Protein AF-A0A947Z061-F1 (afdb_monomer)

Sequence (723 aa):
MTSLIILSLFISGLTTTQPFYPNASHKRLLPAYKTPGELQKDSANQLNTFRTAHPELYGITVAPPSGFMMYPEFMTVDAMYISYDDYFRDYYVDVIGAAANEVTVYVLVSGSAWQNEANTVLSAQLTAQQMANVQFIDLSSTDYYQFTSPPGDSAVDSIWTVDYGPYYVLNSTGERAIVDPRYYPDRINDDSIPTKLGALDSMNVYRADLFVEGGNLLSDGLGTCYTTTMLQEENTKYTVTELNEVLNNYFGCSNVVYLQPLSGEGTGHIDMFSILLNENTFVVGSFTQAQDATNRTIMDQNAALLEGLTNANGDPITVIRIPMPDPDYDTYGRIWRTYTNGLRLNASYLIPVYSDDTTWQAQVISDLSTALPGVNFVPVASEDVIVWGGAIHCTTRSRPAGTAYSTEPGPGYLCGGSYTCDDCTDDCTLNETGCNTDGSRWVCGQADSDTCLDRIRIECPETMACVDGTCGGDDCTDDCTIGDTGCSDNSTRYICTEGGDGDSCMDFVDFECGTGRECTEGLCLPPNGACGDLTYDGECQGTWSVYCDEGELIYYDCAEEGMVCGFISGEGYYDCMAPTACTDDCVPGETSCSNDTSEVLVCAEAFDGDNCWDWKPQACEDGFTCQDGACVEDCTDECVEGEVGCSEDIDASWACVEAENGCLERVETLCVGSTTCEEGVCVEEKSSSDGCSCSTPTDTRSSVPVFFIMAVIGLALVKRRFV

Foldseek 3Di:
DDDDDDDDDDDDDDDDPPPPDDDPPDDQQALQDDDVVLVVLPPVVVLQVLQQVCLLQQFAFFADPPAWAFDFQLFAFAEKEFEDDPQPLQLCLQLLQVQLVFHQYEYEWADPVRVVVNCVSNVVRHDPSSVVSYDYDHLNPFPRQDASDDDPGTLWPDLQCQFQPWGWIAGPVQAIATEQEDDDSSGSSSSRHNSSVCVVQVFFYHYALARTTRLFWGDQRQQAIEGACVSCVRPVVDDPVVSQVSCCRHRVNNYYHHAHFAPPQSPSGPLLAKGDNHNAEMEGEAEDCVQPVRRNVSSVVRQVVQQPDAGPVRHGHHYHYAYADRWDADPVGIQSGGQSLWGDHHQEIETEDDPVRVPSVVVVVVSVCVVDPRRHYHYRHFVSPSSSRGGHNRSMDTHHDGHHDHDVVGTGGDPVSRSHPPFDDAPDDQQDKDFDPVQWIFGWDDPDPGDHTDGHTGGAPPVFGDDRRFTDDDPDEAPDDAADKFAPAQFKIWGWDDAPNGDPHTDTDIDGLDPQFTTDGRDGQHPPQWQVPFAQQFDDRWQKTWGDDPGGTDMDGLVVVPFWWDHDPVVRHIDTDHQDPDDAPDDQQDWDADPVQQWIFHWDQDPRPHGYIDTDTDGADPQWGDDPRDTAGNDDAPDDQADKDADPPAQWIWGFDQDPSRHTDTDTDHQPDCWGDDGRDTHHDDDPPPDDDDPDDDDDDDDDDDDDDDDDDDDDDDDDDDD

Structure (mmCIF, N/CA/C/O backbone):
data_AF-A0A947Z061-F1
#
_entry.id   AF-A0A947Z061-F1
#
loop_
_atom_site.group_PDB
_atom_site.id
_atom_site.type_symbol
_atom_site.label_atom_id
_atom_site.label_alt_id
_atom_site.label_comp_id
_atom_site.label_asym_id
_atom_site.label_entity_id
_atom_site.label_seq_id
_atom_site.pdbx_PDB_ins_code
_atom_site.Cartn_x
_atom_site.Cartn_y
_atom_site.Cartn_z
_atom_site.occupancy
_atom_site.B_iso_or_equiv
_atom_site.auth_seq_id
_atom_site.auth_comp_id
_atom_site.auth_asym_id
_atom_site.auth_atom_id
_atom_site.pdbx_PDB_model_num
ATOM 1 N N . MET A 1 1 ? 3.673 30.225 70.530 1.00 33.16 1 MET A N 1
ATOM 2 C CA . MET A 1 1 ? 3.299 31.634 70.292 1.00 33.16 1 MET A CA 1
ATOM 3 C C . MET A 1 1 ? 2.872 31.723 68.830 1.00 33.16 1 MET A C 1
ATOM 5 O O . MET A 1 1 ? 3.718 31.507 67.978 1.00 33.16 1 MET A O 1
ATOM 9 N N . THR A 1 2 ? 1.561 31.577 68.573 1.00 30.03 2 THR A N 1
ATOM 10 C CA . THR A 1 2 ? 0.666 32.630 68.005 1.00 30.03 2 THR A CA 1
ATOM 11 C C . THR A 1 2 ? 1.048 32.982 66.557 1.00 30.03 2 THR A C 1
ATOM 13 O O . THR A 1 2 ? 2.066 33.626 66.363 1.00 30.03 2 THR A O 1
ATOM 16 N N . SER A 1 3 ? 0.415 32.480 65.484 1.00 30.53 3 SER A N 1
ATOM 17 C CA . SER A 1 3 ? -0.990 32.578 65.006 1.00 30.53 3 SER A CA 1
ATOM 18 C C . SER A 1 3 ? -1.554 34.005 64.945 1.00 30.53 3 SER A C 1
ATOM 20 O O . SER A 1 3 ? -1.816 34.570 66.001 1.00 30.53 3 SER A O 1
ATOM 22 N N . LEU A 1 4 ? -1.780 34.530 63.725 1.00 30.94 4 LEU A N 1
ATOM 23 C CA . LEU A 1 4 ? -3.045 35.086 63.171 1.00 30.94 4 LEU A CA 1
ATOM 24 C C . LEU A 1 4 ? -2.778 35.713 61.770 1.00 30.94 4 LEU A C 1
ATOM 26 O O . LEU A 1 4 ? -1.873 36.527 61.642 1.00 30.94 4 LEU A O 1
ATOM 30 N N . ILE A 1 5 ? -3.358 35.193 60.675 1.00 34.00 5 ILE A N 1
ATOM 31 C CA . ILE A 1 5 ? -4.596 35.623 59.966 1.00 34.00 5 ILE A CA 1
ATOM 32 C C . ILE A 1 5 ? -4.542 37.045 59.377 1.00 34.00 5 ILE A C 1
ATOM 34 O O . ILE A 1 5 ? -4.646 37.995 60.143 1.00 34.00 5 ILE A O 1
ATOM 38 N N . ILE A 1 6 ? -4.581 37.165 58.035 1.00 28.62 6 ILE A N 1
ATOM 39 C CA . ILE A 1 6 ? -5.446 38.125 57.312 1.00 28.62 6 ILE A CA 1
ATOM 40 C C . ILE A 1 6 ? -6.031 37.461 56.050 1.00 28.62 6 ILE A C 1
ATOM 42 O O . ILE A 1 6 ? -5.352 36.775 55.294 1.00 28.62 6 ILE A O 1
ATOM 46 N N . LEU A 1 7 ? -7.332 37.693 55.921 1.00 28.52 7 LEU A N 1
ATOM 47 C CA . LEU A 1 7 ? -8.342 37.294 54.950 1.00 28.52 7 LEU A CA 1
ATOM 48 C C . LEU A 1 7 ? -8.238 38.102 53.637 1.00 28.52 7 LEU A C 1
ATOM 50 O O . LEU A 1 7 ? -8.006 39.309 53.701 1.00 28.52 7 LEU A O 1
ATOM 54 N N . SER A 1 8 ? -8.594 37.520 52.490 1.00 27.53 8 SER A N 1
ATOM 55 C CA . SER A 1 8 ? -9.178 38.289 51.377 1.00 27.53 8 SER A CA 1
ATOM 56 C C . SER A 1 8 ? -10.174 37.443 50.576 1.00 27.53 8 SER A C 1
ATOM 58 O O . SER A 1 8 ? -9.920 36.295 50.224 1.00 27.53 8 SER A O 1
ATOM 60 N N . LEU A 1 9 ? -11.360 38.028 50.390 1.00 28.80 9 LEU A N 1
ATOM 61 C CA . LEU A 1 9 ? -12.566 37.455 49.803 1.00 28.80 9 LEU A CA 1
ATOM 62 C C . LEU A 1 9 ? -12.559 37.476 48.263 1.00 28.80 9 LEU A C 1
ATOM 64 O O . LEU A 1 9 ? -12.107 38.442 47.658 1.00 28.80 9 LEU A O 1
ATOM 68 N N . PHE A 1 10 ? -13.166 36.426 47.701 1.00 28.42 10 PHE A N 1
ATOM 69 C CA . PHE A 1 10 ? -14.015 36.337 46.501 1.00 28.42 10 PHE A CA 1
ATOM 70 C C . PHE A 1 10 ? -14.080 37.522 45.523 1.00 28.42 10 PHE A C 1
ATOM 72 O O . PHE A 1 10 ? -14.644 38.558 45.867 1.00 28.42 10 PHE A O 1
ATOM 79 N N . ILE A 1 11 ? -13.770 37.243 44.246 1.00 25.94 11 ILE A N 1
ATOM 80 C CA . ILE A 1 11 ? -14.667 37.545 43.114 1.00 25.94 11 ILE A CA 1
ATOM 81 C C . ILE A 1 11 ? -14.673 36.340 42.160 1.00 25.94 11 ILE A C 1
ATOM 83 O O . ILE A 1 11 ? -13.637 35.878 41.694 1.00 25.94 11 ILE A O 1
ATOM 87 N N . SER A 1 12 ? -15.872 35.824 41.920 1.00 31.20 12 SER A N 1
ATOM 88 C CA . SER A 1 12 ? -16.246 34.832 40.917 1.00 31.20 12 SER A CA 1
ATOM 89 C C . SER A 1 12 ? -16.265 35.422 39.504 1.00 31.20 12 SER A C 1
ATOM 91 O O . SER A 1 12 ? -16.810 36.509 39.319 1.00 31.20 12 SER A O 1
ATOM 93 N N . GLY A 1 13 ? -15.827 34.637 38.516 1.00 28.95 13 GLY A N 1
ATOM 94 C CA . GLY A 1 13 ? -16.254 34.776 37.121 1.00 28.95 13 GLY A CA 1
ATOM 95 C C . GLY A 1 13 ? -15.161 35.207 36.149 1.00 28.95 13 GLY A C 1
ATOM 96 O O . GLY A 1 13 ? -14.908 36.395 35.997 1.00 28.95 13 GLY A O 1
ATOM 97 N N . LEU A 1 14 ? -14.561 34.226 35.473 1.00 26.42 14 LEU A N 1
ATOM 98 C CA . LEU A 1 14 ? -14.490 34.105 34.010 1.00 26.42 14 LEU A CA 1
ATOM 99 C C . LEU A 1 14 ? -13.554 32.937 33.685 1.00 26.42 14 LEU A C 1
ATOM 101 O O . LEU A 1 14 ? -12.354 32.968 33.941 1.00 26.42 14 LEU A O 1
ATOM 105 N N . THR A 1 15 ? -14.156 31.878 33.161 1.00 32.88 15 THR A N 1
ATOM 106 C CA . THR A 1 15 ? -13.499 30.763 32.492 1.00 32.88 15 THR A CA 1
ATOM 107 C C . THR A 1 15 ? -12.790 31.281 31.248 1.00 32.88 15 THR A C 1
ATOM 109 O O . THR A 1 15 ? -13.430 31.579 30.244 1.00 32.88 15 THR A O 1
ATOM 112 N N . THR A 1 16 ? -11.468 31.368 31.314 1.00 27.30 16 THR A N 1
ATOM 113 C CA . THR A 1 16 ? -10.601 31.286 30.139 1.00 27.30 16 THR A CA 1
ATOM 114 C C . THR A 1 16 ? -9.522 30.265 30.462 1.00 27.30 16 THR A C 1
ATOM 116 O O . THR A 1 16 ? -8.440 30.611 30.934 1.00 27.30 16 THR A O 1
ATOM 119 N N . THR A 1 17 ? -9.837 28.989 30.254 1.00 30.97 17 THR A N 1
ATOM 120 C CA . THR A 1 17 ? -8.825 27.962 30.006 1.00 30.97 17 THR A CA 1
ATOM 121 C C . THR A 1 17 ? -8.198 28.296 28.656 1.00 30.97 17 THR A C 1
ATOM 123 O O . THR A 1 17 ? -8.666 27.867 27.609 1.00 30.97 17 THR A O 1
ATOM 126 N N . GLN A 1 18 ? -7.200 29.177 28.673 1.00 26.14 18 GLN A N 1
ATOM 127 C CA . GLN A 1 18 ? -6.253 29.285 27.571 1.00 26.14 18 GLN A CA 1
ATOM 128 C C . GLN A 1 18 ? -5.518 27.939 27.509 1.00 26.14 18 GLN A C 1
ATOM 130 O O . GLN A 1 18 ? -4.986 27.531 28.549 1.00 26.14 18 GLN A O 1
ATOM 135 N N . PRO A 1 19 ? -5.504 27.229 26.366 1.00 31.89 19 PRO A N 1
ATOM 136 C CA . PRO A 1 19 ? -4.688 26.037 26.233 1.00 31.89 19 PRO A CA 1
ATOM 137 C C . PRO A 1 19 ? -3.236 26.442 26.463 1.00 31.89 19 PRO A C 1
ATOM 139 O O . PRO A 1 19 ? -2.741 27.423 25.903 1.00 31.89 19 PRO A O 1
ATOM 142 N N . PHE A 1 20 ? -2.574 25.714 27.349 1.00 26.86 20 PHE A N 1
ATOM 143 C CA . PHE A 1 20 ? -1.138 25.786 27.507 1.00 26.86 20 PHE A CA 1
ATOM 144 C C . PHE A 1 20 ? -0.534 25.207 26.225 1.00 26.86 20 PHE A C 1
ATOM 146 O O . PHE A 1 20 ? -0.415 23.997 26.102 1.00 26.86 20 PHE A O 1
ATOM 153 N N . TYR A 1 21 ? -0.228 26.058 25.245 1.00 31.42 21 TYR A N 1
ATOM 154 C CA . TYR A 1 21 ? 0.547 25.666 24.073 1.00 31.42 21 TYR A CA 1
ATOM 155 C C . TYR A 1 21 ? 2.021 25.592 24.493 1.00 31.42 21 TYR A C 1
ATOM 157 O O . TYR A 1 21 ? 2.627 26.647 24.722 1.00 31.42 21 TYR A O 1
ATOM 165 N N . PRO A 1 22 ? 2.641 24.403 24.630 1.00 33.53 22 PRO A N 1
ATOM 166 C CA . PRO A 1 22 ? 4.090 24.352 24.586 1.00 33.53 22 PRO A CA 1
ATOM 167 C C . PRO A 1 22 ? 4.520 24.857 23.203 1.00 33.53 22 PRO A C 1
ATOM 169 O O . PRO A 1 22 ? 3.905 24.526 22.193 1.00 33.53 22 PRO A O 1
ATOM 172 N N . ASN A 1 23 ? 5.528 25.731 23.186 1.00 29.11 23 ASN A N 1
ATOM 173 C CA . ASN A 1 23 ? 6.138 26.322 21.995 1.00 29.11 23 ASN A CA 1
ATOM 174 C C . ASN A 1 23 ? 6.073 25.398 20.766 1.00 29.11 23 ASN A C 1
ATOM 176 O O . ASN A 1 23 ? 6.717 24.347 20.754 1.00 29.11 23 ASN A O 1
ATOM 180 N N . ALA A 1 24 ? 5.359 25.829 19.724 1.00 33.28 24 ALA A N 1
ATOM 181 C CA . ALA A 1 24 ? 5.383 25.203 18.409 1.00 33.28 24 ALA A CA 1
ATOM 182 C C . ALA A 1 24 ? 6.808 25.276 17.830 1.00 33.28 24 ALA A C 1
ATOM 184 O O . ALA A 1 24 ? 7.212 26.249 17.199 1.00 33.28 24 ALA A O 1
ATOM 185 N N . SER A 1 25 ? 7.588 24.242 18.125 1.00 33.31 25 SER A N 1
ATOM 186 C CA . SER A 1 25 ? 8.830 23.879 17.438 1.00 33.31 25 SER A CA 1
ATOM 187 C C . SER A 1 25 ? 8.697 22.535 16.710 1.00 33.31 25 SER A C 1
ATOM 189 O O . SER A 1 25 ? 9.616 22.129 16.003 1.00 33.31 25 SER A O 1
ATOM 191 N N . HIS A 1 26 ? 7.540 21.877 16.837 1.00 39.41 26 HIS A N 1
ATOM 192 C CA . HIS A 1 26 ? 7.237 20.595 16.212 1.00 39.41 26 HIS A CA 1
ATOM 193 C C . HIS A 1 26 ? 6.543 20.826 14.866 1.00 39.41 26 HIS A C 1
ATOM 195 O O . HIS A 1 26 ? 5.493 21.465 14.805 1.00 39.41 26 HIS A O 1
ATOM 201 N N . LYS A 1 27 ? 7.182 20.349 13.794 1.00 45.53 27 LYS A N 1
ATOM 202 C CA . LYS A 1 27 ? 6.667 20.346 12.418 1.00 45.53 27 LYS A CA 1
ATOM 203 C C . LYS A 1 27 ? 5.754 19.144 12.219 1.00 45.53 27 LYS A C 1
ATOM 205 O O . LYS A 1 27 ? 6.059 18.098 12.776 1.00 45.53 27 LYS A O 1
ATOM 210 N N . ARG A 1 28 ? 4.706 19.302 11.407 1.00 52.50 28 ARG A N 1
ATOM 211 C CA . ARG A 1 28 ? 3.740 18.258 11.041 1.00 52.50 28 ARG A CA 1
ATOM 212 C C . ARG A 1 28 ? 4.440 17.126 10.277 1.00 52.50 28 ARG A C 1
ATOM 214 O O . ARG A 1 28 ? 4.859 17.342 9.151 1.00 52.50 28 ARG A O 1
ATOM 221 N N . LEU A 1 29 ? 4.601 15.965 10.896 1.00 52.47 29 LEU A N 1
ATOM 222 C CA . LEU A 1 29 ? 5.072 14.726 10.276 1.00 52.47 29 LEU A CA 1
ATOM 223 C C . LEU A 1 29 ? 3.887 14.073 9.558 1.00 52.47 29 LEU A C 1
ATOM 225 O O . LEU A 1 29 ? 3.161 13.314 10.180 1.00 52.47 29 LEU A O 1
ATOM 229 N N . LEU A 1 30 ? 3.645 14.420 8.294 1.00 58.44 30 LEU A N 1
ATOM 230 C CA . LEU A 1 30 ? 2.756 13.628 7.433 1.00 58.44 30 LEU A CA 1
ATOM 231 C C . LEU A 1 30 ? 3.512 12.371 6.959 1.00 58.44 30 LEU A C 1
ATOM 233 O O . LEU A 1 30 ? 4.750 12.429 6.907 1.00 58.44 30 LEU A O 1
ATOM 237 N N . PRO A 1 31 ? 2.823 11.293 6.539 1.00 50.84 31 PRO A N 1
ATOM 238 C CA . PRO A 1 31 ? 3.455 10.177 5.834 1.00 50.84 31 PRO A CA 1
ATOM 239 C C . PRO A 1 31 ? 4.407 10.664 4.733 1.00 50.84 31 PRO A C 1
ATOM 241 O O . PRO A 1 31 ? 5.583 10.331 4.782 1.00 50.84 31 PRO A O 1
ATOM 244 N N . ALA A 1 32 ? 3.997 11.645 3.923 1.00 49.97 32 ALA A N 1
ATOM 245 C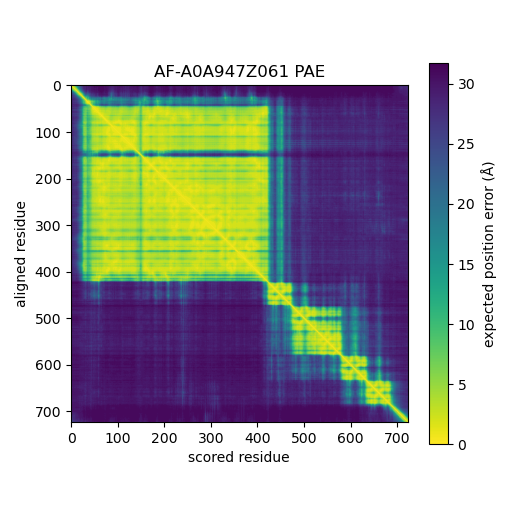 CA . ALA A 1 32 ? 4.819 12.217 2.850 1.00 49.97 32 ALA A CA 1
ATOM 246 C C . ALA A 1 32 ? 5.708 13.431 3.212 1.00 49.97 32 ALA A C 1
ATOM 248 O O . ALA A 1 32 ? 6.407 13.975 2.354 1.00 49.97 32 ALA A O 1
ATOM 249 N N . TYR A 1 33 ? 5.699 13.927 4.458 1.00 52.06 33 TYR A N 1
ATOM 250 C CA . TYR A 1 33 ? 6.434 15.155 4.806 1.00 52.06 33 TYR A CA 1
ATOM 251 C C . TYR A 1 33 ? 7.771 14.884 5.499 1.00 52.06 33 TYR A C 1
ATOM 253 O O . TYR A 1 33 ? 7.826 14.223 6.535 1.00 52.06 33 TYR A O 1
ATOM 261 N N . LYS A 1 34 ? 8.835 15.518 4.990 1.00 51.53 34 LYS A N 1
ATOM 262 C CA . LYS A 1 34 ? 10.151 15.585 5.639 1.00 51.53 34 LYS A CA 1
ATOM 263 C C . LYS A 1 34 ? 10.263 16.831 6.515 1.00 51.53 34 LYS A C 1
ATOM 265 O O . LYS A 1 34 ? 10.142 17.966 6.039 1.00 51.53 34 LYS A O 1
ATOM 270 N N . THR A 1 35 ? 10.575 16.678 7.798 1.00 52.62 35 THR A N 1
ATOM 271 C CA . THR A 1 35 ? 10.924 17.813 8.657 1.00 52.62 35 THR A CA 1
ATOM 272 C C . THR A 1 35 ? 12.182 18.499 8.125 1.00 52.62 35 THR A C 1
ATOM 274 O O . THR A 1 35 ? 13.107 17.835 7.672 1.00 52.62 35 THR A O 1
ATOM 277 N N . PRO A 1 36 ? 12.342 19.832 8.272 1.00 48.56 36 PRO A N 1
ATOM 278 C CA . PRO A 1 36 ? 13.657 20.406 7.973 1.00 48.56 36 PRO A CA 1
ATOM 279 C C . PRO A 1 36 ? 14.815 19.925 8.870 1.00 48.56 36 PRO A C 1
ATOM 281 O O . PRO A 1 36 ? 15.934 20.382 8.685 1.00 48.56 36 PRO A O 1
ATOM 284 N N . GLY A 1 37 ? 14.542 19.063 9.861 1.00 49.59 37 GLY A N 1
ATOM 285 C CA . GLY A 1 37 ? 15.559 18.272 10.550 1.00 49.59 37 GLY A CA 1
ATOM 286 C C . GLY A 1 37 ? 15.930 17.026 9.740 1.00 49.59 37 GLY A C 1
ATOM 287 O O . GLY A 1 37 ? 17.109 16.836 9.492 1.00 49.59 37 GLY A O 1
ATOM 288 N N . GLU A 1 38 ? 14.957 16.244 9.258 1.00 51.03 38 GLU A N 1
ATOM 289 C CA . GLU A 1 38 ? 15.158 15.156 8.276 1.00 51.03 38 GLU A CA 1
ATOM 290 C C . GLU A 1 38 ? 15.884 15.643 7.018 1.00 51.03 38 GLU A C 1
ATOM 292 O O . GLU A 1 38 ? 16.926 15.100 6.673 1.00 51.03 38 GLU A O 1
ATOM 297 N N . LEU A 1 39 ? 15.460 16.771 6.438 1.00 53.22 39 LEU A N 1
ATOM 298 C CA . LEU A 1 39 ? 16.146 17.389 5.292 1.00 53.22 39 LEU A CA 1
ATOM 299 C C . LEU A 1 39 ? 17.592 17.831 5.601 1.00 53.22 39 LEU A C 1
ATOM 301 O O . LEU A 1 39 ? 18.372 18.046 4.680 1.00 53.22 39 LEU A O 1
ATOM 305 N N . GLN A 1 40 ? 17.955 18.025 6.877 1.00 50.97 40 GLN A N 1
ATOM 306 C CA . GLN A 1 40 ? 19.337 18.308 7.301 1.00 50.97 40 GLN A CA 1
ATOM 307 C C . GLN A 1 40 ? 20.124 17.046 7.681 1.00 50.97 40 GLN A C 1
ATOM 309 O O . GLN A 1 40 ? 21.354 17.083 7.640 1.00 50.97 40 GLN A O 1
ATOM 314 N N . LYS A 1 41 ? 19.440 15.964 8.079 1.00 52.31 41 LYS A N 1
ATOM 315 C CA . LYS A 1 41 ? 20.026 14.646 8.382 1.00 52.31 41 LYS A CA 1
ATOM 316 C C . LYS A 1 41 ? 20.481 13.927 7.110 1.00 52.31 41 LYS A C 1
ATOM 318 O O . LYS A 1 41 ? 21.356 13.069 7.179 1.00 52.31 41 LYS A O 1
ATOM 323 N N . ASP A 1 42 ? 19.932 14.325 5.966 1.00 51.97 42 ASP A N 1
ATOM 324 C CA . ASP A 1 42 ? 20.234 13.784 4.650 1.00 51.97 42 ASP A CA 1
ATOM 325 C C . ASP A 1 42 ? 21.601 14.272 4.130 1.00 51.97 42 ASP A C 1
ATOM 327 O O . ASP A 1 42 ? 21.721 15.107 3.231 1.00 51.97 42 ASP A O 1
ATOM 331 N N . SER A 1 43 ? 22.693 13.756 4.701 1.00 51.44 43 SER A N 1
ATOM 332 C CA . SER A 1 43 ? 23.869 13.571 3.855 1.00 51.44 43 SER A CA 1
ATOM 333 C C . SER A 1 43 ? 23.565 12.343 3.009 1.00 51.44 43 SER A C 1
ATOM 335 O O . SER A 1 43 ? 23.863 11.237 3.453 1.00 51.44 43 SER A O 1
ATOM 337 N N . ALA A 1 44 ? 22.952 12.532 1.838 1.00 50.94 44 ALA A N 1
ATOM 338 C CA . ALA A 1 44 ? 22.524 11.458 0.932 1.00 50.94 44 ALA A CA 1
ATOM 339 C C . ALA A 1 44 ? 23.590 10.354 0.757 1.00 50.94 44 ALA A C 1
ATOM 341 O O . ALA A 1 44 ? 23.282 9.175 0.634 1.00 50.94 44 ALA A O 1
ATOM 342 N N . ASN A 1 45 ? 24.874 10.703 0.892 1.00 55.88 45 ASN A N 1
ATOM 343 C CA . ASN A 1 45 ? 25.973 9.742 0.889 1.00 55.88 45 ASN A CA 1
ATOM 344 C C . ASN A 1 45 ? 25.968 8.738 2.057 1.00 55.88 45 ASN A C 1
ATOM 346 O O . ASN A 1 45 ? 26.339 7.594 1.835 1.00 55.88 45 ASN A O 1
ATOM 350 N N . GLN A 1 46 ? 25.612 9.109 3.291 1.00 63.66 46 GLN A N 1
ATOM 351 C CA . GLN A 1 46 ? 25.663 8.190 4.442 1.00 63.66 46 GLN A CA 1
ATOM 352 C C . GLN A 1 46 ? 24.541 7.152 4.409 1.00 63.66 46 GLN A C 1
ATOM 354 O O . GLN A 1 46 ? 24.818 5.976 4.630 1.00 63.66 46 GLN A O 1
ATOM 359 N N . LEU A 1 47 ? 23.310 7.569 4.104 1.00 73.12 47 LEU A N 1
ATOM 360 C CA . LEU A 1 47 ? 22.164 6.661 4.029 1.00 73.12 47 LEU A CA 1
ATOM 361 C C . LEU A 1 47 ? 22.293 5.719 2.829 1.00 73.12 47 LEU A C 1
ATOM 363 O O . LEU A 1 47 ? 22.154 4.512 2.998 1.00 73.12 47 LEU A O 1
ATOM 367 N N . ASN A 1 48 ? 22.700 6.230 1.664 1.00 72.31 48 ASN A N 1
ATOM 368 C CA . ASN A 1 48 ? 22.955 5.385 0.496 1.00 72.31 48 ASN A CA 1
ATOM 369 C C . ASN A 1 48 ? 24.117 4.415 0.742 1.00 72.31 48 ASN A C 1
ATOM 371 O O . ASN A 1 48 ? 23.977 3.227 0.476 1.00 72.31 48 ASN A O 1
ATOM 375 N N . THR A 1 49 ? 25.231 4.878 1.334 1.00 74.44 49 THR A N 1
ATOM 376 C CA . THR A 1 49 ? 26.346 3.985 1.716 1.00 74.44 49 THR A CA 1
ATOM 377 C C . THR A 1 49 ? 25.872 2.890 2.667 1.00 74.44 49 THR A C 1
ATOM 379 O O . THR A 1 49 ? 26.300 1.745 2.538 1.00 74.44 49 THR A O 1
ATOM 382 N N . PHE A 1 50 ? 24.995 3.227 3.616 1.00 78.75 50 PHE A N 1
ATOM 383 C CA . PHE A 1 50 ? 24.426 2.248 4.530 1.00 78.75 50 PHE A CA 1
ATOM 384 C C . PHE A 1 50 ? 23.578 1.217 3.784 1.00 78.75 50 PHE A C 1
ATOM 386 O O . PHE A 1 50 ? 23.837 0.025 3.896 1.00 78.75 50 PHE A O 1
ATOM 393 N N . ARG A 1 51 ? 22.619 1.654 2.965 1.00 83.00 51 ARG A N 1
ATOM 394 C CA . ARG A 1 51 ? 21.762 0.740 2.199 1.00 83.00 51 ARG A CA 1
ATOM 395 C C . ARG A 1 51 ? 22.580 -0.181 1.287 1.00 83.00 51 ARG A C 1
ATOM 397 O O . ARG A 1 51 ? 22.355 -1.386 1.296 1.00 83.00 51 ARG A O 1
ATOM 404 N N . THR A 1 52 ? 23.592 0.351 0.593 1.00 82.25 52 THR A N 1
ATOM 405 C CA . THR A 1 52 ? 24.533 -0.437 -0.228 1.00 82.25 52 THR A CA 1
ATOM 406 C C . THR A 1 52 ? 25.319 -1.461 0.594 1.00 82.25 52 THR A C 1
ATOM 408 O O . THR A 1 52 ? 25.586 -2.560 0.119 1.00 82.25 52 THR A O 1
ATOM 411 N N . ALA A 1 53 ? 25.716 -1.121 1.822 1.00 83.31 53 ALA A N 1
ATOM 412 C CA . ALA A 1 53 ? 26.467 -2.024 2.692 1.00 83.31 53 ALA A CA 1
ATOM 413 C C . ALA A 1 53 ? 25.600 -3.115 3.349 1.00 83.31 53 ALA A C 1
ATOM 415 O O . ALA A 1 53 ? 26.164 -4.030 3.950 1.00 83.31 53 ALA A O 1
ATOM 416 N N . HIS A 1 54 ? 24.271 -3.015 3.238 1.00 87.62 54 HIS A N 1
ATOM 417 C CA . HIS A 1 54 ? 23.300 -3.876 3.915 1.00 87.62 54 HIS A CA 1
ATOM 418 C C . HIS A 1 54 ? 22.268 -4.484 2.941 1.00 87.62 54 HIS A C 1
ATOM 420 O O . HIS A 1 54 ? 21.058 -4.262 3.091 1.00 87.62 54 HIS A O 1
ATOM 426 N N . PRO A 1 55 ? 22.715 -5.273 1.940 1.00 87.94 55 PRO A N 1
ATOM 427 C CA . PRO A 1 55 ? 21.825 -5.953 0.995 1.00 87.94 55 PRO A CA 1
ATOM 428 C C . PRO A 1 55 ? 20.838 -6.903 1.692 1.00 87.94 55 PRO A C 1
ATOM 430 O O . PRO A 1 55 ? 19.736 -7.120 1.204 1.00 87.94 55 PRO A O 1
ATOM 433 N N . GLU A 1 56 ? 21.163 -7.420 2.876 1.00 89.25 56 GLU A N 1
ATOM 434 C CA . GLU A 1 56 ? 20.256 -8.241 3.681 1.00 89.25 56 GLU A CA 1
ATOM 435 C C . GLU A 1 56 ? 19.020 -7.503 4.191 1.00 89.25 56 GLU A C 1
ATOM 437 O O . GLU A 1 56 ? 18.038 -8.163 4.530 1.00 89.25 56 GLU A O 1
ATOM 442 N N . LEU A 1 57 ? 19.060 -6.169 4.244 1.00 89.50 57 LEU A N 1
ATOM 443 C CA . LEU A 1 57 ? 17.932 -5.323 4.624 1.00 89.50 57 LEU A CA 1
ATOM 444 C C . LEU A 1 57 ? 17.255 -4.675 3.429 1.00 89.50 57 LEU A C 1
ATOM 446 O O . LEU A 1 57 ? 16.038 -4.546 3.427 1.00 89.50 57 LEU A O 1
ATOM 450 N N . TYR A 1 58 ? 18.041 -4.252 2.443 1.00 90.69 58 TYR A N 1
ATOM 451 C CA . TYR A 1 58 ? 17.533 -3.407 1.372 1.00 90.69 58 TYR A CA 1
ATOM 452 C C . TYR A 1 58 ? 17.753 -3.997 -0.010 1.00 90.69 58 TYR A C 1
ATOM 454 O O . TYR A 1 58 ? 17.195 -3.465 -0.949 1.00 90.69 58 TYR A O 1
ATOM 462 N N . GLY A 1 59 ? 18.520 -5.065 -0.191 1.00 91.25 59 GLY A N 1
ATOM 463 C CA . GLY A 1 59 ? 18.790 -5.621 -1.515 1.00 91.25 59 GLY A CA 1
ATOM 464 C C . GLY A 1 59 ? 17.522 -6.153 -2.176 1.00 91.25 59 GLY A C 1
ATOM 465 O O . GLY A 1 59 ? 16.790 -6.928 -1.559 1.00 91.25 59 GLY A O 1
ATOM 466 N N . ILE A 1 60 ? 17.268 -5.739 -3.416 1.00 91.75 60 ILE A N 1
ATOM 467 C CA . ILE A 1 60 ? 16.132 -6.209 -4.221 1.00 91.75 60 ILE A CA 1
ATOM 468 C C . ILE A 1 60 ? 16.271 -7.716 -4.384 1.00 91.75 60 ILE A C 1
ATOM 470 O O . ILE A 1 60 ? 17.375 -8.234 -4.571 1.00 91.75 60 ILE A O 1
ATOM 474 N N . THR A 1 61 ? 15.166 -8.436 -4.266 1.00 94.25 61 THR A N 1
ATOM 475 C CA . THR A 1 61 ? 15.162 -9.891 -4.413 1.00 94.25 61 THR A CA 1
ATOM 476 C C . THR A 1 61 ? 14.346 -10.290 -5.621 1.00 94.25 61 THR A C 1
ATOM 478 O O . THR A 1 61 ? 13.648 -9.477 -6.201 1.00 94.25 61 THR A O 1
ATOM 481 N N . VAL A 1 62 ? 14.380 -11.566 -5.980 1.00 92.94 62 VAL A N 1
ATOM 482 C CA . VAL A 1 62 ? 13.356 -12.141 -6.856 1.00 92.94 62 VAL A CA 1
ATOM 483 C C . VAL A 1 62 ? 11.964 -11.963 -6.239 1.00 92.94 62 VAL A C 1
ATOM 485 O O . VAL A 1 62 ? 11.839 -11.783 -5.024 1.00 92.94 62 VAL A O 1
ATOM 488 N N . ALA A 1 63 ? 10.922 -12.061 -7.061 1.00 95.44 63 ALA A N 1
ATOM 489 C CA . ALA A 1 63 ? 9.542 -12.121 -6.596 1.00 95.44 63 ALA A CA 1
ATOM 490 C C . ALA A 1 63 ? 9.245 -13.435 -5.828 1.00 95.44 63 ALA A C 1
ATOM 492 O O . ALA A 1 63 ? 9.990 -14.420 -5.957 1.00 95.44 63 ALA A O 1
ATOM 493 N N . PRO A 1 64 ? 8.162 -13.490 -5.027 1.00 95.31 64 PRO A N 1
ATOM 494 C CA . PRO A 1 64 ? 7.656 -14.744 -4.479 1.00 95.31 64 PRO A CA 1
ATOM 495 C C . PRO A 1 64 ? 7.367 -15.778 -5.583 1.00 95.31 64 PRO A C 1
ATOM 497 O O . PRO A 1 64 ? 7.091 -15.410 -6.724 1.00 95.31 64 PRO A O 1
ATOM 500 N N . PRO A 1 65 ? 7.387 -17.091 -5.276 1.00 92.50 65 PRO A N 1
ATOM 501 C CA . PRO A 1 65 ? 6.935 -18.107 -6.221 1.00 92.50 65 PRO A CA 1
ATOM 502 C C . PRO A 1 65 ? 5.519 -17.821 -6.739 1.00 92.50 65 PRO A C 1
ATOM 504 O O . PRO A 1 65 ? 4.687 -17.262 -6.028 1.00 92.50 65 PRO A O 1
ATOM 507 N N . SER A 1 66 ? 5.203 -18.277 -7.950 1.00 90.62 66 SER A N 1
ATOM 508 C CA . SER A 1 66 ? 3.858 -18.119 -8.515 1.00 90.62 66 SER A CA 1
ATOM 509 C C . SER A 1 66 ? 2.769 -18.668 -7.581 1.00 90.62 66 SER A C 1
ATOM 511 O O . SER A 1 66 ? 2.915 -19.770 -7.041 1.00 90.62 66 SER A O 1
ATOM 513 N N . GLY A 1 67 ? 1.646 -17.955 -7.466 1.00 89.19 67 GLY A N 1
ATOM 514 C CA . GLY A 1 67 ? 0.484 -18.375 -6.674 1.00 89.19 67 GLY A CA 1
ATOM 515 C C . GLY A 1 67 ? 0.422 -17.794 -5.260 1.00 89.19 67 GLY A C 1
ATOM 516 O O . GLY A 1 67 ? -0.431 -18.215 -4.477 1.00 89.19 67 GLY A O 1
ATOM 517 N N . PHE A 1 68 ? 1.310 -16.854 -4.933 1.00 96.44 68 PHE A N 1
ATOM 518 C CA . PHE A 1 68 ? 1.140 -15.951 -3.800 1.00 96.44 68 PHE A CA 1
ATOM 519 C C . PHE A 1 68 ? 0.207 -14.791 -4.169 1.00 96.44 68 PHE A C 1
ATOM 521 O O . PHE A 1 68 ? 0.247 -14.287 -5.286 1.00 96.44 68 PHE A O 1
ATOM 528 N N . MET A 1 69 ? -0.629 -14.390 -3.215 1.00 96.56 69 MET A N 1
ATOM 529 C CA . MET A 1 69 ? -1.649 -13.351 -3.358 1.00 96.56 69 MET A CA 1
ATOM 530 C C . MET A 1 69 ? -1.621 -12.422 -2.149 1.00 96.56 69 MET A C 1
ATOM 532 O O . MET A 1 69 ? -1.592 -12.905 -1.015 1.00 96.56 69 MET A O 1
ATOM 536 N N . MET A 1 70 ? -1.660 -11.107 -2.362 1.00 96.94 70 MET A N 1
ATOM 537 C CA . MET A 1 70 ? -1.773 -10.130 -1.281 1.00 96.94 70 MET A CA 1
ATOM 538 C C . MET A 1 70 ? -3.030 -10.403 -0.461 1.00 96.94 70 MET A C 1
ATOM 540 O O . MET A 1 70 ? -4.114 -10.637 -0.996 1.00 96.94 70 MET A O 1
ATOM 544 N N . TYR A 1 71 ? -2.869 -10.415 0.860 1.00 94.69 71 TYR A N 1
ATOM 545 C CA . TYR A 1 71 ? -3.985 -10.693 1.748 1.00 94.69 71 TYR A CA 1
ATOM 546 C C . TYR A 1 71 ? -4.944 -9.481 1.782 1.00 94.69 71 TYR A C 1
ATOM 548 O O . TYR A 1 71 ? -4.495 -8.353 1.992 1.00 94.69 71 TYR A O 1
ATOM 556 N N . PRO A 1 72 ? -6.259 -9.674 1.606 1.00 95.19 72 PRO A N 1
ATOM 557 C CA . PRO A 1 72 ? -7.247 -8.637 1.883 1.00 95.19 72 PRO A CA 1
ATOM 558 C C . PRO A 1 72 ? -7.416 -8.412 3.388 1.00 95.19 72 PRO A C 1
ATOM 560 O O . PRO A 1 72 ? -7.538 -9.366 4.164 1.00 95.19 72 PRO A O 1
ATOM 563 N N . GLU A 1 73 ? -7.524 -7.152 3.809 1.00 93.44 73 GLU A N 1
ATOM 564 C CA . GLU A 1 73 ? -7.602 -6.775 5.231 1.00 93.44 73 GLU A CA 1
ATOM 565 C C . GLU A 1 73 ? -8.873 -7.252 5.952 1.00 93.44 73 GLU A C 1
ATOM 567 O O . GLU A 1 73 ? -8.947 -7.260 7.180 1.00 93.44 73 GLU A O 1
ATOM 572 N N . PHE A 1 74 ? -9.889 -7.694 5.211 1.00 93.38 74 PHE A N 1
ATOM 573 C CA . PHE A 1 74 ? -11.101 -8.269 5.790 1.00 93.38 74 PHE A CA 1
ATOM 574 C C . PHE A 1 74 ? -10.986 -9.755 6.157 1.00 93.38 74 PHE A C 1
ATOM 576 O O . PHE A 1 74 ? -11.929 -10.314 6.733 1.00 93.38 74 PHE A O 1
ATOM 583 N N . MET A 1 75 ? -9.862 -10.406 5.842 1.00 94.00 75 MET A N 1
ATOM 584 C CA . MET A 1 75 ? -9.596 -11.780 6.264 1.00 94.00 75 MET A CA 1
ATOM 585 C C . MET A 1 75 ? -9.279 -11.895 7.757 1.00 94.00 75 MET A C 1
ATOM 587 O O . MET A 1 75 ? -9.133 -10.924 8.493 1.00 94.00 75 MET A O 1
ATOM 591 N N . THR A 1 76 ? -9.207 -13.142 8.224 1.00 95.00 76 THR A N 1
ATOM 592 C CA . THR A 1 76 ? -8.846 -13.441 9.611 1.00 95.00 76 THR A CA 1
ATOM 593 C C . THR A 1 76 ? -7.388 -13.082 9.887 1.00 95.00 76 THR A C 1
ATOM 595 O O . THR A 1 76 ? -6.480 -13.508 9.171 1.00 95.00 76 THR A O 1
ATOM 598 N N . VAL A 1 77 ? -7.172 -12.365 10.984 1.00 97.50 77 VAL A N 1
ATOM 599 C CA . VAL A 1 77 ? -5.870 -11.858 11.422 1.00 97.50 77 VAL A CA 1
ATOM 600 C C . VAL A 1 77 ? -5.550 -12.369 12.825 1.00 97.50 77 VAL A C 1
ATOM 602 O O . VAL A 1 77 ? -6.445 -12.544 13.657 1.00 97.50 77 VAL A O 1
ATOM 605 N N . ASP A 1 78 ? -4.271 -12.645 13.087 1.00 97.25 78 ASP A N 1
ATOM 606 C CA . ASP A 1 78 ? -3.800 -13.146 14.389 1.00 97.25 78 ASP A CA 1
ATOM 607 C C . ASP A 1 78 ? -3.063 -12.085 15.222 1.00 97.25 78 ASP A C 1
ATOM 609 O O . ASP A 1 78 ? -2.944 -12.225 16.448 1.00 97.25 78 ASP A O 1
ATOM 613 N N . ALA A 1 79 ? -2.616 -11.005 14.575 1.00 97.81 79 ALA A N 1
ATOM 614 C CA . ALA A 1 79 ? -1.891 -9.929 15.221 1.00 97.81 79 ALA A CA 1
ATOM 615 C C . ALA A 1 79 ? -2.101 -8.561 14.558 1.00 97.81 79 ALA A C 1
ATOM 617 O O . ALA A 1 79 ? -2.551 -8.463 13.417 1.00 97.81 79 ALA A O 1
ATOM 618 N N . MET A 1 80 ? -1.738 -7.513 15.294 1.00 98.31 80 MET A N 1
ATOM 619 C CA . MET A 1 80 ? -1.643 -6.130 14.830 1.00 98.31 80 MET A CA 1
ATOM 620 C C . MET A 1 80 ? -0.313 -5.534 15.296 1.00 98.31 80 MET A C 1
ATOM 622 O O . MET A 1 80 ? 0.060 -5.707 16.457 1.00 98.31 80 MET A O 1
ATOM 626 N N . TYR A 1 81 ? 0.377 -4.817 14.417 1.00 98.38 81 TYR A N 1
ATOM 627 C CA . TYR A 1 81 ? 1.550 -4.007 14.725 1.00 98.38 81 TYR A CA 1
ATOM 628 C C . TYR A 1 81 ? 1.156 -2.542 14.874 1.00 98.38 81 TYR A C 1
ATOM 630 O O . TYR A 1 81 ? 0.309 -2.051 14.127 1.00 98.38 81 TYR A O 1
ATOM 638 N N . ILE A 1 82 ? 1.784 -1.857 15.826 1.00 97.62 82 ILE A N 1
ATOM 639 C CA . ILE A 1 82 ? 1.661 -0.411 16.016 1.00 97.62 82 ILE A CA 1
ATOM 640 C C . ILE A 1 82 ? 2.965 0.142 16.580 1.00 97.62 82 ILE A C 1
ATOM 642 O O . ILE A 1 82 ? 3.498 -0.386 17.561 1.00 97.62 82 ILE A O 1
ATOM 646 N N . SER A 1 83 ? 3.477 1.203 15.972 1.00 94.31 83 SER A N 1
ATOM 647 C CA . SER A 1 83 ? 4.608 1.952 16.513 1.00 94.31 83 SER A CA 1
ATOM 648 C C . SER A 1 83 ? 4.161 2.932 17.578 1.00 94.31 83 SER A C 1
ATOM 650 O O . SER A 1 83 ? 3.107 3.550 17.472 1.00 94.31 83 SER A O 1
ATOM 652 N N . TYR A 1 84 ? 4.964 3.046 18.631 1.00 90.88 84 TYR A N 1
ATOM 653 C CA . TYR A 1 84 ? 4.603 3.813 19.812 1.00 90.88 84 TYR A CA 1
ATOM 654 C C . TYR A 1 84 ? 5.558 4.980 20.057 1.00 90.88 84 TYR A C 1
ATOM 656 O O . TYR A 1 84 ? 6.781 4.820 20.050 1.00 90.88 84 TYR A O 1
ATOM 664 N N . ASP A 1 85 ? 4.973 6.126 20.395 1.00 85.12 85 ASP A N 1
ATOM 665 C CA . ASP A 1 85 ? 5.642 7.288 20.970 1.00 85.12 85 ASP A CA 1
ATOM 666 C C . ASP A 1 85 ? 4.857 7.823 22.184 1.00 85.12 85 ASP A C 1
ATOM 668 O O . ASP A 1 85 ? 3.801 7.304 22.545 1.00 85.12 85 ASP A O 1
ATOM 672 N N . ASP A 1 86 ? 5.361 8.864 22.853 1.00 83.69 86 ASP A N 1
ATOM 673 C CA . ASP A 1 86 ? 4.667 9.460 23.999 1.00 83.69 86 ASP A CA 1
ATOM 674 C C . ASP A 1 86 ? 3.814 10.695 23.674 1.00 83.69 86 ASP A C 1
ATOM 676 O O . ASP A 1 86 ? 3.334 11.367 24.600 1.00 83.69 86 ASP A O 1
ATOM 680 N N . TYR A 1 87 ? 3.588 10.984 22.389 1.00 84.31 87 TYR A N 1
ATOM 681 C CA . TYR A 1 87 ? 2.795 12.132 21.951 1.00 84.31 87 TYR A CA 1
ATOM 682 C C . TYR A 1 87 ? 1.291 11.853 22.031 1.00 84.31 87 TYR A C 1
ATOM 684 O O . TYR A 1 87 ? 0.542 12.721 22.484 1.00 84.31 87 TYR A O 1
ATOM 692 N N . PHE A 1 88 ? 0.855 10.639 21.675 1.00 86.62 88 PHE A N 1
ATOM 693 C CA . PHE A 1 88 ? -0.565 10.282 21.519 1.00 86.62 88 PHE A CA 1
ATOM 694 C C . PHE A 1 88 ? -1.032 9.210 22.513 1.00 86.62 88 PHE A C 1
ATOM 696 O O . PHE A 1 88 ? -1.731 8.266 22.156 1.00 86.62 88 PHE A O 1
ATOM 703 N N . ARG A 1 89 ? -0.637 9.330 23.787 1.00 92.62 89 ARG A N 1
ATOM 704 C CA . ARG A 1 89 ? -0.882 8.298 24.817 1.00 92.62 89 ARG A CA 1
ATOM 705 C C . ARG A 1 89 ? -2.335 7.823 24.904 1.00 92.62 89 ARG A C 1
ATOM 707 O O . ARG A 1 89 ? -2.560 6.618 24.967 1.00 92.62 89 ARG A O 1
ATOM 714 N N . ASP A 1 90 ? -3.294 8.747 24.923 1.00 93.69 90 ASP A N 1
ATOM 715 C CA . ASP A 1 90 ? -4.715 8.399 25.064 1.00 93.69 90 ASP A CA 1
ATOM 716 C C . ASP A 1 90 ? -5.218 7.645 23.821 1.00 93.69 90 ASP A C 1
ATOM 718 O O . ASP A 1 90 ? -5.852 6.599 23.946 1.00 93.69 90 ASP A O 1
ATOM 722 N N . TYR A 1 91 ? -4.813 8.092 22.629 1.00 95.88 91 TYR A N 1
ATOM 723 C CA . TYR A 1 91 ? -5.070 7.392 21.372 1.00 95.88 91 TYR A CA 1
ATOM 724 C C . TYR A 1 91 ? -4.493 5.966 21.368 1.00 95.88 91 TYR A C 1
ATOM 726 O O . TYR A 1 91 ? -5.212 5.016 21.054 1.00 95.88 91 TYR A O 1
ATOM 734 N N . TYR A 1 92 ? -3.230 5.786 21.782 1.00 97.00 92 TYR A N 1
ATOM 735 C CA . TYR A 1 92 ? -2.614 4.458 21.864 1.00 97.00 92 TYR A CA 1
ATOM 736 C C . TYR A 1 92 ? -3.348 3.541 22.840 1.00 97.00 92 TYR A C 1
ATOM 738 O O . TYR A 1 92 ? -3.555 2.368 22.536 1.00 97.00 92 TYR A O 1
ATOM 746 N N . VAL A 1 93 ? -3.758 4.053 24.005 1.00 98.06 93 VAL A N 1
ATOM 747 C CA . VAL A 1 93 ? -4.549 3.284 24.976 1.00 98.06 93 VAL A CA 1
ATOM 748 C C . VAL A 1 93 ? -5.850 2.796 24.344 1.00 98.06 93 VAL A C 1
ATOM 750 O O . VAL A 1 93 ? -6.178 1.616 24.483 1.00 98.06 93 VAL A O 1
ATOM 753 N N . ASP A 1 94 ? -6.563 3.665 23.631 1.00 97.75 94 ASP A N 1
ATOM 754 C CA . ASP A 1 94 ? -7.851 3.324 23.034 1.00 97.75 94 ASP A CA 1
ATOM 755 C C . ASP A 1 94 ? -7.703 2.319 21.880 1.00 97.75 94 ASP A C 1
ATOM 757 O O . ASP A 1 94 ? -8.386 1.290 21.874 1.00 97.75 94 ASP A O 1
ATOM 761 N N . VAL A 1 95 ? -6.775 2.550 20.942 1.00 98.38 95 VAL A N 1
ATOM 762 C CA . VAL A 1 95 ? -6.573 1.661 19.784 1.00 98.38 95 VAL A CA 1
ATOM 763 C C . VAL A 1 95 ? -5.993 0.303 20.194 1.00 98.38 95 VAL A C 1
ATOM 765 O O . VAL A 1 95 ? -6.518 -0.737 19.791 1.00 98.38 95 VAL A O 1
ATOM 768 N N . ILE A 1 96 ? -4.976 0.276 21.068 1.00 98.62 96 ILE A N 1
ATOM 769 C CA . ILE A 1 96 ? -4.373 -0.972 21.565 1.00 98.62 96 ILE A CA 1
ATOM 770 C C . ILE A 1 96 ? -5.379 -1.717 22.434 1.00 98.62 96 ILE A C 1
ATOM 772 O O . ILE A 1 96 ? -5.505 -2.935 22.326 1.00 98.62 96 ILE A O 1
ATOM 776 N N . GLY A 1 97 ? -6.128 -1.006 23.279 1.00 98.31 97 GLY A N 1
ATOM 777 C CA . GLY A 1 97 ? -7.170 -1.599 24.104 1.00 98.31 97 GLY A CA 1
ATOM 778 C C . GLY A 1 97 ? -8.267 -2.256 23.271 1.00 98.31 97 GLY A C 1
ATOM 779 O O . GLY A 1 97 ? -8.675 -3.378 23.583 1.00 98.31 97 GLY A O 1
ATOM 780 N N . ALA A 1 98 ? -8.728 -1.589 22.211 1.00 98.06 98 ALA A N 1
ATOM 781 C CA . ALA A 1 98 ? -9.712 -2.140 21.287 1.00 98.06 98 ALA A CA 1
ATOM 782 C C . ALA A 1 98 ? -9.165 -3.377 20.556 1.00 98.06 98 ALA A C 1
ATOM 784 O O . ALA A 1 98 ? -9.796 -4.435 20.607 1.00 98.06 98 ALA A O 1
ATOM 785 N N . ALA A 1 99 ? -7.972 -3.280 19.964 1.00 98.44 99 ALA A N 1
ATOM 786 C CA . ALA A 1 99 ? -7.346 -4.363 19.207 1.00 98.44 99 ALA A CA 1
ATOM 787 C C . ALA A 1 99 ? -6.995 -5.588 20.067 1.00 98.44 99 ALA A C 1
ATOM 789 O O . ALA A 1 99 ? -7.204 -6.725 19.645 1.00 98.44 99 ALA A O 1
ATOM 790 N N . ALA A 1 100 ? -6.541 -5.380 21.307 1.00 98.44 100 ALA A N 1
ATOM 791 C CA . ALA A 1 100 ? -6.171 -6.452 22.233 1.00 98.44 100 ALA A CA 1
ATOM 792 C C . ALA A 1 100 ? -7.359 -7.324 22.683 1.00 98.44 100 ALA A C 1
ATOM 794 O O . ALA A 1 100 ? -7.152 -8.349 23.334 1.00 98.44 100 ALA A O 1
ATOM 795 N N . ASN A 1 101 ? -8.600 -6.948 22.359 1.00 97.56 101 ASN A N 1
ATOM 796 C CA . ASN A 1 101 ? -9.758 -7.827 22.535 1.00 97.56 101 ASN A CA 1
ATOM 797 C C . ASN A 1 101 ? -9.887 -8.877 21.418 1.00 97.56 101 ASN A C 1
ATOM 799 O O . ASN A 1 101 ? -10.539 -9.896 21.639 1.00 97.56 101 ASN A O 1
ATOM 803 N N . GLU A 1 102 ? -9.267 -8.645 20.259 1.00 97.62 102 GLU A N 1
ATOM 804 C CA . GLU A 1 102 ? -9.405 -9.474 19.055 1.00 97.62 102 GLU A CA 1
ATOM 805 C C . GLU A 1 102 ? -8.127 -10.250 18.721 1.00 97.62 102 GLU A C 1
ATOM 807 O O . GLU A 1 102 ? -8.199 -11.408 18.310 1.00 97.62 102 GLU A O 1
ATOM 812 N N . VAL A 1 103 ? -6.959 -9.620 18.884 1.00 98.31 103 VAL A N 1
ATOM 813 C CA . VAL A 1 103 ? -5.673 -10.134 18.390 1.00 98.31 103 VAL A CA 1
ATOM 814 C C . VAL A 1 103 ? -4.525 -9.878 19.366 1.00 98.31 103 VAL A C 1
ATOM 816 O O . VAL A 1 103 ? -4.662 -9.136 20.340 1.00 98.31 103 VAL A O 1
ATOM 819 N N . THR A 1 104 ? -3.366 -10.484 19.091 1.00 98.69 104 THR A N 1
ATOM 820 C CA . THR A 1 104 ? -2.114 -10.087 19.751 1.00 98.69 104 THR A CA 1
ATOM 821 C C . THR A 1 104 ? -1.660 -8.736 19.203 1.00 98.69 104 THR A C 1
ATOM 823 O O . THR A 1 104 ? -1.521 -8.578 17.994 1.00 98.69 104 THR A O 1
ATOM 826 N N . VAL A 1 105 ? -1.395 -7.764 20.070 1.00 98.81 105 VAL A N 1
ATOM 827 C CA . VAL A 1 105 ? -0.885 -6.450 19.668 1.00 98.81 105 VAL A CA 1
ATOM 828 C C . VAL A 1 105 ? 0.615 -6.392 19.923 1.00 98.81 105 VAL A C 1
ATOM 830 O O . VAL A 1 105 ? 1.054 -6.482 21.070 1.00 98.81 105 VAL A O 1
ATOM 833 N N . TYR A 1 106 ? 1.394 -6.230 18.860 1.00 98.44 106 TYR A N 1
ATOM 834 C CA . TYR A 1 106 ? 2.830 -5.998 18.912 1.00 98.44 106 TYR A CA 1
ATOM 835 C C . TYR A 1 106 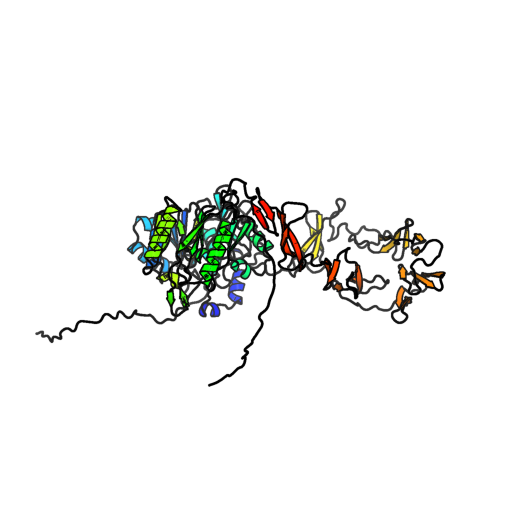? 3.110 -4.499 18.860 1.00 98.44 106 TYR A C 1
ATOM 837 O O . TYR A 1 106 ? 2.951 -3.852 17.827 1.00 98.44 106 TYR A O 1
ATOM 845 N N . VAL A 1 107 ? 3.543 -3.956 19.991 1.00 97.94 107 VAL A N 1
ATOM 846 C CA . VAL A 1 107 ? 3.931 -2.554 20.127 1.00 97.94 107 VAL A CA 1
ATOM 847 C C . VAL A 1 107 ? 5.416 -2.430 19.794 1.00 97.94 107 VAL A C 1
ATOM 849 O O . VAL A 1 107 ? 6.268 -2.977 20.506 1.00 97.94 107 VAL A O 1
ATOM 852 N N . LEU A 1 108 ? 5.720 -1.738 18.699 1.00 95.06 108 LEU A N 1
ATOM 853 C CA . LEU A 1 108 ? 7.079 -1.495 18.227 1.00 95.06 108 LEU A CA 1
ATOM 854 C C . LEU A 1 108 ? 7.677 -0.326 19.018 1.00 95.06 108 LEU A C 1
ATOM 856 O O . LEU A 1 108 ? 7.095 0.758 19.078 1.00 95.06 108 LEU A O 1
ATOM 860 N N . VAL A 1 109 ? 8.816 -0.560 19.673 1.00 91.50 109 VAL A N 1
ATOM 861 C CA . VAL A 1 109 ? 9.453 0.408 20.580 1.00 91.50 109 VAL A CA 1
ATOM 862 C C . VAL A 1 109 ? 10.961 0.504 20.359 1.00 91.50 109 VAL A C 1
ATOM 864 O O . VAL A 1 109 ? 11.622 -0.446 19.940 1.00 91.50 109 VAL A O 1
ATOM 867 N N . SER A 1 110 ? 11.517 1.660 20.717 1.00 87.19 110 SER A N 1
ATOM 868 C CA . SER A 1 110 ? 12.923 2.022 20.495 1.00 87.19 110 SER A CA 1
ATOM 869 C C . SER A 1 110 ? 13.788 1.825 21.745 1.00 87.19 110 SER A C 1
ATOM 871 O O . SER A 1 110 ? 14.414 2.760 22.241 1.00 87.19 110 SER A O 1
ATOM 873 N N . GLY A 1 111 ? 13.801 0.621 22.312 1.00 86.44 111 GLY A N 1
ATOM 874 C CA . GLY A 1 111 ? 14.580 0.320 23.514 1.00 86.44 111 GLY A CA 1
ATOM 875 C C . GLY A 1 111 ? 13.752 0.141 24.783 1.00 86.44 111 GLY A C 1
ATOM 876 O O . GLY A 1 111 ? 12.617 0.603 24.923 1.00 86.44 111 GLY A O 1
ATOM 877 N N . SER A 1 112 ? 14.387 -0.470 25.783 1.00 89.19 112 SER A N 1
ATOM 878 C CA . SER A 1 112 ? 13.768 -0.763 27.086 1.00 89.19 112 SER A CA 1
ATOM 879 C C . SER A 1 112 ? 13.157 0.446 27.820 1.00 89.19 112 SER A C 1
ATOM 881 O O . SER A 1 112 ? 12.235 0.271 28.615 1.00 89.19 112 SER A O 1
ATOM 883 N N . ALA A 1 113 ? 13.641 1.673 27.594 1.00 89.12 113 ALA A N 1
ATOM 884 C CA . ALA A 1 113 ? 13.071 2.872 28.217 1.00 89.12 113 ALA A CA 1
ATOM 885 C C . ALA A 1 113 ? 11.656 3.164 27.691 1.00 89.12 113 ALA A C 1
ATOM 887 O O . ALA A 1 113 ? 10.737 3.327 28.494 1.00 89.12 113 ALA A O 1
ATOM 888 N N . TRP A 1 114 ? 11.485 3.150 26.367 1.00 89.81 114 TRP A N 1
ATOM 889 C CA . TRP A 1 114 ? 10.192 3.317 25.703 1.00 89.81 114 TRP A CA 1
ATOM 890 C C . TRP A 1 114 ? 9.258 2.146 25.988 1.00 89.81 114 TRP A C 1
ATOM 892 O O . TRP A 1 114 ? 8.097 2.362 26.311 1.00 89.81 114 TRP A O 1
ATOM 902 N N . GLN A 1 115 ? 9.780 0.916 26.018 1.00 93.56 115 GLN A N 1
ATOM 903 C CA . GLN A 1 115 ? 9.002 -0.244 26.456 1.00 93.56 115 GLN A CA 1
ATOM 904 C C . GLN A 1 115 ? 8.426 -0.063 27.871 1.00 93.56 115 GLN A C 1
ATOM 906 O O . GLN A 1 115 ? 7.259 -0.358 28.120 1.00 93.56 115 GLN A O 1
ATOM 911 N N . ASN A 1 116 ? 9.242 0.404 28.822 1.00 95.00 116 ASN A N 1
ATOM 912 C CA . ASN A 1 116 ? 8.799 0.610 30.202 1.00 95.00 116 ASN A CA 1
ATOM 913 C C . ASN A 1 116 ? 7.757 1.727 30.311 1.00 95.00 116 ASN A C 1
ATOM 915 O O . ASN A 1 116 ? 6.823 1.613 31.108 1.00 95.00 116 ASN A O 1
ATOM 919 N N . GLU A 1 117 ? 7.929 2.801 29.543 1.00 94.06 117 GLU A N 1
ATOM 920 C CA . GLU A 1 117 ? 6.986 3.914 29.482 1.00 94.06 117 GLU A CA 1
ATOM 921 C C . GLU A 1 117 ? 5.640 3.442 28.911 1.00 94.06 117 GLU A C 1
ATOM 923 O O . GLU A 1 117 ? 4.635 3.526 29.624 1.00 94.06 117 GLU A O 1
ATOM 928 N N . ALA A 1 118 ? 5.644 2.802 27.738 1.00 95.00 118 ALA A N 1
ATOM 929 C CA . ALA A 1 118 ? 4.448 2.285 27.082 1.00 95.00 118 ALA A CA 1
ATOM 930 C C . ALA A 1 118 ? 3.721 1.272 27.974 1.00 95.00 118 ALA A C 1
ATOM 932 O O . ALA A 1 118 ? 2.523 1.384 28.224 1.00 95.00 118 ALA A O 1
ATOM 933 N N . ASN A 1 119 ? 4.454 0.323 28.566 1.00 97.69 119 ASN A N 1
ATOM 934 C CA . ASN A 1 119 ? 3.880 -0.637 29.505 1.00 97.69 119 ASN A CA 1
ATOM 935 C C . ASN A 1 119 ? 3.266 0.044 30.740 1.00 97.69 119 ASN A C 1
ATOM 937 O O . ASN A 1 119 ? 2.239 -0.411 31.240 1.00 97.69 119 ASN A O 1
ATOM 941 N N . THR A 1 120 ? 3.857 1.132 31.241 1.00 97.56 120 THR A N 1
ATOM 942 C CA . THR A 1 120 ? 3.302 1.887 32.377 1.00 97.56 120 THR A CA 1
ATOM 943 C C . THR A 1 120 ? 1.989 2.571 32.004 1.00 97.56 120 THR A C 1
ATOM 945 O O . THR A 1 120 ? 1.035 2.499 32.776 1.00 97.56 120 THR A O 1
ATOM 948 N N . VAL A 1 121 ? 1.928 3.207 30.831 1.00 97.38 121 VAL A N 1
ATOM 949 C CA . VAL A 1 121 ? 0.721 3.878 30.326 1.00 97.38 121 VAL A CA 1
ATOM 950 C C . VAL A 1 121 ? -0.392 2.860 30.071 1.00 97.38 121 VAL A C 1
ATOM 952 O O . VAL A 1 121 ? -1.487 2.990 30.621 1.00 97.38 121 VAL A O 1
ATOM 955 N N . LEU A 1 122 ? -0.093 1.798 29.319 1.00 98.25 122 LEU A N 1
ATOM 956 C CA . LEU A 1 122 ? -1.067 0.780 28.932 1.00 98.25 122 LEU A CA 1
ATOM 957 C C . LEU A 1 122 ? -1.579 -0.007 30.142 1.00 98.25 122 LEU A C 1
ATOM 959 O O . LEU A 1 122 ? -2.785 -0.116 30.334 1.00 98.25 122 LEU A O 1
ATOM 963 N N . SER A 1 123 ? -0.700 -0.490 31.028 1.00 97.75 123 SER A N 1
ATOM 964 C CA . SER A 1 123 ? -1.131 -1.276 32.199 1.00 97.75 123 SER A CA 1
ATOM 965 C C . SER A 1 123 ? -1.927 -0.476 33.237 1.00 97.75 123 SER A C 1
ATOM 967 O O . SER A 1 123 ? -2.600 -1.074 34.080 1.00 97.75 123 SER A O 1
ATOM 969 N N . ALA A 1 124 ? -1.874 0.859 33.190 1.00 97.94 124 ALA A N 1
ATOM 970 C CA . ALA A 1 124 ? -2.682 1.719 34.047 1.00 97.94 124 ALA A CA 1
ATOM 971 C C . ALA A 1 124 ? -4.148 1.826 33.590 1.00 97.94 124 ALA A C 1
ATOM 973 O O . ALA A 1 124 ? -5.009 2.103 34.427 1.00 97.94 124 ALA A O 1
ATOM 974 N N . GLN A 1 125 ? -4.426 1.619 32.298 1.00 97.88 125 GLN A N 1
ATOM 975 C CA . GLN A 1 125 ? -5.749 1.835 31.696 1.00 97.88 125 GLN A CA 1
ATOM 976 C C . GLN A 1 125 ? -6.377 0.550 31.141 1.00 97.88 125 GLN A C 1
ATOM 978 O O . GLN A 1 125 ? -7.596 0.384 31.193 1.00 97.88 125 GLN A O 1
ATOM 983 N N . LEU A 1 126 ? -5.561 -0.384 30.649 1.00 98.31 126 LEU A N 1
ATOM 984 C CA . LEU A 1 126 ? -6.020 -1.641 30.071 1.00 98.31 126 LEU A CA 1
ATOM 985 C C . LEU A 1 126 ? -6.300 -2.695 31.142 1.00 98.31 126 LEU A C 1
ATOM 987 O O . LEU A 1 126 ? -5.670 -2.763 32.201 1.00 98.31 126 LEU A O 1
ATOM 991 N N . THR A 1 127 ? -7.249 -3.579 30.847 1.00 98.38 127 THR A N 1
ATOM 992 C CA . THR A 1 127 ? -7.531 -4.733 31.702 1.00 98.38 127 THR A CA 1
ATOM 993 C C . THR A 1 127 ? -6.380 -5.740 31.666 1.00 98.38 127 THR A C 1
ATOM 995 O O . THR A 1 127 ? -5.628 -5.831 30.697 1.00 98.38 127 THR A O 1
ATOM 998 N N . ALA A 1 128 ? -6.281 -6.582 32.699 1.00 97.75 128 ALA A N 1
ATOM 999 C CA . ALA A 1 128 ? -5.291 -7.661 32.727 1.00 97.75 128 ALA A CA 1
ATOM 1000 C C . ALA A 1 128 ? -5.433 -8.642 31.545 1.00 97.75 128 ALA A C 1
ATOM 1002 O O . ALA A 1 128 ? -4.445 -9.240 31.135 1.00 97.75 128 ALA A O 1
ATOM 1003 N N . GLN A 1 129 ? -6.648 -8.806 31.006 1.00 97.25 129 GLN A N 1
ATOM 1004 C CA . GLN A 1 129 ? -6.894 -9.633 29.826 1.00 97.25 129 GLN A CA 1
ATOM 1005 C C . GLN A 1 129 ? -6.345 -8.974 28.557 1.00 97.25 129 GLN A C 1
ATOM 1007 O O . GLN A 1 129 ? -5.629 -9.634 27.817 1.00 97.25 129 GLN A O 1
ATOM 1012 N N . GLN A 1 130 ? -6.617 -7.684 28.342 1.00 98.38 130 GLN A N 1
ATOM 1013 C CA . GLN A 1 130 ? -6.054 -6.941 27.208 1.00 98.38 130 GLN A CA 1
ATOM 1014 C C . GLN A 1 130 ? -4.524 -6.919 27.275 1.00 98.38 130 GLN A C 1
ATOM 1016 O O . GLN A 1 130 ? -3.864 -7.267 26.306 1.00 98.38 130 GLN A O 1
ATOM 1021 N N . MET A 1 131 ? -3.947 -6.622 28.444 1.00 98.31 131 MET A N 1
ATOM 1022 C CA . MET A 1 131 ? -2.490 -6.625 28.623 1.00 98.31 131 MET A CA 1
ATOM 1023 C C . MET A 1 131 ? -1.843 -7.992 28.371 1.00 98.31 131 MET A C 1
ATOM 1025 O O . MET A 1 131 ? -0.681 -8.039 27.986 1.00 98.31 131 MET A O 1
ATOM 1029 N N . ALA A 1 132 ? -2.561 -9.105 28.565 1.00 98.19 132 ALA A N 1
ATOM 1030 C CA . ALA A 1 132 ? -2.041 -10.436 28.242 1.00 98.19 132 ALA A CA 1
ATOM 1031 C C . ALA A 1 132 ? -1.861 -10.657 26.728 1.00 98.19 132 ALA A C 1
ATOM 1033 O O . ALA A 1 132 ? -1.077 -11.519 26.337 1.00 98.19 132 ALA A O 1
ATOM 1034 N N . ASN A 1 133 ? -2.555 -9.868 25.904 1.00 98.44 133 ASN A N 1
ATOM 1035 C CA . ASN A 1 133 ? -2.447 -9.874 24.449 1.00 98.44 133 ASN A CA 1
ATOM 1036 C C . ASN A 1 133 ? -1.496 -8.786 23.919 1.00 98.44 133 ASN A C 1
ATOM 1038 O O . ASN A 1 133 ? -1.313 -8.695 22.711 1.00 98.44 133 ASN A O 1
ATOM 1042 N N . VAL A 1 134 ? -0.874 -7.976 24.784 1.00 98.69 134 VAL A N 1
ATOM 1043 C CA . VAL A 1 134 ? 0.107 -6.955 24.383 1.00 98.69 134 VAL A CA 1
ATOM 1044 C C . VAL A 1 134 ? 1.521 -7.518 24.504 1.00 98.69 134 VAL A C 1
ATOM 1046 O O . VAL A 1 134 ? 1.926 -8.010 25.559 1.00 98.69 134 VAL A O 1
ATOM 1049 N N . GLN A 1 135 ? 2.292 -7.414 23.427 1.00 98.12 135 GLN A N 1
ATOM 1050 C CA . GLN A 1 135 ? 3.704 -7.778 23.362 1.00 98.12 135 GLN A CA 1
ATOM 1051 C C . GLN A 1 135 ? 4.517 -6.589 22.855 1.00 98.12 135 GLN A C 1
ATOM 1053 O O . GLN A 1 135 ? 4.030 -5.785 22.070 1.00 98.12 135 GLN A O 1
ATOM 1058 N N . PHE A 1 136 ? 5.765 -6.476 23.302 1.00 96.69 136 PHE A N 1
ATOM 1059 C CA . PHE A 1 136 ? 6.662 -5.399 22.888 1.00 96.69 136 PHE A CA 1
ATOM 1060 C C . PHE A 1 136 ? 7.788 -5.965 22.034 1.00 96.69 136 PHE A C 1
ATOM 1062 O O . PHE A 1 136 ? 8.397 -6.968 22.415 1.00 96.69 136 PHE A O 1
ATOM 1069 N N . ILE A 1 137 ? 8.075 -5.303 20.916 1.00 94.31 137 ILE A N 1
ATOM 1070 C CA . ILE A 1 137 ? 9.225 -5.604 20.062 1.00 94.31 137 ILE A CA 1
ATOM 1071 C C . ILE A 1 137 ? 10.195 -4.431 20.170 1.00 94.31 137 ILE A C 1
ATOM 1073 O O . ILE A 1 137 ? 9.908 -3.329 19.707 1.00 94.31 137 ILE A O 1
ATOM 1077 N N . ASP A 1 138 ? 11.344 -4.677 20.799 1.00 90.88 138 ASP A N 1
ATOM 1078 C CA . ASP A 1 138 ? 12.427 -3.702 20.882 1.00 90.88 138 ASP A CA 1
ATOM 1079 C C . ASP A 1 138 ? 13.249 -3.721 19.588 1.00 90.88 138 ASP A C 1
ATOM 1081 O O . ASP A 1 138 ? 14.179 -4.519 19.429 1.00 90.88 138 ASP A O 1
ATOM 1085 N N . LEU A 1 139 ? 12.917 -2.818 18.667 1.00 86.50 139 LEU A N 1
ATOM 1086 C CA . LEU A 1 139 ? 13.580 -2.720 17.369 1.00 86.50 139 LEU A CA 1
ATOM 1087 C C . LEU A 1 139 ? 15.039 -2.247 17.485 1.00 86.50 139 LEU A C 1
ATOM 1089 O O . LEU A 1 139 ? 15.853 -2.576 16.621 1.00 86.50 139 LEU A O 1
ATOM 1093 N N . SER A 1 140 ? 15.407 -1.560 18.574 1.00 81.56 140 SER A N 1
ATOM 1094 C CA . SER A 1 140 ? 16.792 -1.120 18.817 1.00 81.56 140 SER A CA 1
ATOM 1095 C C . SER A 1 140 ? 17.737 -2.276 19.157 1.00 81.56 140 SER A C 1
ATOM 1097 O O . SER A 1 140 ? 18.956 -2.140 19.067 1.00 81.56 140 SER A O 1
ATOM 1099 N N . SER A 1 141 ? 17.173 -3.424 19.545 1.00 79.12 141 SER A N 1
ATOM 1100 C CA . SER A 1 141 ? 17.921 -4.639 19.871 1.00 79.12 141 SER A CA 1
ATOM 1101 C C . SER A 1 141 ? 18.161 -5.561 18.670 1.00 79.12 141 SER A C 1
ATOM 1103 O O . SER A 1 141 ? 18.816 -6.591 18.821 1.00 79.12 141 SER A O 1
ATOM 1105 N N . THR A 1 142 ? 17.641 -5.202 17.492 1.00 74.69 142 THR A N 1
ATOM 1106 C CA . THR A 1 142 ? 17.845 -5.958 16.248 1.00 74.69 142 THR A CA 1
ATOM 1107 C C . THR A 1 142 ? 19.246 -5.714 15.679 1.00 74.69 142 THR A C 1
ATOM 1109 O O . THR A 1 142 ? 19.817 -4.639 15.870 1.00 74.69 142 THR A O 1
ATOM 1112 N N . ASP A 1 143 ? 19.798 -6.699 14.961 1.00 65.69 143 ASP A N 1
ATOM 1113 C CA . ASP A 1 143 ? 21.210 -6.747 14.527 1.00 65.69 143 ASP A CA 1
ATOM 1114 C C . ASP A 1 143 ? 21.655 -5.606 13.581 1.00 65.69 143 ASP A C 1
ATOM 1116 O O . ASP A 1 143 ? 22.830 -5.516 13.226 1.00 65.69 143 ASP A O 1
ATOM 1120 N N . TYR A 1 144 ? 20.752 -4.694 13.209 1.00 61.88 144 TYR A N 1
ATOM 1121 C CA . TYR A 1 144 ? 20.977 -3.692 12.166 1.00 61.88 144 TYR A CA 1
ATOM 1122 C C . TYR A 1 144 ? 20.357 -2.324 12.464 1.00 61.88 144 TYR A C 1
ATOM 1124 O O . TYR A 1 144 ? 20.096 -1.536 11.555 1.00 61.88 144 TYR A O 1
ATOM 1132 N N . TYR A 1 145 ? 20.105 -2.024 13.736 1.00 64.88 145 TYR A N 1
ATOM 1133 C CA . TYR A 1 145 ? 19.661 -0.693 14.128 1.00 64.88 145 TYR A CA 1
ATOM 1134 C C . TYR A 1 145 ? 20.693 0.387 13.748 1.00 64.88 145 TYR A C 1
ATOM 1136 O O . TYR A 1 145 ? 21.872 0.266 14.095 1.00 64.88 145 TYR A O 1
ATOM 1144 N N . GLN A 1 146 ? 20.251 1.451 13.062 1.00 61.84 146 GLN A N 1
ATOM 1145 C CA . GLN A 1 146 ? 21.097 2.586 12.695 1.00 61.84 146 GLN A CA 1
ATOM 1146 C C . GLN A 1 146 ? 20.696 3.880 13.386 1.00 61.84 146 GLN A C 1
ATOM 1148 O O . GLN A 1 146 ? 19.562 4.348 13.309 1.00 61.84 146 GLN A O 1
ATOM 1153 N N . PHE A 1 147 ? 21.703 4.520 13.976 1.00 61.53 147 PHE A N 1
ATOM 1154 C CA . PHE A 1 147 ? 21.596 5.864 14.523 1.00 61.53 147 PHE A CA 1
ATOM 1155 C C . PHE A 1 147 ? 21.600 6.889 13.389 1.00 61.53 147 PHE A C 1
ATOM 1157 O O . PHE A 1 147 ? 22.649 7.142 12.794 1.00 61.53 147 PHE A O 1
ATOM 1164 N N . THR A 1 148 ? 20.465 7.542 13.136 1.00 54.75 148 THR A N 1
ATOM 1165 C CA . THR A 1 148 ? 20.398 8.604 12.120 1.00 54.75 148 THR A CA 1
ATOM 1166 C C . THR A 1 148 ? 20.737 9.998 12.676 1.00 54.75 148 THR A C 1
ATOM 1168 O O . THR A 1 148 ? 21.256 10.806 11.912 1.00 54.75 148 THR A O 1
ATOM 1171 N N . SER A 1 149 ? 20.552 10.306 13.981 1.00 48.25 149 SER A N 1
ATOM 1172 C CA . SER A 1 149 ? 21.235 11.415 14.714 1.00 48.25 149 SER A CA 1
ATOM 1173 C C . SER A 1 149 ? 20.747 11.616 16.176 1.00 48.25 149 SER A C 1
ATOM 1175 O O . SER A 1 149 ? 19.540 11.595 16.413 1.00 48.25 149 SER A O 1
ATOM 1177 N N . PRO A 1 150 ? 21.612 11.961 17.158 1.00 41.34 150 PRO A N 1
ATOM 1178 C CA . PRO A 1 150 ? 21.208 12.507 18.467 1.00 41.34 150 PRO A CA 1
ATOM 1179 C C . PRO A 1 150 ? 20.854 14.017 18.434 1.00 41.34 150 PRO A C 1
ATOM 1181 O O . PRO A 1 150 ? 21.470 14.758 17.667 1.00 41.34 150 PRO A O 1
ATOM 1184 N N . PRO A 1 151 ? 19.995 14.538 19.346 1.00 44.50 151 PRO A N 1
ATOM 1185 C CA . PRO A 1 151 ? 19.356 13.860 20.475 1.00 44.50 151 PRO A CA 1
ATOM 1186 C C . PRO A 1 151 ? 17.863 13.577 20.218 1.00 44.50 151 PRO A C 1
ATOM 1188 O O . PRO A 1 151 ? 17.064 14.506 20.133 1.00 44.50 151 PRO A O 1
ATOM 1191 N N . GLY A 1 152 ? 17.491 12.298 20.149 1.00 54.44 152 GLY A N 1
ATOM 1192 C CA . GLY A 1 152 ? 16.105 11.855 19.926 1.00 54.44 152 GLY A CA 1
ATOM 1193 C C . GLY A 1 152 ? 16.057 10.549 19.143 1.00 54.44 152 GLY A C 1
ATOM 1194 O O . GLY A 1 152 ? 15.385 10.467 18.126 1.00 54.44 152 GLY A O 1
ATOM 1195 N N . ASP A 1 153 ? 16.870 9.592 19.579 1.00 58.28 153 ASP A N 1
ATOM 1196 C CA . ASP A 1 153 ? 17.140 8.337 18.891 1.00 58.28 153 ASP A CA 1
ATOM 1197 C C . ASP A 1 153 ? 15.912 7.412 18.909 1.00 58.28 153 ASP A C 1
ATOM 1199 O O . ASP A 1 153 ? 15.329 7.196 19.978 1.00 58.28 153 ASP A O 1
ATOM 1203 N N . SER A 1 154 ? 15.508 6.903 17.744 1.00 68.62 154 SER A N 1
ATOM 1204 C CA . SER A 1 154 ? 14.355 6.016 17.597 1.00 68.62 154 SER A CA 1
ATOM 1205 C C . SER A 1 154 ? 14.638 4.934 16.553 1.00 68.62 154 SER A C 1
ATOM 1207 O O . SER A 1 154 ? 15.182 5.210 15.490 1.00 68.62 154 SER A O 1
ATOM 1209 N N . ALA A 1 155 ? 14.247 3.700 16.870 1.00 73.62 155 ALA A N 1
ATOM 1210 C CA . ALA A 1 155 ? 14.299 2.525 16.006 1.00 73.62 155 ALA A CA 1
ATOM 1211 C C . ALA A 1 155 ? 13.171 2.466 14.967 1.00 73.62 155 ALA A C 1
ATOM 1213 O O . ALA A 1 155 ? 13.140 1.533 14.167 1.00 73.62 155 ALA A O 1
ATOM 1214 N N . VAL A 1 156 ? 12.298 3.473 14.989 1.00 78.94 156 VAL A N 1
ATOM 1215 C CA . VAL A 1 156 ? 11.334 3.829 13.945 1.00 78.94 156 VAL A CA 1
ATOM 1216 C C . VAL A 1 156 ? 11.540 5.305 13.612 1.00 78.94 156 VAL A C 1
ATOM 1218 O O . VAL A 1 156 ? 11.751 6.114 14.524 1.00 78.94 156 VAL A O 1
ATOM 1221 N N . ASP A 1 157 ? 11.505 5.662 12.336 1.00 79.88 157 ASP A N 1
ATOM 1222 C CA . ASP A 1 157 ? 11.585 7.053 11.887 1.00 79.88 157 ASP A CA 1
ATOM 1223 C C . ASP A 1 157 ? 10.205 7.736 11.966 1.00 79.88 157 ASP A C 1
ATOM 1225 O O . ASP A 1 157 ? 10.135 8.958 12.126 1.00 79.88 157 ASP A O 1
ATOM 1229 N N . SER A 1 158 ? 9.112 6.959 11.931 1.00 83.44 158 SER A N 1
ATOM 1230 C CA . SER A 1 158 ? 7.735 7.455 12.036 1.00 83.44 158 SER A CA 1
ATOM 1231 C C . SER A 1 158 ? 6.746 6.457 12.671 1.00 83.44 158 SER A C 1
ATOM 1233 O O . SER A 1 158 ? 7.036 5.279 12.898 1.00 83.44 158 SER A O 1
ATOM 1235 N N . ILE A 1 159 ? 5.533 6.939 12.969 1.00 87.62 159 ILE A N 1
ATOM 1236 C CA . ILE A 1 159 ? 4.441 6.140 13.556 1.00 87.62 159 ILE A CA 1
ATOM 1237 C C . ILE A 1 159 ? 3.551 5.450 12.508 1.00 87.62 159 ILE A C 1
ATOM 1239 O O . ILE A 1 159 ? 2.612 4.749 12.876 1.00 87.62 159 ILE A O 1
ATOM 1243 N N . TRP A 1 160 ? 3.817 5.652 11.216 1.00 93.19 160 TRP A N 1
ATOM 1244 C CA . TRP A 1 160 ? 2.936 5.253 10.114 1.00 93.19 160 TRP A CA 1
ATOM 1245 C C . TRP A 1 160 ? 3.107 3.781 9.735 1.00 93.19 160 TRP A C 1
ATOM 1247 O O . TRP A 1 160 ? 3.579 3.434 8.658 1.00 93.19 160 TRP A O 1
ATOM 1257 N N . THR A 1 161 ? 2.773 2.893 10.674 1.00 95.12 161 THR A N 1
ATOM 1258 C CA . THR A 1 161 ? 3.051 1.455 10.569 1.00 95.12 161 THR A CA 1
ATOM 1259 C C . THR A 1 161 ? 2.377 0.776 9.381 1.00 95.12 161 THR A C 1
ATOM 1261 O O . THR A 1 161 ? 2.880 -0.257 8.948 1.00 95.12 161 THR A O 1
ATOM 1264 N N . VAL A 1 162 ? 1.287 1.315 8.827 1.00 96.19 162 VAL A N 1
ATOM 1265 C CA . VAL A 1 162 ? 0.707 0.738 7.604 1.00 96.19 162 VAL A CA 1
ATOM 1266 C C . VAL A 1 162 ? 1.611 0.944 6.395 1.00 96.19 162 VAL A C 1
ATOM 1268 O O . VAL A 1 162 ? 1.691 0.056 5.551 1.00 96.19 162 VAL A O 1
ATOM 1271 N N . ASP A 1 163 ? 2.312 2.081 6.345 1.00 95.12 163 ASP A N 1
ATOM 1272 C CA . ASP A 1 163 ? 3.005 2.546 5.148 1.00 95.12 163 ASP A CA 1
ATOM 1273 C C . ASP A 1 163 ? 4.296 1.777 4.911 1.00 95.12 163 ASP A C 1
ATOM 1275 O O . ASP A 1 163 ? 4.507 1.256 3.820 1.00 95.12 163 ASP A O 1
ATOM 1279 N N . TYR A 1 164 ? 5.112 1.650 5.959 1.00 93.56 164 TYR A N 1
ATOM 1280 C CA . TYR A 1 164 ? 6.360 0.883 5.933 1.00 93.56 164 TYR A CA 1
ATOM 1281 C C . TYR A 1 164 ? 6.202 -0.560 6.418 1.00 93.56 164 TYR A C 1
ATOM 1283 O O . TYR A 1 164 ? 7.169 -1.317 6.452 1.00 93.56 164 TYR A O 1
ATOM 1291 N N . GLY A 1 165 ? 5.027 -0.933 6.928 1.00 95.00 165 GLY A N 1
ATOM 1292 C CA . GLY A 1 165 ? 4.806 -2.242 7.531 1.00 95.00 165 GLY A CA 1
ATOM 1293 C C . GLY A 1 165 ? 4.860 -3.385 6.514 1.00 95.00 165 GLY A C 1
ATOM 1294 O O . GLY A 1 165 ? 4.762 -3.175 5.308 1.00 95.00 165 GLY A O 1
ATOM 1295 N N . PRO A 1 166 ? 4.963 -4.640 6.984 1.00 96.06 166 PRO A N 1
ATOM 1296 C CA . PRO A 1 166 ? 5.036 -5.791 6.094 1.00 96.06 166 PRO A CA 1
ATOM 1297 C C . PRO A 1 166 ? 3.768 -5.924 5.244 1.00 96.06 166 PRO A C 1
ATOM 1299 O O . PRO A 1 166 ? 2.648 -5.877 5.765 1.00 96.06 166 PRO A O 1
ATOM 1302 N N . TYR A 1 167 ? 3.930 -6.143 3.940 1.00 97.50 167 TYR A N 1
ATOM 1303 C CA . TYR A 1 167 ? 2.845 -6.589 3.071 1.00 97.50 167 TYR A CA 1
ATOM 1304 C C . TYR A 1 167 ? 2.820 -8.104 3.078 1.00 97.50 167 TYR A C 1
ATOM 1306 O O . TYR A 1 167 ? 3.769 -8.751 2.651 1.00 97.50 167 TYR A O 1
ATOM 1314 N N . TYR A 1 168 ? 1.744 -8.693 3.585 1.00 97.81 168 TYR A N 1
ATOM 1315 C CA . TYR A 1 168 ? 1.643 -10.143 3.609 1.00 97.81 168 TYR A CA 1
ATOM 1316 C C . TYR A 1 168 ? 1.045 -10.670 2.309 1.00 97.81 168 TYR A C 1
ATOM 1318 O O . TYR A 1 168 ? -0.008 -10.220 1.856 1.00 97.81 168 TYR A O 1
ATOM 1326 N N . VAL A 1 169 ? 1.695 -11.684 1.752 1.00 97.88 169 VAL A N 1
ATOM 1327 C CA . VAL A 1 169 ? 1.162 -12.488 0.655 1.00 97.88 169 VAL A CA 1
ATOM 1328 C C . VAL A 1 169 ? 0.948 -13.915 1.141 1.00 97.88 169 VAL A C 1
ATOM 1330 O O . VAL A 1 169 ? 1.755 -14.448 1.905 1.00 97.88 169 VAL A O 1
ATOM 1333 N N . LEU A 1 170 ? -0.148 -14.535 0.716 1.00 97.25 170 LEU A N 1
ATOM 1334 C CA . LEU A 1 170 ? -0.539 -15.892 1.080 1.00 97.25 170 LEU A CA 1
ATOM 1335 C C . LEU A 1 170 ? -0.505 -16.793 -0.149 1.00 97.25 170 LEU A C 1
ATOM 1337 O O . LEU A 1 170 ? -0.993 -16.410 -1.210 1.00 97.25 170 LEU A O 1
ATOM 1341 N N . ASN A 1 171 ? 0.023 -18.003 -0.003 1.00 95.38 171 ASN A N 1
ATOM 1342 C CA . ASN A 1 171 ? -0.121 -19.035 -1.026 1.00 95.38 171 ASN A CA 1
ATOM 1343 C C . ASN A 1 171 ? -1.410 -19.859 -0.817 1.00 95.38 171 ASN A C 1
ATOM 1345 O O . ASN A 1 171 ? -2.122 -19.728 0.182 1.00 95.38 171 ASN A O 1
ATOM 1349 N N . SER A 1 172 ? -1.685 -20.783 -1.741 1.00 92.62 172 SER A N 1
ATOM 1350 C CA . SER A 1 172 ? -2.872 -21.658 -1.687 1.00 92.62 172 SER A CA 1
ATOM 1351 C C . SER A 1 172 ? -2.972 -22.579 -0.456 1.00 92.62 172 SER A C 1
ATOM 1353 O O . SER A 1 172 ? -4.050 -23.109 -0.181 1.00 92.62 172 SER A O 1
ATOM 1355 N N . THR A 1 173 ? -1.881 -22.794 0.290 1.00 92.50 173 THR A N 1
ATOM 1356 C CA . THR A 1 173 ? -1.872 -23.599 1.525 1.00 92.50 173 THR A CA 1
ATOM 1357 C C . THR A 1 173 ? -2.086 -22.748 2.781 1.00 92.50 173 THR A C 1
ATOM 1359 O O . THR A 1 173 ? -2.247 -23.311 3.867 1.00 92.50 173 THR A O 1
ATOM 1362 N N . GLY A 1 174 ? -2.146 -21.417 2.646 1.00 92.44 174 GLY A N 1
ATOM 1363 C CA . GLY A 1 174 ? -2.266 -20.470 3.756 1.00 92.44 174 GLY A CA 1
ATOM 1364 C C . GLY A 1 174 ? -0.934 -20.158 4.445 1.00 92.44 174 GLY A C 1
ATOM 1365 O O . GLY A 1 174 ? -0.926 -19.661 5.575 1.00 92.44 174 GLY A O 1
ATOM 1366 N N . GLU A 1 175 ? 0.194 -20.469 3.803 1.00 95.88 175 GLU A N 1
ATOM 1367 C CA . GLU A 1 175 ? 1.502 -20.006 4.256 1.00 95.88 175 GLU A CA 1
ATOM 1368 C C . GLU A 1 175 ? 1.702 -18.549 3.837 1.00 95.88 175 GLU A C 1
ATOM 1370 O O . GLU A 1 175 ? 1.356 -18.156 2.722 1.00 95.88 175 GLU A O 1
ATOM 1375 N N . ARG A 1 176 ? 2.266 -17.748 4.742 1.00 96.50 176 ARG A N 1
ATOM 1376 C CA . ARG A 1 176 ? 2.476 -16.311 4.559 1.00 96.50 176 ARG A CA 1
ATOM 1377 C C . ARG A 1 176 ? 3.942 -15.984 4.315 1.00 96.50 176 ARG A C 1
ATOM 1379 O O . ARG A 1 176 ? 4.800 -16.473 5.047 1.00 96.50 176 ARG A O 1
ATOM 1386 N N . ALA A 1 177 ? 4.208 -15.126 3.343 1.00 97.88 177 ALA A N 1
ATOM 1387 C CA . ALA A 1 177 ? 5.489 -14.453 3.163 1.00 97.88 177 ALA A CA 1
ATOM 1388 C C . ALA A 1 177 ? 5.300 -12.933 3.257 1.00 97.88 177 ALA A C 1
ATOM 1390 O O . ALA A 1 177 ? 4.165 -12.448 3.261 1.00 97.88 177 ALA A O 1
ATOM 1391 N N . ILE A 1 178 ? 6.405 -12.194 3.344 1.00 98.25 178 ILE A N 1
ATOM 1392 C CA . ILE A 1 178 ? 6.396 -10.728 3.325 1.00 98.25 178 ILE A CA 1
ATOM 1393 C C . ILE A 1 178 ? 6.877 -10.249 1.960 1.00 98.25 178 ILE A C 1
ATOM 1395 O O . ILE A 1 178 ? 7.900 -10.720 1.471 1.00 98.25 178 ILE A O 1
ATOM 1399 N N . VAL A 1 179 ? 6.166 -9.288 1.386 1.00 98.19 179 VAL A N 1
ATOM 1400 C CA . VAL A 1 179 ? 6.678 -8.377 0.367 1.00 98.19 179 VAL A CA 1
ATOM 1401 C C . VAL A 1 179 ? 7.066 -7.073 1.063 1.00 98.19 179 VAL A C 1
ATOM 1403 O O . VAL A 1 179 ? 6.334 -6.566 1.915 1.00 98.19 179 VAL A O 1
ATOM 1406 N N . ASP A 1 180 ? 8.250 -6.578 0.737 1.00 97.06 180 ASP A N 1
ATOM 1407 C CA . ASP A 1 180 ? 8.905 -5.426 1.356 1.00 97.06 180 ASP A CA 1
ATOM 1408 C C . ASP A 1 180 ? 9.283 -4.433 0.241 1.00 97.06 180 ASP A C 1
ATOM 1410 O O . ASP A 1 180 ? 10.389 -4.497 -0.305 1.00 97.06 180 ASP A O 1
ATOM 1414 N N . PRO A 1 181 ? 8.313 -3.624 -0.229 1.00 94.31 181 PRO A N 1
ATOM 1415 C CA . PRO A 1 181 ? 8.565 -2.574 -1.207 1.00 94.31 181 PRO A CA 1
ATOM 1416 C C . PRO A 1 181 ? 9.345 -1.417 -0.574 1.00 94.31 181 PRO A C 1
ATOM 1418 O O . PRO A 1 181 ? 9.545 -1.359 0.634 1.00 94.31 181 PRO A O 1
ATOM 1421 N N . ARG A 1 182 ? 9.776 -0.465 -1.399 1.00 91.19 182 ARG A N 1
ATOM 1422 C CA . ARG A 1 182 ? 10.505 0.717 -0.951 1.00 91.19 182 ARG A CA 1
ATOM 1423 C C . ARG A 1 182 ? 9.622 1.705 -0.221 1.00 91.19 182 ARG A C 1
ATOM 1425 O O . ARG A 1 182 ? 8.603 2.159 -0.737 1.00 91.19 182 ARG A O 1
ATOM 1432 N N . TYR A 1 183 ? 10.138 2.140 0.916 1.00 90.19 183 TYR A N 1
ATOM 1433 C CA . TYR A 1 183 ? 9.733 3.351 1.595 1.00 90.19 183 TYR A CA 1
ATOM 1434 C C . TYR A 1 183 ? 10.716 4.505 1.342 1.00 90.19 183 TYR A C 1
ATOM 1436 O O . TYR A 1 183 ? 11.703 4.370 0.611 1.00 90.19 183 TYR A O 1
ATOM 1444 N N . TYR A 1 184 ? 10.446 5.675 1.932 1.00 82.19 184 TYR A N 1
ATOM 1445 C CA . TYR A 1 184 ? 11.252 6.876 1.715 1.00 82.19 184 TYR A CA 1
ATOM 1446 C C . TYR A 1 184 ? 12.751 6.624 1.957 1.00 82.19 184 TYR A C 1
ATOM 1448 O O . TYR A 1 184 ? 13.124 6.107 3.016 1.00 82.19 184 TYR A O 1
ATOM 1456 N N . PRO A 1 185 ? 13.641 7.061 1.042 1.00 76.62 185 PRO A N 1
ATOM 1457 C CA . PRO A 1 185 ? 15.081 6.811 1.149 1.00 76.62 185 PRO A CA 1
ATOM 1458 C C . PRO A 1 185 ? 15.721 7.301 2.456 1.00 76.62 185 PRO A C 1
ATOM 1460 O O . PRO A 1 185 ? 16.721 6.744 2.908 1.00 76.62 185 PRO A O 1
ATOM 1463 N N . ASP A 1 186 ? 15.144 8.333 3.073 1.00 73.50 186 ASP A N 1
ATOM 1464 C CA . ASP A 1 186 ? 15.597 8.933 4.327 1.00 73.50 186 ASP A CA 1
ATOM 1465 C C . ASP A 1 186 ? 14.986 8.317 5.593 1.00 73.50 186 ASP A C 1
ATOM 1467 O O . ASP A 1 186 ? 15.401 8.672 6.698 1.00 73.50 186 ASP A O 1
ATOM 1471 N N . ARG A 1 187 ? 14.051 7.372 5.448 1.00 81.44 187 ARG A N 1
ATOM 1472 C CA . ARG A 1 187 ? 13.419 6.629 6.547 1.00 81.44 187 ARG A CA 1
ATOM 1473 C C . ARG A 1 187 ? 13.880 5.171 6.563 1.00 81.44 187 ARG A C 1
ATOM 1475 O O . ARG A 1 187 ? 13.089 4.234 6.499 1.00 81.44 187 ARG A O 1
ATOM 1482 N N . ILE A 1 188 ? 15.199 4.982 6.610 1.00 81.94 188 ILE A N 1
ATOM 1483 C CA . ILE A 1 188 ? 15.836 3.659 6.532 1.00 81.94 188 ILE A CA 1
ATOM 1484 C C . ILE A 1 188 ? 15.448 2.729 7.696 1.00 81.94 188 ILE A C 1
ATOM 1486 O O . ILE A 1 188 ? 15.451 1.506 7.545 1.00 81.94 188 ILE A O 1
ATOM 1490 N N . ASN A 1 189 ? 15.124 3.270 8.876 1.00 84.75 189 ASN A N 1
ATOM 1491 C CA . ASN A 1 189 ? 14.705 2.434 9.994 1.00 84.75 189 ASN A CA 1
ATOM 1492 C C . ASN A 1 189 ? 13.301 1.897 9.757 1.00 84.75 189 ASN A C 1
ATOM 1494 O O . ASN A 1 189 ? 13.106 0.711 10.004 1.00 84.75 189 ASN A O 1
ATOM 1498 N N . ASP A 1 190 ? 12.393 2.731 9.241 1.00 89.31 190 ASP A N 1
ATOM 1499 C CA . ASP A 1 190 ? 11.042 2.325 8.840 1.00 89.31 190 ASP A CA 1
ATOM 1500 C C . ASP A 1 190 ? 11.093 1.295 7.699 1.00 89.31 190 ASP A C 1
ATOM 1502 O O . ASP A 1 190 ? 10.567 0.195 7.846 1.00 89.31 190 ASP A O 1
ATOM 1506 N N . ASP A 1 191 ? 11.837 1.593 6.627 1.00 91.25 191 ASP A N 1
ATOM 1507 C CA . ASP A 1 191 ? 11.998 0.739 5.432 1.00 91.25 191 ASP A CA 1
ATOM 1508 C C . ASP A 1 191 ? 12.600 -0.647 5.738 1.00 91.25 191 ASP A C 1
ATOM 1510 O O . ASP A 1 191 ? 12.461 -1.586 4.971 1.00 91.25 191 ASP A O 1
ATOM 1514 N N . SER A 1 192 ? 13.290 -0.811 6.872 1.00 91.38 192 SER A N 1
ATOM 1515 C CA . SER A 1 192 ? 13.869 -2.105 7.273 1.00 91.38 192 SER A CA 1
ATOM 1516 C C . SER A 1 192 ? 12.981 -2.920 8.219 1.00 91.38 192 SER A C 1
ATOM 1518 O O . SER A 1 192 ? 13.349 -4.041 8.595 1.00 91.38 192 SER A O 1
ATOM 1520 N N . ILE A 1 193 ? 11.832 -2.389 8.652 1.00 93.75 193 ILE A N 1
ATOM 1521 C CA . ILE A 1 193 ? 10.942 -3.063 9.608 1.00 93.75 193 ILE A CA 1
ATOM 1522 C C . ILE A 1 193 ? 10.375 -4.375 9.060 1.00 93.75 193 ILE A C 1
ATOM 1524 O O . ILE A 1 193 ? 10.457 -5.363 9.799 1.00 93.75 193 ILE A O 1
ATOM 1528 N N . PRO A 1 194 ? 9.868 -4.470 7.816 1.00 95.94 194 PRO A N 1
ATOM 1529 C CA . PRO A 1 194 ? 9.352 -5.735 7.293 1.00 95.94 194 PRO A CA 1
ATOM 1530 C C . PRO A 1 194 ? 10.412 -6.837 7.318 1.00 95.94 194 PRO A C 1
ATOM 1532 O O . PRO A 1 194 ? 10.148 -7.945 7.788 1.00 95.94 194 PRO A O 1
ATOM 1535 N N . THR A 1 195 ? 11.648 -6.504 6.937 1.00 93.69 195 THR A N 1
ATOM 1536 C CA . THR A 1 195 ? 12.786 -7.420 7.029 1.00 93.69 195 THR A CA 1
ATOM 1537 C C . THR A 1 195 ? 13.089 -7.857 8.469 1.00 93.69 195 THR A C 1
ATOM 1539 O O . THR A 1 195 ? 13.259 -9.050 8.735 1.00 93.69 195 THR A O 1
ATOM 1542 N N . LYS A 1 196 ? 13.128 -6.921 9.427 1.00 92.00 196 LYS A N 1
ATOM 1543 C CA . LYS A 1 196 ? 13.359 -7.236 10.851 1.00 92.00 196 LYS A CA 1
ATOM 1544 C C . LYS A 1 196 ? 12.264 -8.149 11.411 1.00 92.00 196 LYS A C 1
ATOM 1546 O O . LYS A 1 196 ? 12.567 -9.101 12.129 1.00 92.00 196 LYS A O 1
ATOM 1551 N N . LEU A 1 197 ? 11.002 -7.882 11.074 1.00 93.94 197 LEU A N 1
ATOM 1552 C CA . LEU A 1 197 ? 9.867 -8.711 11.484 1.00 93.94 197 LEU A CA 1
ATOM 1553 C C . LEU A 1 197 ? 9.919 -10.099 10.833 1.00 93.94 197 LEU A C 1
ATOM 1555 O O . LEU A 1 197 ? 9.701 -11.095 11.522 1.00 93.94 197 LEU A O 1
ATOM 1559 N N . GLY A 1 198 ? 10.288 -10.185 9.552 1.00 94.06 198 GLY A N 1
ATOM 1560 C CA . GLY A 1 198 ? 10.504 -11.454 8.857 1.00 94.06 198 GLY A CA 1
ATOM 1561 C C . GLY A 1 198 ? 11.569 -12.318 9.532 1.00 94.06 198 GLY A C 1
ATOM 1562 O O . GLY A 1 198 ? 11.347 -13.508 9.751 1.00 94.06 198 GLY A O 1
ATOM 1563 N N . ALA A 1 199 ? 12.680 -11.721 9.972 1.00 91.19 199 ALA A N 1
ATOM 1564 C CA . ALA A 1 199 ? 13.716 -12.433 10.720 1.00 91.19 199 ALA A CA 1
ATOM 1565 C C . ALA A 1 199 ? 13.213 -12.967 12.077 1.00 91.19 199 ALA A C 1
ATOM 1567 O O . ALA A 1 199 ? 13.497 -14.113 12.431 1.00 91.19 199 ALA A O 1
ATOM 1568 N N . LEU A 1 200 ? 12.435 -12.171 12.823 1.00 90.31 200 LEU A N 1
ATOM 1569 C CA . LEU A 1 200 ? 11.847 -12.591 14.104 1.00 90.31 200 LEU A CA 1
ATOM 1570 C C . LEU A 1 200 ? 10.858 -13.755 13.940 1.00 90.31 200 LEU A C 1
ATOM 1572 O O . LEU A 1 200 ? 10.837 -14.662 14.773 1.00 90.31 200 LEU A O 1
ATOM 1576 N N . ASP A 1 201 ? 10.085 -13.747 12.854 1.00 90.81 201 ASP A N 1
ATOM 1577 C CA . ASP A 1 201 ? 9.082 -14.770 12.547 1.00 90.81 201 ASP A CA 1
ATOM 1578 C C . ASP A 1 201 ? 9.637 -15.941 11.708 1.00 90.81 201 ASP A C 1
ATOM 1580 O O . ASP A 1 201 ? 8.896 -16.879 11.411 1.00 90.81 201 ASP A O 1
ATOM 1584 N N . SER A 1 202 ? 10.932 -15.926 11.354 1.00 91.81 202 SER A N 1
ATOM 1585 C CA . SER A 1 202 ? 11.565 -16.904 10.446 1.00 91.81 202 SER A CA 1
ATOM 1586 C C . SER A 1 202 ? 10.804 -17.048 9.121 1.00 91.81 202 SER A C 1
ATOM 1588 O O . SER A 1 202 ? 10.435 -18.147 8.710 1.00 91.81 202 SER A O 1
ATOM 1590 N N . MET A 1 203 ? 10.533 -15.914 8.478 1.00 94.69 203 MET A N 1
ATOM 1591 C CA . MET A 1 203 ? 9.726 -15.791 7.269 1.00 94.69 203 MET A CA 1
ATOM 1592 C C . MET A 1 203 ? 10.556 -15.209 6.125 1.00 94.69 203 MET A C 1
ATOM 1594 O O . MET A 1 203 ? 11.341 -14.285 6.335 1.00 94.69 203 MET A O 1
ATOM 1598 N N . ASN A 1 204 ? 10.365 -15.728 4.912 1.00 96.69 204 ASN A N 1
ATOM 1599 C CA . ASN A 1 204 ? 10.967 -15.138 3.721 1.00 96.69 204 ASN A CA 1
ATOM 1600 C C . ASN A 1 204 ? 10.403 -13.731 3.467 1.00 96.69 204 ASN A C 1
ATOM 1602 O O . ASN A 1 204 ? 9.197 -13.499 3.601 1.00 96.69 204 ASN A O 1
ATOM 1606 N N . VAL A 1 205 ? 11.290 -12.829 3.047 1.00 97.56 205 VAL A N 1
ATOM 1607 C CA . VAL A 1 205 ? 10.985 -11.436 2.712 1.00 97.56 205 VAL A CA 1
ATOM 1608 C C . VAL A 1 205 ? 11.428 -11.174 1.277 1.00 97.56 205 VAL A C 1
ATOM 1610 O O . VAL A 1 205 ? 12.593 -11.394 0.947 1.00 97.56 205 VAL A O 1
ATOM 1613 N N . TYR A 1 206 ? 10.494 -10.736 0.441 1.00 97.50 206 TYR A N 1
ATOM 1614 C CA . TYR A 1 206 ? 10.684 -10.464 -0.978 1.00 97.50 206 TYR A CA 1
ATOM 1615 C C . TYR A 1 206 ? 10.678 -8.953 -1.209 1.00 97.50 206 TYR A C 1
ATOM 1617 O O . TYR A 1 206 ? 9.658 -8.304 -0.997 1.00 97.50 206 TYR A O 1
ATOM 1625 N N . ARG A 1 207 ? 11.811 -8.383 -1.616 1.00 96.06 207 ARG A N 1
ATOM 1626 C CA . ARG A 1 207 ? 11.983 -6.934 -1.759 1.00 96.06 207 ARG A CA 1
ATOM 1627 C C . ARG A 1 207 ? 11.795 -6.503 -3.197 1.00 96.06 207 ARG A C 1
ATOM 1629 O O . ARG A 1 207 ? 12.610 -6.866 -4.042 1.00 96.06 207 ARG A O 1
ATOM 1636 N N . ALA A 1 208 ? 10.740 -5.734 -3.440 1.00 93.81 208 ALA A N 1
ATOM 1637 C CA . ALA A 1 208 ? 10.411 -5.193 -4.751 1.00 93.81 208 ALA A CA 1
ATOM 1638 C C . ALA A 1 208 ? 11.115 -3.853 -4.975 1.00 93.81 208 ALA A C 1
ATOM 1640 O O . ALA A 1 208 ? 11.232 -3.046 -4.051 1.00 93.81 208 ALA A O 1
ATOM 1641 N N . ASP A 1 209 ? 11.516 -3.575 -6.214 1.00 91.62 209 ASP A N 1
ATOM 1642 C CA . ASP A 1 209 ? 12.018 -2.254 -6.605 1.00 91.62 209 ASP A CA 1
ATOM 1643 C C . ASP A 1 209 ? 10.888 -1.254 -6.897 1.00 91.62 209 ASP A C 1
ATOM 1645 O O . ASP A 1 209 ? 10.857 -0.578 -7.921 1.00 91.62 209 ASP A O 1
ATOM 1649 N N . LEU A 1 210 ? 9.923 -1.193 -5.988 1.00 92.94 210 LEU A N 1
ATOM 1650 C CA . LEU A 1 210 ? 8.673 -0.465 -6.140 1.00 92.94 210 LEU A CA 1
ATOM 1651 C C . LEU A 1 210 ? 8.487 0.450 -4.938 1.00 92.94 210 LEU A C 1
ATOM 1653 O O . LEU A 1 210 ? 8.540 -0.040 -3.813 1.00 92.94 210 LEU A O 1
ATOM 1657 N N . PHE A 1 211 ? 8.223 1.734 -5.152 1.00 93.12 211 PHE A N 1
ATOM 1658 C CA . PHE A 1 211 ? 7.767 2.626 -4.090 1.00 93.12 211 PHE A CA 1
ATOM 1659 C C . PHE A 1 211 ? 6.267 2.440 -3.896 1.00 93.12 211 PHE A C 1
ATOM 1661 O O . PHE A 1 211 ? 5.487 2.689 -4.809 1.00 93.12 211 PHE A O 1
ATOM 1668 N N . VAL A 1 212 ? 5.850 1.966 -2.725 1.00 93.19 212 VAL A N 1
ATOM 1669 C CA . VAL A 1 212 ? 4.426 1.907 -2.386 1.00 93.19 212 VAL A CA 1
ATOM 1670 C C . VAL A 1 212 ? 4.231 1.965 -0.879 1.00 93.19 212 VAL A C 1
ATOM 1672 O O . VAL A 1 212 ? 4.857 1.230 -0.113 1.00 93.19 212 VAL A O 1
ATOM 1675 N N . GLU A 1 213 ? 3.318 2.832 -0.460 1.00 94.56 213 GLU A N 1
ATOM 1676 C CA . GLU A 1 213 ? 2.867 2.962 0.921 1.00 94.56 213 GLU A CA 1
ATOM 1677 C C . GLU A 1 213 ? 1.569 2.171 1.131 1.00 94.56 213 GLU A C 1
ATOM 1679 O O . GLU A 1 213 ? 0.669 2.181 0.287 1.00 94.56 213 GLU A O 1
ATOM 1684 N N . GLY A 1 214 ? 1.462 1.468 2.261 1.00 93.50 214 GLY A N 1
ATOM 1685 C CA . GLY A 1 214 ? 0.371 0.528 2.512 1.00 93.50 214 GLY A CA 1
ATOM 1686 C C . GLY A 1 214 ? -0.998 1.188 2.619 1.00 93.50 214 GLY A C 1
ATOM 1687 O O . GLY A 1 214 ? -1.990 0.542 2.287 1.00 93.50 214 GLY A O 1
ATOM 1688 N N . GLY A 1 215 ? -1.061 2.468 3.001 1.00 95.44 215 GLY A N 1
ATOM 1689 C CA . GLY A 1 215 ? -2.293 3.257 2.948 1.00 95.44 215 GLY A CA 1
ATOM 1690 C C . GLY A 1 215 ? -2.817 3.476 1.524 1.00 95.44 215 GLY A C 1
ATOM 1691 O O . GLY A 1 215 ? -4.010 3.730 1.341 1.00 95.44 215 GLY A O 1
ATOM 1692 N N . ASN A 1 216 ? -1.969 3.307 0.500 1.00 96.94 216 ASN A N 1
ATOM 1693 C CA . ASN A 1 216 ? -2.318 3.491 -0.906 1.00 96.94 216 ASN A CA 1
ATOM 1694 C C . ASN A 1 216 ? -2.527 2.191 -1.705 1.00 96.94 216 ASN A C 1
ATOM 1696 O O . ASN A 1 216 ? -2.649 2.250 -2.929 1.00 96.94 216 ASN A O 1
ATOM 1700 N N . LEU A 1 217 ? -2.573 1.016 -1.067 1.00 97.44 217 LEU A N 1
ATOM 1701 C CA . LEU A 1 217 ? -2.761 -0.257 -1.772 1.00 97.44 217 LEU A CA 1
ATOM 1702 C C . LEU A 1 217 ? -3.712 -1.193 -1.019 1.00 97.44 217 LEU A C 1
ATOM 1704 O O . LEU A 1 217 ? -3.381 -1.730 0.037 1.00 97.44 217 LEU A O 1
ATOM 1708 N N . LEU A 1 218 ? -4.881 -1.441 -1.609 1.00 97.25 218 LEU A N 1
ATOM 1709 C CA . LEU A 1 218 ? -5.870 -2.408 -1.131 1.00 97.25 218 LEU A CA 1
ATOM 1710 C C . LEU A 1 218 ? -5.924 -3.619 -2.067 1.00 97.25 218 LEU A C 1
ATOM 1712 O O . LEU A 1 218 ? -5.703 -3.486 -3.267 1.00 97.25 218 LEU A O 1
ATOM 1716 N N . SER A 1 219 ? -6.288 -4.791 -1.546 1.00 97.06 219 SER A N 1
ATOM 1717 C CA . SER A 1 219 ? -6.508 -6.007 -2.342 1.00 97.06 219 SER A CA 1
ATOM 1718 C C . SER A 1 219 ? -7.865 -6.629 -2.027 1.00 97.06 219 SER A C 1
ATOM 1720 O O . SER A 1 219 ? -8.299 -6.594 -0.875 1.00 97.06 219 SER A O 1
ATOM 1722 N N . ASP A 1 220 ? -8.515 -7.222 -3.033 1.00 96.88 220 ASP A N 1
ATOM 1723 C CA . ASP A 1 220 ? -9.697 -8.077 -2.848 1.00 96.88 220 ASP A CA 1
ATOM 1724 C C . ASP A 1 220 ? -9.350 -9.537 -2.506 1.00 96.88 220 ASP A C 1
ATOM 1726 O O . ASP A 1 220 ? -10.240 -10.316 -2.165 1.00 96.88 220 ASP A O 1
ATOM 1730 N N . GLY A 1 221 ? -8.069 -9.919 -2.578 1.00 95.00 221 GLY A N 1
ATOM 1731 C CA . GLY A 1 221 ? -7.602 -11.298 -2.396 1.00 95.00 221 GLY A CA 1
ATOM 1732 C C . GLY A 1 221 ? -7.956 -12.265 -3.521 1.00 95.00 221 GLY A C 1
ATOM 1733 O O . GLY A 1 221 ? -7.753 -13.469 -3.369 1.00 95.00 221 GLY A O 1
ATOM 1734 N N . LEU A 1 222 ? -8.483 -11.763 -4.636 1.00 95.31 222 LEU A N 1
ATOM 1735 C CA . LEU A 1 222 ? -8.931 -12.539 -5.791 1.00 95.31 222 LEU A CA 1
ATOM 1736 C C . LEU A 1 222 ? -8.150 -12.224 -7.072 1.00 95.31 222 LEU A C 1
ATOM 1738 O O . LEU A 1 222 ? -8.437 -12.817 -8.108 1.00 95.31 222 LEU A O 1
ATOM 1742 N N . GLY A 1 223 ? -7.179 -11.314 -7.014 1.00 94.94 223 GLY A N 1
ATOM 1743 C CA . GLY A 1 223 ? -6.393 -10.908 -8.182 1.00 94.94 223 GLY A CA 1
ATOM 1744 C C . GLY A 1 223 ? -6.459 -9.419 -8.479 1.00 94.94 223 GLY A C 1
ATOM 1745 O O . GLY A 1 223 ? -5.700 -8.973 -9.336 1.00 94.94 223 GLY A O 1
ATOM 1746 N N . THR A 1 224 ? -7.327 -8.656 -7.803 1.00 97.69 224 THR A N 1
ATOM 1747 C CA . THR A 1 224 ? -7.467 -7.217 -8.042 1.00 97.69 224 THR A CA 1
ATOM 1748 C C . THR A 1 224 ? -6.879 -6.416 -6.896 1.00 97.69 224 THR A C 1
ATOM 1750 O O . THR A 1 224 ? -7.209 -6.628 -5.724 1.00 97.69 224 THR A O 1
ATOM 1753 N N . CYS A 1 225 ? -6.051 -5.443 -7.250 1.00 98.00 225 CYS A N 1
ATOM 1754 C CA . CYS A 1 225 ? -5.560 -4.437 -6.327 1.00 98.00 225 CYS A CA 1
ATOM 1755 C C . CYS A 1 225 ? -6.080 -3.055 -6.712 1.00 98.00 225 CYS A C 1
ATOM 1757 O O . CYS A 1 225 ? -6.306 -2.756 -7.883 1.00 98.00 225 CYS A O 1
ATOM 1759 N N . TYR A 1 226 ? -6.297 -2.221 -5.706 1.00 98.50 226 TYR A N 1
ATOM 1760 C CA . TYR A 1 226 ? -6.884 -0.897 -5.839 1.00 98.50 226 TYR A CA 1
ATOM 1761 C C . TYR A 1 226 ? -5.936 0.106 -5.204 1.00 98.50 226 TYR A C 1
ATOM 1763 O O . TYR A 1 226 ? -5.507 -0.065 -4.063 1.00 98.50 226 TYR A O 1
ATOM 1771 N N . THR A 1 227 ? -5.611 1.145 -5.952 1.00 98.56 227 THR A N 1
ATOM 1772 C CA . THR A 1 227 ? -4.658 2.182 -5.558 1.00 98.56 227 THR A CA 1
ATOM 1773 C C . THR A 1 227 ? -5.114 3.520 -6.126 1.00 98.56 227 THR A C 1
ATOM 1775 O O . THR A 1 227 ? -6.151 3.593 -6.791 1.00 98.56 227 THR A O 1
ATOM 1778 N N . THR A 1 228 ? -4.381 4.597 -5.870 1.00 98.56 228 THR A N 1
ATOM 1779 C CA . THR A 1 228 ? -4.585 5.865 -6.571 1.00 98.56 228 THR A CA 1
ATOM 1780 C C . THR A 1 228 ? -3.543 6.078 -7.661 1.00 98.56 228 THR A C 1
ATOM 1782 O O . THR A 1 228 ? -2.505 5.417 -7.699 1.00 98.56 228 THR A O 1
ATOM 1785 N N . THR A 1 229 ? -3.782 7.049 -8.543 1.00 97.00 229 THR A N 1
ATOM 1786 C CA . THR A 1 229 ? -2.790 7.470 -9.547 1.00 97.00 229 THR A CA 1
ATOM 1787 C C . THR A 1 229 ? -1.475 7.973 -8.935 1.00 97.00 229 THR A C 1
ATOM 1789 O O . THR A 1 229 ? -0.482 8.028 -9.652 1.00 97.00 229 THR A O 1
ATOM 1792 N N . MET A 1 230 ? -1.411 8.253 -7.621 1.00 93.94 230 MET A N 1
ATOM 1793 C CA . MET A 1 230 ? -0.145 8.577 -6.943 1.00 93.94 230 MET A CA 1
ATOM 1794 C C . MET A 1 230 ? 0.903 7.479 -7.100 1.00 93.94 230 MET A C 1
ATOM 1796 O O . MET A 1 230 ? 2.081 7.791 -7.219 1.00 93.94 230 MET A O 1
ATOM 1800 N N . LEU A 1 231 ? 0.493 6.206 -7.168 1.00 95.75 231 LEU A N 1
ATOM 1801 C CA . LEU A 1 231 ? 1.442 5.110 -7.352 1.00 95.75 231 LEU A CA 1
ATOM 1802 C C . LEU A 1 231 ? 2.249 5.269 -8.652 1.00 95.75 231 LEU A C 1
ATOM 1804 O O . LEU A 1 231 ? 3.435 4.957 -8.683 1.00 95.75 231 LEU A O 1
ATOM 1808 N N . GLN A 1 232 ? 1.620 5.787 -9.711 1.00 94.12 232 GLN A N 1
ATOM 1809 C CA . GLN A 1 232 ? 2.286 6.076 -10.985 1.00 94.12 232 GLN A CA 1
ATOM 1810 C C . GLN A 1 232 ? 3.206 7.299 -10.862 1.00 94.12 232 GLN A C 1
ATOM 1812 O O . GLN A 1 232 ? 4.329 7.278 -11.355 1.00 94.12 232 GLN A O 1
ATOM 1817 N N . GLU A 1 233 ? 2.759 8.348 -10.164 1.00 91.00 233 GLU A N 1
ATOM 1818 C CA . GLU A 1 233 ? 3.551 9.566 -9.932 1.00 91.00 233 GLU A CA 1
ATOM 1819 C C . GLU A 1 233 ? 4.814 9.307 -9.089 1.00 91.00 233 GLU A C 1
ATOM 1821 O O . GLU A 1 233 ? 5.821 9.994 -9.257 1.00 91.00 233 GLU A O 1
ATOM 1826 N N . GLU A 1 234 ? 4.782 8.307 -8.206 1.00 90.00 234 GLU A N 1
ATOM 1827 C CA . GLU A 1 234 ? 5.916 7.908 -7.362 1.00 90.00 234 GLU A CA 1
ATOM 1828 C C . GLU A 1 234 ? 6.862 6.912 -8.044 1.00 90.00 234 GLU A C 1
ATOM 1830 O O . GLU A 1 234 ? 8.017 6.780 -7.639 1.00 90.00 234 GLU A O 1
ATOM 1835 N N . ASN A 1 235 ? 6.401 6.240 -9.102 1.00 91.44 235 ASN A N 1
ATOM 1836 C CA . ASN A 1 235 ? 7.152 5.216 -9.827 1.00 91.44 235 ASN A CA 1
ATOM 1837 C C . ASN A 1 235 ? 7.277 5.552 -11.317 1.00 91.44 235 ASN A C 1
ATOM 1839 O O . ASN A 1 235 ? 7.064 4.699 -12.173 1.00 91.44 235 ASN A O 1
ATOM 1843 N N . THR A 1 236 ? 7.676 6.786 -11.633 1.00 89.06 236 THR A N 1
ATOM 1844 C CA . THR A 1 236 ? 7.803 7.290 -13.016 1.00 89.06 236 THR A CA 1
ATOM 1845 C C . THR A 1 236 ? 8.839 6.567 -13.876 1.00 89.06 236 THR A C 1
ATOM 1847 O O . THR A 1 236 ? 8.880 6.793 -15.082 1.00 89.06 236 THR A O 1
ATOM 1850 N N . LYS A 1 237 ? 9.671 5.711 -13.271 1.00 84.00 237 LYS A N 1
ATOM 1851 C CA . LYS A 1 237 ? 10.587 4.815 -13.988 1.00 84.00 237 LYS A CA 1
ATOM 1852 C C . LYS A 1 237 ? 9.875 3.657 -14.695 1.00 84.00 237 LYS A C 1
ATOM 1854 O O . LYS A 1 237 ? 10.472 3.049 -15.565 1.00 84.00 237 LYS A O 1
ATOM 1859 N N . TYR A 1 238 ? 8.636 3.350 -14.310 1.00 85.25 238 TYR A N 1
ATOM 1860 C CA . TYR A 1 238 ? 7.833 2.306 -14.936 1.00 85.25 238 TYR A CA 1
ATOM 1861 C C . TYR A 1 238 ? 6.747 2.920 -15.813 1.00 85.25 238 TYR A C 1
ATOM 1863 O O . TYR A 1 238 ? 6.045 3.855 -15.413 1.00 85.25 238 TYR A O 1
ATOM 1871 N N . THR A 1 239 ? 6.536 2.329 -16.983 1.00 87.56 239 THR A N 1
ATOM 1872 C CA . THR A 1 239 ? 5.263 2.430 -17.696 1.00 87.56 239 THR A CA 1
ATOM 1873 C C . THR A 1 239 ? 4.145 1.798 -16.860 1.00 87.56 239 THR A C 1
ATOM 1875 O O . THR A 1 239 ? 4.379 0.999 -15.951 1.00 87.56 239 THR A O 1
ATOM 1878 N N . VAL A 1 240 ? 2.886 2.115 -17.176 1.00 86.25 240 VAL A N 1
ATOM 1879 C CA . VAL A 1 240 ? 1.737 1.509 -16.476 1.00 86.25 240 VAL A CA 1
ATOM 1880 C C . VAL A 1 240 ? 1.733 -0.019 -16.623 1.00 86.25 240 VAL A C 1
ATOM 1882 O O . VAL A 1 240 ? 1.389 -0.723 -15.676 1.00 86.25 240 VAL A O 1
ATOM 1885 N N . THR A 1 241 ? 2.148 -0.539 -17.781 1.00 87.06 241 THR A N 1
ATOM 1886 C CA . THR A 1 241 ? 2.233 -1.983 -18.036 1.00 87.06 241 THR A CA 1
ATOM 1887 C C . THR A 1 241 ? 3.285 -2.650 -17.152 1.00 87.06 241 THR A C 1
ATOM 1889 O O . THR A 1 241 ? 2.969 -3.631 -16.482 1.00 87.06 241 THR A O 1
ATOM 1892 N N . GLU A 1 242 ? 4.493 -2.091 -17.072 1.00 89.06 242 GLU A N 1
ATOM 1893 C CA . GLU A 1 242 ? 5.566 -2.615 -16.211 1.00 89.06 242 GLU A CA 1
ATOM 1894 C C . GLU A 1 242 ? 5.200 -2.511 -14.731 1.00 89.06 242 GLU A C 1
ATOM 1896 O O . GLU A 1 242 ? 5.403 -3.451 -13.964 1.00 89.06 242 GLU A O 1
ATOM 1901 N N . LEU A 1 243 ? 4.592 -1.395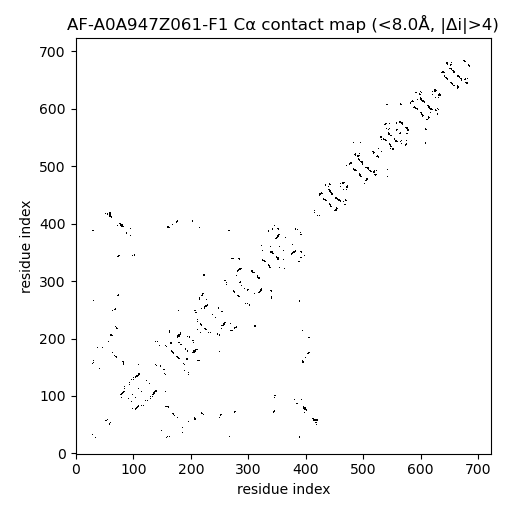 -14.321 1.00 92.38 243 LEU A N 1
ATOM 1902 C CA . LEU A 1 243 ? 4.115 -1.209 -12.954 1.00 92.38 243 LEU A CA 1
ATOM 1903 C C . LEU A 1 243 ? 3.085 -2.284 -12.576 1.00 92.38 243 LEU A C 1
ATOM 1905 O O . LEU A 1 243 ? 3.171 -2.880 -11.499 1.00 92.38 243 LEU A O 1
ATOM 1909 N N . ASN A 1 244 ? 2.136 -2.569 -13.472 1.00 93.06 244 ASN A N 1
ATOM 1910 C CA . ASN A 1 244 ? 1.160 -3.641 -13.290 1.00 93.06 244 ASN A CA 1
ATOM 1911 C C . ASN A 1 244 ? 1.828 -5.019 -13.232 1.00 93.06 244 ASN A C 1
ATOM 1913 O O . ASN A 1 244 ? 1.425 -5.858 -12.427 1.00 93.06 244 ASN A O 1
ATOM 1917 N N . GLU A 1 245 ? 2.863 -5.259 -14.036 1.00 94.12 245 GLU A N 1
ATOM 1918 C CA . GLU A 1 245 ? 3.619 -6.508 -14.000 1.00 94.12 245 GLU A CA 1
ATOM 1919 C C . GLU A 1 245 ? 4.371 -6.688 -12.673 1.00 94.12 245 GLU A C 1
ATOM 1921 O O . GLU A 1 245 ? 4.303 -7.762 -12.072 1.00 94.12 245 GLU A O 1
ATOM 1926 N N . VAL A 1 246 ? 5.018 -5.641 -12.152 1.00 95.38 246 VAL A N 1
ATOM 1927 C CA . VAL A 1 246 ? 5.672 -5.675 -10.834 1.00 95.38 246 VAL A CA 1
ATOM 1928 C C . VAL A 1 246 ? 4.647 -5.959 -9.733 1.00 95.38 246 VAL A C 1
ATOM 1930 O O . VAL A 1 246 ? 4.871 -6.832 -8.888 1.00 95.38 246 VAL A O 1
ATOM 1933 N N . LEU A 1 247 ? 3.495 -5.281 -9.755 1.00 97.75 247 LEU A N 1
ATOM 1934 C CA . LEU A 1 247 ? 2.406 -5.530 -8.806 1.00 97.75 247 LEU A CA 1
ATOM 1935 C C . LEU A 1 247 ? 1.885 -6.970 -8.902 1.00 97.75 247 LEU A C 1
ATOM 1937 O O . LEU A 1 247 ? 1.661 -7.620 -7.880 1.00 97.75 247 LEU A O 1
ATOM 1941 N N . ASN A 1 248 ? 1.736 -7.506 -10.109 1.00 96.75 248 ASN A N 1
ATOM 1942 C CA . ASN A 1 248 ? 1.326 -8.889 -10.310 1.00 96.75 248 ASN A CA 1
ATOM 1943 C C . ASN A 1 248 ? 2.370 -9.881 -9.775 1.00 96.75 248 ASN A C 1
ATOM 1945 O O . ASN A 1 248 ? 2.034 -10.782 -9.009 1.00 96.75 248 ASN A O 1
ATOM 1949 N N . ASN A 1 249 ? 3.643 -9.689 -10.115 1.00 96.12 249 ASN A N 1
ATOM 1950 C CA . ASN A 1 249 ? 4.722 -10.602 -9.747 1.00 96.12 249 ASN A CA 1
ATOM 1951 C C . ASN A 1 249 ? 4.942 -10.663 -8.230 1.00 96.12 249 ASN A C 1
ATOM 1953 O O . ASN A 1 249 ? 5.125 -11.748 -7.679 1.00 96.12 249 ASN A O 1
ATOM 1957 N N . TYR A 1 250 ? 4.901 -9.520 -7.540 1.00 97.81 250 TYR A N 1
ATOM 1958 C CA . TYR A 1 250 ? 5.155 -9.474 -6.099 1.00 97.81 250 TYR A CA 1
ATOM 1959 C C . TYR A 1 250 ? 3.901 -9.673 -5.253 1.00 97.81 250 TYR A C 1
ATOM 1961 O O . TYR A 1 250 ? 3.954 -10.383 -4.251 1.00 97.81 250 TYR A O 1
ATOM 1969 N N . PHE A 1 251 ? 2.776 -9.074 -5.641 1.00 98.12 251 PHE A N 1
ATOM 1970 C CA . PHE A 1 251 ? 1.562 -9.032 -4.823 1.00 98.12 251 PHE A CA 1
ATOM 1971 C C . PHE A 1 251 ? 0.434 -9.926 -5.360 1.00 98.12 251 PHE A C 1
ATOM 1973 O O . PHE A 1 251 ? -0.594 -10.063 -4.699 1.00 98.12 251 PHE A O 1
ATOM 1980 N N . GLY A 1 252 ? 0.590 -10.546 -6.532 1.00 96.81 252 GLY A N 1
ATOM 1981 C CA . GLY A 1 252 ? -0.474 -11.319 -7.182 1.00 96.81 252 GLY A CA 1
ATOM 1982 C C . GLY A 1 252 ? -1.593 -10.449 -7.771 1.00 96.81 252 GLY A C 1
ATOM 1983 O O . GLY A 1 252 ? -2.683 -10.942 -8.058 1.00 96.81 252 GLY A O 1
ATOM 1984 N N . CYS A 1 253 ? -1.362 -9.144 -7.931 1.00 96.81 253 CYS A N 1
ATOM 1985 C CA . CYS A 1 253 ? -2.323 -8.204 -8.505 1.00 96.81 253 CYS A CA 1
ATOM 1986 C C . CYS A 1 253 ? -2.420 -8.362 -10.036 1.00 96.81 253 CYS A C 1
ATOM 1988 O O . CYS A 1 253 ? -1.880 -7.555 -10.785 1.00 96.81 253 CYS A O 1
ATOM 1990 N N . SER A 1 254 ? -3.115 -9.394 -10.512 1.00 94.62 254 SER A N 1
ATOM 1991 C CA . SER A 1 254 ? -3.382 -9.613 -11.946 1.00 94.62 254 SER A CA 1
ATOM 1992 C C . SER A 1 254 ? -4.196 -8.498 -12.620 1.00 94.62 254 SER A C 1
ATOM 1994 O O . SER A 1 254 ? -4.172 -8.368 -13.841 1.00 94.62 254 SER A O 1
ATOM 1996 N N . ASN A 1 255 ? -4.928 -7.710 -11.833 1.00 95.94 255 ASN A N 1
ATOM 1997 C CA . ASN A 1 255 ? -5.658 -6.528 -12.263 1.00 95.94 255 ASN A CA 1
ATOM 1998 C C . ASN A 1 255 ? -5.395 -5.384 -11.275 1.00 95.94 255 ASN A C 1
ATOM 2000 O O . ASN A 1 255 ? -5.378 -5.603 -10.060 1.00 95.94 255 ASN A O 1
ATOM 2004 N N . VAL A 1 256 ? -5.226 -4.164 -11.781 1.00 97.81 256 VAL A N 1
ATOM 2005 C CA . VAL A 1 256 ? -4.963 -2.975 -10.961 1.00 97.81 256 VAL A CA 1
ATOM 2006 C C . VAL A 1 256 ? -5.940 -1.873 -11.344 1.00 97.81 256 VAL A C 1
ATOM 2008 O O . VAL A 1 256 ? -6.075 -1.516 -12.511 1.00 97.81 256 VAL A O 1
ATOM 2011 N N . VAL A 1 257 ? -6.634 -1.331 -10.346 1.00 98.31 257 VAL A N 1
ATOM 2012 C CA . VAL A 1 257 ? -7.608 -0.251 -10.511 1.00 98.31 257 VAL A CA 1
ATOM 2013 C C . VAL A 1 257 ? -7.049 1.020 -9.886 1.00 98.31 257 VAL A C 1
ATOM 2015 O O . VAL A 1 257 ? -6.797 1.069 -8.681 1.00 98.31 257 VAL A O 1
ATOM 2018 N N . TYR A 1 258 ? -6.903 2.060 -10.706 1.00 98.38 258 TYR A N 1
ATOM 2019 C CA . TYR A 1 258 ? -6.411 3.369 -10.285 1.00 98.38 258 TYR A CA 1
ATOM 2020 C C . TYR A 1 258 ? -7.575 4.331 -10.035 1.00 98.38 258 TYR A C 1
ATOM 2022 O O . TYR A 1 258 ? -8.339 4.657 -10.943 1.00 98.38 258 TYR A O 1
ATOM 2030 N N . LEU A 1 259 ? -7.703 4.798 -8.795 1.00 98.75 259 LEU A N 1
ATOM 2031 C CA . LEU A 1 259 ? -8.641 5.841 -8.389 1.00 98.75 259 LEU A CA 1
ATOM 2032 C C . LEU A 1 259 ? -7.969 7.217 -8.408 1.00 98.75 259 LEU A C 1
ATOM 2034 O O . LEU A 1 259 ? -6.754 7.349 -8.256 1.00 98.75 259 LEU A O 1
ATOM 2038 N N . GLN A 1 260 ? -8.763 8.275 -8.530 1.00 98.50 260 GLN A N 1
ATOM 2039 C CA . GLN A 1 260 ? -8.239 9.631 -8.422 1.00 98.50 260 GLN A CA 1
ATOM 2040 C C . GLN A 1 260 ? -8.029 10.010 -6.940 1.00 98.50 260 GLN A C 1
ATOM 2042 O O . GLN A 1 260 ? -8.978 9.902 -6.156 1.00 98.50 260 GLN A O 1
ATOM 2047 N N . PRO A 1 261 ? -6.835 10.474 -6.525 1.00 97.69 261 PRO A N 1
ATOM 2048 C CA . PRO A 1 261 ? -6.590 10.896 -5.147 1.00 97.69 261 PRO A CA 1
ATOM 2049 C C . PRO A 1 261 ? -7.363 12.175 -4.798 1.00 97.69 261 PRO A C 1
ATOM 2051 O O . PRO A 1 261 ? -7.766 12.950 -5.671 1.00 97.69 261 PRO A O 1
ATOM 2054 N N . LEU A 1 262 ? -7.549 12.436 -3.500 1.00 96.31 262 LEU A N 1
ATOM 2055 C CA . LEU A 1 262 ? -8.149 13.692 -3.051 1.00 96.31 262 LEU A CA 1
ATOM 2056 C C . LEU A 1 262 ? -7.239 14.885 -3.374 1.00 96.31 262 LEU A C 1
ATOM 2058 O O . LEU A 1 262 ? -6.061 14.922 -3.032 1.00 96.31 262 LEU A O 1
ATOM 2062 N N . SER A 1 263 ? -7.819 15.930 -3.955 1.00 94.94 263 SER A N 1
ATOM 2063 C CA . SER A 1 263 ? -7.126 17.178 -4.250 1.00 94.94 263 SER A CA 1
ATOM 2064 C C . SER A 1 263 ? -6.709 17.898 -2.964 1.00 94.94 263 SER A C 1
ATOM 2066 O O . SER A 1 263 ? -7.557 18.405 -2.221 1.00 94.94 263 SER A O 1
ATOM 2068 N N . GLY A 1 264 ? -5.397 18.053 -2.774 1.00 89.44 264 GLY A N 1
ATOM 2069 C CA . GLY A 1 264 ? -4.780 18.808 -1.678 1.00 89.44 264 GLY A CA 1
ATOM 2070 C C . GLY A 1 264 ? -4.604 18.022 -0.375 1.00 89.44 264 GLY A C 1
ATOM 2071 O O . GLY A 1 264 ? -4.099 18.589 0.599 1.00 89.44 264 GLY A O 1
ATOM 2072 N N . GLU A 1 265 ? -5.037 16.761 -0.345 1.00 90.56 265 GLU A N 1
ATOM 2073 C CA . GLU A 1 265 ? -4.619 15.792 0.667 1.00 90.56 265 GLU A CA 1
ATOM 2074 C C . GLU A 1 265 ? -3.153 15.431 0.368 1.00 90.56 265 GLU A C 1
ATOM 2076 O O . GLU A 1 265 ? -2.753 15.384 -0.792 1.00 90.56 265 GLU A O 1
ATOM 2081 N N . GLY A 1 266 ? -2.316 15.351 1.402 1.00 83.12 266 GLY A N 1
ATOM 2082 C CA . GLY A 1 266 ? -0.862 15.354 1.245 1.00 83.12 266 GLY A CA 1
ATOM 2083 C C . GLY A 1 266 ? -0.246 13.994 0.927 1.00 83.12 266 GLY A C 1
ATOM 2084 O O . GLY A 1 266 ? 0.913 13.971 0.528 1.00 83.12 266 GLY A O 1
ATOM 2085 N N . THR A 1 267 ? -0.982 12.903 1.136 1.00 88.88 267 THR A N 1
ATOM 2086 C CA . THR A 1 267 ? -0.533 11.524 0.876 1.00 88.88 267 THR A CA 1
ATOM 2087 C C . THR A 1 267 ? -1.032 11.017 -0.478 1.00 88.88 267 THR A C 1
ATOM 2089 O O . THR A 1 267 ? -0.363 10.249 -1.152 1.00 88.88 267 THR A O 1
ATOM 2092 N N . GLY A 1 268 ? -2.227 11.457 -0.885 1.00 93.00 268 GLY A N 1
ATOM 2093 C CA . GLY A 1 268 ? -2.966 10.925 -2.022 1.00 93.00 268 GLY A CA 1
ATOM 2094 C C . GLY A 1 268 ? -3.354 9.450 -1.866 1.00 93.00 268 GLY A C 1
ATOM 2095 O O . GLY A 1 268 ? -3.631 8.784 -2.861 1.00 93.00 268 GLY A O 1
ATOM 2096 N N . HIS A 1 269 ? -3.406 8.943 -0.632 1.00 96.75 269 HIS A N 1
ATOM 2097 C CA . HIS A 1 269 ? -3.746 7.556 -0.329 1.00 96.75 269 HIS A CA 1
ATOM 2098 C C . HIS A 1 269 ? -5.232 7.245 -0.520 1.00 96.75 269 HIS A C 1
ATOM 2100 O O . HIS A 1 269 ? -6.111 8.087 -0.296 1.00 96.75 269 HIS A O 1
ATOM 2106 N N . ILE A 1 270 ? -5.515 5.997 -0.902 1.00 98.44 270 ILE A N 1
ATOM 2107 C CA . ILE A 1 270 ? -6.880 5.471 -1.021 1.00 98.44 270 ILE A CA 1
ATOM 2108 C C . ILE A 1 270 ? -7.583 5.365 0.341 1.00 98.44 270 ILE A C 1
ATOM 2110 O O . ILE A 1 270 ? -8.767 5.701 0.436 1.00 98.44 270 ILE A O 1
ATOM 2114 N N . ASP A 1 271 ? -6.871 4.985 1.407 1.00 97.69 271 ASP A N 1
ATOM 2115 C CA . ASP A 1 271 ? -7.430 4.777 2.754 1.00 97.69 271 ASP A CA 1
ATOM 2116 C C . ASP A 1 271 ? -8.019 6.051 3.401 1.00 97.69 271 ASP A C 1
ATOM 2118 O O . ASP A 1 271 ? -8.842 5.991 4.327 1.00 97.69 271 ASP A O 1
ATOM 2122 N N . MET A 1 272 ? -7.664 7.225 2.875 1.00 97.38 272 MET A N 1
ATOM 2123 C CA . MET A 1 272 ? -8.171 8.520 3.319 1.00 97.38 272 MET A CA 1
ATOM 2124 C C . MET A 1 272 ? -9.591 8.815 2.827 1.00 97.38 272 MET A C 1
ATOM 2126 O O . MET A 1 272 ? -10.274 9.668 3.408 1.00 97.38 272 MET A O 1
ATOM 2130 N N . PHE A 1 273 ? -10.071 8.107 1.801 1.00 98.31 273 PHE A N 1
ATOM 2131 C CA . PHE A 1 273 ? -11.424 8.291 1.268 1.00 98.31 273 PHE A CA 1
ATOM 2132 C C . PHE A 1 273 ? -12.179 7.009 0.927 1.00 98.31 273 PHE A C 1
ATOM 2134 O O . PHE A 1 273 ? -13.379 7.089 0.639 1.00 98.31 273 PHE A O 1
ATOM 2141 N N . SER A 1 274 ? -11.529 5.848 0.943 1.00 98.25 274 SER A N 1
ATOM 2142 C CA . SER A 1 274 ? -12.163 4.581 0.611 1.00 98.25 274 SER A CA 1
ATOM 2143 C C . SER A 1 274 ? -11.551 3.399 1.357 1.00 98.25 274 SER A C 1
ATOM 2145 O O . SER A 1 274 ? -10.392 3.423 1.743 1.00 98.25 274 SER A O 1
ATOM 2147 N N . ILE A 1 275 ? -12.359 2.362 1.565 1.00 95.25 2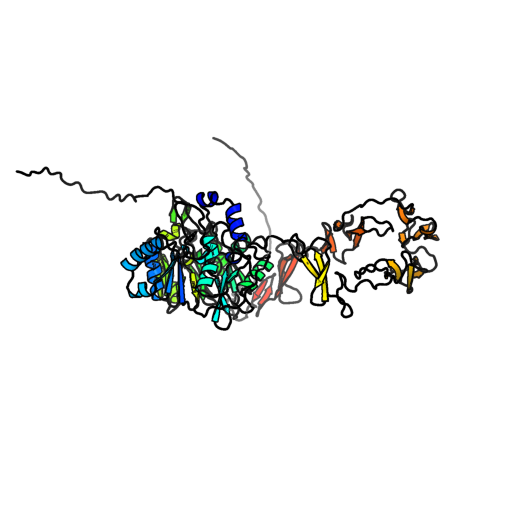75 ILE A N 1
ATOM 2148 C CA . ILE A 1 275 ? -11.956 1.073 2.138 1.00 95.25 275 ILE A CA 1
ATOM 2149 C C . ILE A 1 275 ? -12.730 -0.052 1.461 1.00 95.25 275 ILE A C 1
ATOM 2151 O O . ILE A 1 275 ? -13.872 0.140 1.031 1.00 95.25 275 ILE A O 1
ATOM 2155 N N . LEU A 1 276 ? -12.135 -1.241 1.444 1.00 96.00 276 LEU A N 1
ATOM 2156 C CA . LEU A 1 276 ? -12.761 -2.461 0.955 1.00 96.00 276 LEU A CA 1
ATOM 2157 C C . LEU A 1 276 ? -13.240 -3.319 2.135 1.00 96.00 276 LEU A C 1
ATOM 2159 O O . LEU A 1 276 ? -12.451 -3.771 2.961 1.00 96.00 276 LEU A O 1
ATOM 2163 N N . LEU A 1 277 ? -14.552 -3.528 2.242 1.00 94.06 277 LEU A N 1
ATOM 2164 C CA . LEU A 1 277 ? -15.171 -4.215 3.379 1.00 94.06 277 LEU A CA 1
ATOM 2165 C C . LEU A 1 277 ? -15.186 -5.743 3.241 1.00 94.06 277 LEU A C 1
ATOM 2167 O O . LEU A 1 277 ? -15.224 -6.452 4.251 1.00 94.06 277 LEU A O 1
ATOM 2171 N N . ASN A 1 278 ? -15.233 -6.231 2.005 1.00 93.12 278 ASN A N 1
ATOM 2172 C CA . ASN A 1 278 ? -15.235 -7.634 1.585 1.00 93.12 278 ASN A CA 1
ATOM 2173 C C . ASN A 1 278 ? -14.857 -7.692 0.090 1.00 93.12 278 ASN A C 1
ATOM 2175 O O . ASN A 1 278 ? -14.520 -6.668 -0.491 1.00 93.12 278 ASN A O 1
ATOM 2179 N N . GLU A 1 279 ? -14.958 -8.851 -0.551 1.00 93.38 279 GLU A N 1
ATOM 2180 C CA . GLU A 1 279 ? -14.496 -9.104 -1.922 1.00 93.38 279 GLU A CA 1
ATOM 2181 C C . GLU A 1 279 ? -15.169 -8.244 -3.013 1.00 93.38 279 GLU A C 1
ATOM 2183 O O . GLU A 1 279 ? -14.717 -8.253 -4.158 1.00 93.38 279 GLU A O 1
ATOM 2188 N N . ASN A 1 280 ? -16.269 -7.543 -2.714 1.00 95.25 280 ASN A N 1
ATOM 2189 C CA . ASN A 1 280 ? -16.965 -6.708 -3.694 1.00 95.25 280 ASN A CA 1
ATOM 2190 C C . ASN A 1 280 ? -17.663 -5.462 -3.125 1.00 95.25 280 ASN A C 1
ATOM 2192 O O . ASN A 1 280 ? -18.434 -4.829 -3.840 1.00 95.25 280 ASN A O 1
ATOM 2196 N N . THR A 1 281 ? -17.457 -5.100 -1.858 1.00 96.50 281 THR A N 1
ATOM 2197 C CA . THR A 1 281 ? -18.160 -3.970 -1.227 1.00 96.50 281 THR A CA 1
ATOM 2198 C C . THR A 1 281 ? -17.183 -2.895 -0.780 1.00 96.50 281 THR A C 1
ATOM 2200 O O . THR A 1 281 ? -16.487 -3.057 0.222 1.00 96.50 281 THR A O 1
ATOM 2203 N N . PHE A 1 282 ? -17.189 -1.762 -1.472 1.00 98.19 282 PHE A N 1
ATOM 2204 C CA . PHE A 1 282 ? -16.428 -0.580 -1.092 1.00 98.19 282 PHE A CA 1
ATOM 2205 C C . PHE A 1 282 ? -17.251 0.364 -0.227 1.00 98.19 282 PHE A C 1
ATOM 2207 O O . PHE A 1 282 ? -18.462 0.510 -0.391 1.00 98.19 282 PHE A O 1
ATOM 2214 N N . VAL A 1 283 ? -16.565 1.085 0.649 1.00 98.25 283 VAL A N 1
ATOM 2215 C CA . VAL A 1 283 ? -17.062 2.337 1.215 1.00 98.25 283 VAL A CA 1
ATOM 2216 C C . VAL A 1 283 ? -16.306 3.470 0.552 1.00 98.25 283 VAL A C 1
ATOM 2218 O O . VAL A 1 283 ? -15.085 3.410 0.441 1.00 98.25 283 VAL A O 1
ATOM 2221 N N . VAL A 1 284 ? -17.021 4.508 0.133 1.00 98.75 284 VAL A N 1
ATOM 2222 C CA . VAL A 1 284 ? -16.426 5.731 -0.412 1.00 98.75 284 VAL A CA 1
ATOM 2223 C C . VAL A 1 284 ? -17.017 6.925 0.324 1.00 98.75 284 VAL A C 1
ATOM 2225 O O . VAL A 1 284 ? -18.239 7.069 0.435 1.00 98.75 284 VAL A O 1
ATOM 2228 N N . GLY A 1 285 ? -16.147 7.798 0.823 1.00 98.12 285 GLY A N 1
ATOM 2229 C CA . GLY A 1 285 ? -16.544 9.052 1.445 1.00 98.12 285 GLY A CA 1
ATOM 2230 C C . GLY A 1 285 ? -17.405 9.928 0.529 1.00 98.12 285 GLY A C 1
ATOM 2231 O O . GLY A 1 285 ? -17.446 9.798 -0.697 1.00 98.12 285 GLY A O 1
ATOM 2232 N N . SER A 1 286 ? -18.137 10.855 1.128 1.00 97.38 286 SER A N 1
ATOM 2233 C CA . SER A 1 286 ? -18.887 11.876 0.416 1.00 97.38 286 SER A CA 1
ATOM 2234 C C . SER A 1 286 ? -18.885 13.162 1.224 1.00 97.38 286 SER A C 1
ATOM 2236 O O . SER A 1 286 ? -19.602 13.296 2.217 1.00 97.38 286 SER A O 1
ATOM 2238 N N . PHE A 1 287 ? -18.129 14.152 0.757 1.00 97.19 287 PHE A N 1
ATOM 2239 C CA . PHE A 1 287 ? -18.346 15.529 1.186 1.00 97.19 287 PHE A CA 1
ATOM 2240 C C . PHE A 1 287 ? -19.669 16.060 0.624 1.00 97.19 287 PHE A C 1
ATOM 2242 O O . PHE A 1 287 ? -20.125 15.686 -0.457 1.00 97.19 287 PHE A O 1
ATOM 2249 N N . THR A 1 288 ? -20.289 16.988 1.341 1.00 96.06 288 THR A N 1
ATOM 2250 C CA . THR A 1 288 ? -21.332 17.846 0.779 1.00 96.06 288 THR A CA 1
ATOM 2251 C C . THR A 1 288 ? -20.709 18.918 -0.117 1.00 96.06 288 THR A C 1
ATOM 2253 O O . THR A 1 288 ? -19.549 19.294 0.048 1.00 96.06 288 THR A O 1
ATOM 2256 N N . GLN A 1 289 ? -21.508 19.501 -1.020 1.00 94.81 289 GLN A N 1
ATOM 2257 C CA . GLN A 1 289 ? -21.060 20.617 -1.869 1.00 94.81 289 GLN A CA 1
ATOM 2258 C C . GLN A 1 289 ? -20.485 21.796 -1.066 1.00 94.81 289 GLN A C 1
ATOM 2260 O O . GLN A 1 289 ? -19.630 22.523 -1.563 1.00 94.81 289 GLN A O 1
ATOM 2265 N N . ALA A 1 290 ? -21.011 22.020 0.141 1.00 95.44 290 ALA A N 1
ATOM 2266 C CA . ALA A 1 290 ? -20.621 23.130 0.999 1.00 95.44 290 ALA A CA 1
ATOM 2267 C C . ALA A 1 290 ? -19.336 22.846 1.788 1.00 95.44 290 ALA A C 1
ATOM 2269 O O . ALA A 1 290 ? -18.597 23.788 2.059 1.00 95.44 290 ALA A O 1
ATOM 2270 N N . GLN A 1 291 ? -19.080 21.582 2.143 1.00 94.56 291 GLN A N 1
ATOM 2271 C CA . GLN A 1 291 ? -17.840 21.169 2.803 1.00 94.56 291 GLN A CA 1
ATOM 2272 C C . GLN A 1 291 ? -16.670 21.206 1.814 1.00 94.56 291 GLN A C 1
ATOM 2274 O O . GLN A 1 291 ? -15.654 21.834 2.096 1.00 94.56 291 GLN A O 1
ATOM 2279 N N . ASP A 1 292 ? -16.820 20.553 0.655 1.00 96.81 292 ASP A N 1
ATOM 2280 C CA . ASP A 1 292 ? -15.759 20.455 -0.349 1.00 96.81 292 ASP A CA 1
ATOM 2281 C C . ASP A 1 292 ? -16.303 20.013 -1.717 1.00 96.81 292 ASP A C 1
ATOM 2283 O O . ASP A 1 292 ? -16.504 18.831 -1.990 1.00 96.81 292 ASP A O 1
ATOM 2287 N N . ALA A 1 293 ? -16.544 20.982 -2.597 1.00 97.38 293 ALA A N 1
ATOM 2288 C CA . ALA A 1 293 ? -17.061 20.742 -3.942 1.00 97.38 293 ALA A CA 1
ATOM 2289 C C . ALA A 1 293 ? -16.128 19.892 -4.824 1.00 97.38 293 ALA A C 1
ATOM 2291 O O . ALA A 1 293 ? -16.604 19.064 -5.605 1.00 97.38 293 ALA A O 1
ATOM 2292 N N . THR A 1 294 ? -14.817 20.119 -4.720 1.00 97.69 294 THR A N 1
ATOM 2293 C CA . THR A 1 294 ? -13.818 19.469 -5.575 1.00 97.69 294 THR A CA 1
ATOM 2294 C C . THR A 1 294 ? -13.688 18.008 -5.186 1.00 97.69 294 THR A C 1
ATOM 2296 O O . THR A 1 294 ? -13.899 17.129 -6.017 1.00 97.69 294 THR A O 1
ATOM 2299 N N . ASN A 1 295 ? -13.437 17.737 -3.904 1.00 98.00 295 ASN A N 1
ATOM 2300 C CA . ASN A 1 295 ? -13.252 16.365 -3.441 1.00 98.00 295 ASN A CA 1
ATOM 2301 C C . ASN A 1 295 ? -14.553 15.565 -3.419 1.00 98.00 295 ASN A C 1
ATOM 2303 O O . ASN A 1 295 ? -14.513 14.357 -3.620 1.00 98.00 295 ASN A O 1
ATOM 2307 N N . ARG A 1 296 ? -15.716 16.215 -3.279 1.00 98.19 296 ARG A N 1
ATOM 2308 C CA . ARG A 1 296 ? -16.997 15.554 -3.551 1.00 98.19 296 ARG A CA 1
ATOM 2309 C C . ARG A 1 296 ? -17.049 14.997 -4.975 1.00 98.19 296 ARG A C 1
ATOM 2311 O O . ARG A 1 296 ? -17.432 13.849 -5.148 1.00 98.19 296 ARG A O 1
ATOM 2318 N N . THR A 1 297 ? -16.681 15.806 -5.971 1.00 98.69 297 THR A N 1
ATOM 2319 C CA . THR A 1 297 ? -16.717 15.393 -7.384 1.00 98.69 297 THR A CA 1
ATOM 2320 C C . THR A 1 297 ? -15.782 14.210 -7.630 1.00 98.69 297 THR A C 1
ATOM 2322 O O . THR A 1 297 ? -16.210 13.225 -8.221 1.00 98.69 297 THR A O 1
ATOM 2325 N N . ILE A 1 298 ? -14.557 14.269 -7.095 1.00 98.62 298 ILE A N 1
ATOM 2326 C CA . ILE A 1 298 ? -13.579 13.172 -7.171 1.00 98.62 298 ILE A CA 1
ATOM 2327 C C . ILE A 1 298 ? -14.145 11.887 -6.545 1.00 98.62 298 ILE A C 1
ATOM 2329 O O . ILE A 1 298 ? -14.136 10.832 -7.169 1.00 98.62 298 ILE A O 1
ATOM 2333 N N . MET A 1 299 ? -14.707 11.971 -5.334 1.00 98.69 299 MET A N 1
ATOM 2334 C CA . MET A 1 299 ? -15.306 10.813 -4.661 1.00 98.69 299 MET A CA 1
ATOM 2335 C C . MET A 1 299 ? -16.529 10.256 -5.411 1.00 98.69 299 MET A C 1
ATOM 2337 O O . MET A 1 299 ? -16.722 9.043 -5.436 1.00 98.69 299 MET A O 1
ATOM 2341 N N . ASP A 1 300 ? -17.354 11.115 -6.020 1.00 98.75 300 ASP A N 1
ATOM 2342 C CA . ASP A 1 300 ? -18.496 10.700 -6.847 1.00 98.75 300 ASP A CA 1
ATOM 2343 C C . ASP A 1 300 ? -18.029 9.958 -8.114 1.00 98.75 300 ASP A C 1
ATOM 2345 O O . ASP A 1 300 ? -18.620 8.943 -8.479 1.00 98.75 300 ASP A O 1
ATOM 2349 N N . GLN A 1 301 ? -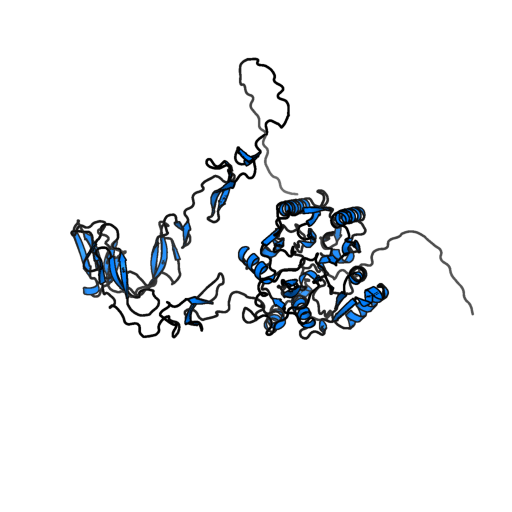16.949 10.419 -8.751 1.00 98.75 301 GLN A N 1
ATOM 2350 C CA . GLN A 1 301 ? -16.351 9.774 -9.924 1.00 98.75 301 GLN A CA 1
ATOM 2351 C C . GLN A 1 301 ? -15.690 8.438 -9.574 1.00 98.75 301 GLN A C 1
ATOM 2353 O O . GLN A 1 301 ? -15.949 7.447 -10.249 1.00 98.75 301 GLN A O 1
ATOM 2358 N N . ASN A 1 302 ? -14.913 8.381 -8.489 1.00 98.81 302 ASN A N 1
ATOM 2359 C CA . ASN A 1 302 ? -14.319 7.132 -8.005 1.00 98.81 302 ASN A CA 1
ATOM 2360 C C . ASN A 1 302 ? -15.392 6.104 -7.627 1.00 98.81 302 ASN A C 1
ATOM 2362 O O . ASN A 1 302 ? -15.250 4.927 -7.942 1.00 98.81 302 ASN A O 1
ATOM 2366 N N . ALA A 1 303 ? -16.484 6.537 -6.986 1.00 98.88 303 ALA A N 1
ATOM 2367 C CA . ALA A 1 303 ? -17.612 5.660 -6.689 1.00 98.88 303 ALA A CA 1
ATOM 2368 C C . ALA A 1 303 ? -18.250 5.101 -7.970 1.00 98.88 303 ALA A C 1
ATOM 2370 O O . ALA A 1 303 ? -18.454 3.897 -8.057 1.00 98.88 303 ALA A O 1
ATOM 2371 N N . ALA A 1 304 ? -18.509 5.948 -8.972 1.00 98.75 304 ALA A N 1
ATOM 2372 C CA . ALA A 1 304 ? -19.086 5.513 -10.244 1.00 98.75 304 ALA A CA 1
ATOM 2373 C C . ALA A 1 304 ? -18.155 4.570 -11.025 1.00 98.75 304 ALA A C 1
ATOM 2375 O O . ALA A 1 304 ? -18.628 3.604 -11.620 1.00 98.75 304 ALA A O 1
ATOM 2376 N N . LEU A 1 305 ? -16.841 4.827 -10.997 1.00 98.69 305 LEU A N 1
ATOM 2377 C CA . LEU A 1 305 ? -15.836 3.930 -11.565 1.00 98.69 305 LEU A CA 1
ATOM 2378 C C . LEU A 1 305 ? -15.921 2.557 -10.896 1.00 98.69 305 LEU A C 1
ATOM 2380 O O . LEU A 1 305 ? -16.097 1.567 -11.593 1.00 98.69 305 LEU A O 1
ATOM 2384 N N . LEU A 1 306 ? -15.866 2.510 -9.560 1.00 98.69 306 LEU A N 1
ATOM 2385 C CA . LEU A 1 306 ? -15.954 1.266 -8.795 1.00 98.69 306 LEU A CA 1
ATOM 2386 C C . LEU A 1 306 ? -17.262 0.512 -9.072 1.00 98.69 306 LEU A C 1
ATOM 2388 O O . LEU A 1 306 ? -17.204 -0.675 -9.355 1.00 98.69 306 LEU A O 1
ATOM 2392 N N . GLU A 1 307 ? -18.423 1.176 -9.058 1.00 98.31 307 GLU A N 1
ATOM 2393 C CA . GLU A 1 307 ? -19.732 0.560 -9.359 1.00 98.31 307 GLU A CA 1
ATOM 2394 C C . GLU A 1 307 ? -19.828 -0.019 -10.783 1.00 98.31 307 GLU A C 1
ATOM 2396 O O . GLU A 1 307 ? -20.645 -0.906 -11.032 1.00 98.31 307 GLU A O 1
ATOM 2401 N N . GLY A 1 308 ? -19.004 0.467 -11.718 1.00 98.00 308 GLY A N 1
ATOM 2402 C CA . GLY A 1 308 ? -18.901 -0.063 -13.078 1.00 98.00 308 GLY A CA 1
ATOM 2403 C C . GLY A 1 308 ? -18.067 -1.343 -13.197 1.00 98.00 308 GLY A C 1
ATOM 2404 O O . GLY A 1 308 ? -18.051 -1.955 -14.265 1.00 98.00 308 GLY A O 1
ATOM 2405 N N . LEU A 1 309 ? -17.374 -1.757 -12.131 1.00 97.94 309 LEU A N 1
ATOM 2406 C CA . LEU A 1 309 ? -16.475 -2.908 -12.135 1.00 97.94 309 LEU A CA 1
ATOM 2407 C C . LEU A 1 309 ? -17.147 -4.189 -11.634 1.00 97.94 309 LEU A C 1
ATOM 2409 O O . LEU A 1 309 ? -18.190 -4.203 -10.977 1.00 97.94 309 LEU A O 1
ATOM 2413 N N . THR A 1 310 ? -16.491 -5.302 -11.939 1.00 96.12 310 THR A N 1
ATOM 2414 C CA . THR A 1 310 ? -16.833 -6.645 -11.473 1.00 96.12 310 THR A CA 1
ATOM 2415 C C . THR A 1 310 ? -15.557 -7.292 -10.945 1.00 96.12 310 THR A C 1
ATOM 2417 O O . THR A 1 310 ? -14.503 -7.145 -11.563 1.00 96.12 310 THR A O 1
ATOM 2420 N N . ASN A 1 311 ? -15.624 -7.979 -9.804 1.00 93.31 311 ASN A N 1
ATOM 2421 C CA . ASN A 1 311 ? -14.457 -8.681 -9.265 1.00 93.31 311 ASN A CA 1
ATOM 2422 C C . ASN A 1 311 ? -14.130 -9.947 -10.086 1.00 93.31 311 ASN A C 1
ATOM 2424 O O . ASN A 1 311 ? -14.887 -10.357 -10.969 1.00 93.31 311 ASN A O 1
ATOM 2428 N N . ALA A 1 312 ? -13.025 -10.621 -9.757 1.00 91.00 312 ALA A N 1
ATOM 2429 C CA . ALA A 1 312 ? -12.584 -11.817 -10.484 1.00 91.00 312 ALA A CA 1
ATOM 2430 C C . ALA A 1 312 ? -13.573 -13.006 -10.422 1.00 91.00 312 ALA A C 1
ATOM 2432 O O . ALA A 1 312 ? -13.496 -13.915 -11.249 1.00 91.00 312 ALA A O 1
ATOM 2433 N N . ASN A 1 313 ? -14.528 -13.002 -9.483 1.00 92.62 313 ASN A N 1
ATOM 2434 C CA . ASN A 1 313 ? -15.588 -14.013 -9.398 1.00 92.62 313 ASN A CA 1
ATOM 2435 C C . ASN A 1 313 ? -16.807 -13.699 -10.282 1.00 92.62 313 ASN A C 1
ATOM 2437 O O . ASN A 1 313 ? -17.714 -14.527 -10.380 1.00 92.62 313 ASN A O 1
ATOM 2441 N N . GLY A 1 314 ? -16.845 -12.535 -10.935 1.00 94.19 314 GLY A N 1
ATOM 2442 C CA . GLY A 1 314 ? -18.005 -12.091 -11.702 1.00 94.19 314 GLY A CA 1
ATOM 2443 C C . GLY A 1 314 ? -19.058 -11.353 -10.866 1.00 94.19 314 GLY A C 1
ATOM 2444 O O . GLY A 1 314 ? -20.144 -11.082 -11.381 1.00 94.19 314 GLY A O 1
ATOM 2445 N N . ASP A 1 315 ? -18.768 -11.020 -9.602 1.00 95.81 315 ASP A N 1
ATOM 2446 C CA . ASP A 1 315 ? -19.686 -10.263 -8.753 1.00 95.81 315 ASP A CA 1
ATOM 2447 C C . ASP A 1 315 ? -19.522 -8.753 -8.988 1.00 95.81 315 ASP A C 1
ATOM 2449 O O . ASP A 1 315 ? -18.396 -8.242 -8.938 1.00 95.81 315 ASP A O 1
ATOM 2453 N N . PRO A 1 316 ? -20.619 -8.006 -9.215 1.00 97.56 316 PRO A N 1
ATOM 2454 C CA . PRO A 1 316 ? -20.546 -6.561 -9.373 1.00 97.56 316 PRO A CA 1
ATOM 2455 C C . PRO A 1 316 ? -20.093 -5.904 -8.069 1.00 97.56 316 PRO A C 1
ATOM 2457 O O . PRO A 1 316 ? -20.481 -6.327 -6.970 1.00 97.56 316 PRO A O 1
ATOM 2460 N N . ILE A 1 317 ? -19.301 -4.843 -8.198 1.00 98.19 317 ILE A N 1
ATOM 2461 C CA . ILE A 1 317 ? -18.865 -4.049 -7.055 1.00 98.19 317 ILE A CA 1
ATOM 2462 C C . ILE A 1 317 ? -20.032 -3.199 -6.536 1.00 98.19 317 ILE A C 1
ATOM 2464 O O . ILE A 1 317 ? -20.719 -2.502 -7.279 1.00 98.19 317 ILE A O 1
ATOM 2468 N N . THR A 1 318 ? -20.257 -3.252 -5.227 1.00 97.75 318 THR A N 1
ATOM 2469 C CA . THR A 1 318 ? -21.211 -2.407 -4.507 1.00 97.75 318 THR A CA 1
ATOM 2470 C C . THR A 1 318 ? -20.462 -1.282 -3.806 1.00 97.75 318 THR A C 1
ATOM 2472 O O . THR A 1 318 ? -19.527 -1.546 -3.053 1.00 97.75 318 THR A O 1
ATOM 2475 N N . VAL A 1 319 ? -20.898 -0.033 -3.984 1.00 98.50 319 VAL A N 1
ATOM 2476 C CA . VAL A 1 319 ? -20.326 1.116 -3.271 1.00 98.50 319 VAL A CA 1
ATOM 2477 C C . VAL A 1 319 ? -21.311 1.669 -2.246 1.00 98.50 319 VAL A C 1
ATOM 2479 O O . VAL A 1 319 ? -22.466 1.975 -2.534 1.00 98.50 319 VAL A O 1
ATOM 2482 N N . ILE A 1 320 ? -20.832 1.837 -1.018 1.00 98.00 320 ILE A N 1
ATOM 2483 C CA . ILE A 1 320 ? -21.560 2.448 0.090 1.00 98.00 320 ILE A CA 1
ATOM 2484 C C . ILE A 1 320 ? -21.008 3.848 0.306 1.00 98.00 320 ILE A C 1
ATOM 2486 O O . ILE A 1 320 ? -19.844 4.033 0.661 1.00 98.00 320 ILE A O 1
ATOM 2490 N N . ARG A 1 321 ? -21.859 4.853 0.109 1.00 98.06 321 ARG A N 1
ATOM 2491 C CA . ARG A 1 321 ? -21.486 6.254 0.313 1.00 98.06 321 ARG A CA 1
ATOM 2492 C C . ARG A 1 321 ? -21.694 6.651 1.768 1.00 98.06 321 ARG A C 1
ATOM 2494 O O . ARG A 1 321 ? -22.818 6.576 2.259 1.00 98.06 321 ARG A O 1
ATOM 2501 N N . ILE A 1 322 ? -20.634 7.110 2.433 1.00 97.69 322 ILE A N 1
ATOM 2502 C CA . ILE A 1 322 ? -20.704 7.620 3.811 1.00 97.69 322 ILE A CA 1
ATOM 2503 C C . ILE A 1 322 ? -20.406 9.123 3.866 1.00 97.69 322 ILE A C 1
ATOM 2505 O O . ILE A 1 322 ? -19.583 9.606 3.089 1.00 97.69 322 ILE A O 1
ATOM 2509 N N . PRO A 1 323 ? -21.044 9.896 4.760 1.00 97.00 323 PRO A N 1
ATOM 2510 C CA . PRO A 1 323 ? -20.679 11.293 4.966 1.00 97.00 323 PRO A CA 1
ATOM 2511 C C . PRO A 1 323 ? -19.233 11.412 5.460 1.00 97.00 323 PRO A C 1
ATOM 2513 O O . PRO A 1 323 ? -18.791 10.619 6.289 1.00 97.00 323 PRO A O 1
ATOM 2516 N N . MET A 1 324 ? -18.509 12.418 4.973 1.00 96.06 324 MET A N 1
ATOM 2517 C CA . MET A 1 324 ? -17.192 12.781 5.507 1.00 96.06 324 MET A CA 1
ATOM 2518 C C . MET A 1 324 ? -17.319 13.780 6.661 1.00 96.06 324 MET A C 1
ATOM 2520 O O . MET A 1 324 ? -18.242 14.608 6.630 1.00 96.06 324 MET A O 1
ATOM 2524 N N . PRO A 1 325 ? -16.381 13.760 7.629 1.00 95.06 325 PRO A N 1
ATOM 2525 C CA . PRO A 1 325 ? -16.390 14.730 8.706 1.00 95.06 325 PRO A CA 1
ATOM 2526 C C . PRO A 1 325 ? -16.274 16.174 8.214 1.00 95.06 325 PRO A C 1
ATOM 2528 O O . PRO A 1 325 ? -15.687 16.442 7.159 1.00 95.06 325 PRO A O 1
ATOM 2531 N N . ASP A 1 326 ? -16.792 17.118 8.999 1.00 89.06 326 ASP A N 1
ATOM 2532 C CA . ASP A 1 326 ? -16.593 18.540 8.708 1.00 89.06 326 ASP A CA 1
ATOM 2533 C C . ASP A 1 326 ? -15.087 18.897 8.677 1.00 89.06 326 ASP A C 1
ATOM 2535 O O . ASP A 1 326 ? -14.334 18.489 9.570 1.00 89.06 326 ASP A O 1
ATOM 2539 N N . PRO A 1 327 ? -14.616 19.656 7.661 1.00 86.38 327 PRO A N 1
ATOM 2540 C CA . PRO A 1 327 ? -13.224 20.082 7.596 1.00 86.38 327 PRO A CA 1
ATOM 2541 C C . PRO A 1 327 ? -12.832 20.926 8.809 1.00 86.38 327 PRO A C 1
ATOM 2543 O O . PRO A 1 327 ? -13.543 21.859 9.184 1.00 86.38 327 PRO A O 1
ATOM 2546 N N . ASP A 1 328 ? -11.648 20.656 9.348 1.00 89.50 328 ASP A N 1
ATOM 2547 C CA . ASP A 1 328 ? -11.035 21.455 10.406 1.00 89.50 328 ASP A CA 1
ATOM 2548 C C . ASP A 1 328 ? -9.694 22.031 9.932 1.00 89.50 328 ASP A C 1
ATOM 2550 O O . ASP A 1 328 ? -9.136 21.603 8.915 1.00 89.50 328 ASP A O 1
ATOM 2554 N N . TYR A 1 329 ? -9.189 23.039 10.640 1.00 89.50 329 TYR A N 1
ATOM 2555 C CA . TYR A 1 329 ? -7.979 23.762 10.274 1.00 89.50 329 TYR A CA 1
ATOM 2556 C C . TYR A 1 329 ? -7.132 24.100 11.494 1.00 89.50 329 TYR A C 1
ATOM 2558 O O . TYR A 1 329 ? -7.626 24.586 12.511 1.00 89.50 329 TYR A O 1
ATOM 2566 N N . ASP A 1 330 ? -5.822 23.949 11.342 1.00 84.44 330 ASP A N 1
ATOM 2567 C CA . ASP A 1 330 ? -4.835 24.397 12.313 1.00 84.44 330 ASP A CA 1
ATOM 2568 C C . ASP A 1 330 ? -3.876 25.435 11.700 1.00 84.44 330 ASP A C 1
ATOM 2570 O O . ASP A 1 330 ? -4.140 26.050 10.664 1.00 84.44 330 ASP A O 1
ATOM 2574 N N . THR A 1 331 ? -2.747 25.681 12.369 1.00 78.94 331 THR A N 1
ATOM 2575 C CA . THR A 1 331 ? -1.730 26.630 11.882 1.00 78.94 331 THR A CA 1
ATOM 2576 C C . THR A 1 331 ? -0.977 26.118 10.642 1.00 78.94 331 THR A C 1
ATOM 2578 O O . THR A 1 331 ? -0.341 26.914 9.952 1.00 78.94 331 THR A O 1
ATOM 2581 N N . TYR A 1 332 ? -1.045 24.819 10.345 1.00 73.81 332 TYR A N 1
ATOM 2582 C CA . TYR A 1 332 ? -0.370 24.159 9.226 1.00 73.81 332 TYR A CA 1
ATOM 2583 C C . TYR A 1 332 ? -1.285 23.912 8.022 1.00 73.81 332 TYR A C 1
ATOM 2585 O O . TYR A 1 332 ? -0.784 23.636 6.934 1.00 73.81 332 TYR A O 1
ATOM 2593 N N . GLY A 1 333 ? -2.599 24.059 8.179 1.00 84.19 333 GLY A N 1
ATOM 2594 C CA . GLY A 1 333 ? -3.557 24.021 7.081 1.00 84.19 333 GLY A CA 1
ATOM 2595 C C . GLY A 1 333 ? -4.781 23.188 7.424 1.00 84.19 333 GLY A C 1
ATOM 2596 O O . GLY A 1 333 ? -5.215 23.141 8.572 1.00 84.19 333 GLY A O 1
ATOM 2597 N N . ARG A 1 334 ? -5.365 22.552 6.406 1.00 89.88 334 ARG A N 1
ATOM 2598 C CA . ARG A 1 334 ? -6.513 21.661 6.589 1.00 89.88 334 ARG A CA 1
ATOM 2599 C C . ARG A 1 334 ? -6.102 20.405 7.358 1.00 89.88 334 ARG A C 1
ATOM 2601 O O . ARG A 1 334 ? -5.016 19.864 7.147 1.00 89.88 334 ARG A O 1
ATOM 2608 N N . ILE A 1 335 ? -6.984 19.940 8.232 1.00 91.38 335 ILE A N 1
ATOM 2609 C CA . ILE A 1 335 ? -6.942 18.620 8.856 1.00 91.38 335 ILE A CA 1
ATOM 2610 C C . ILE A 1 335 ? -7.886 17.711 8.065 1.00 91.38 335 ILE A C 1
ATOM 2612 O O . ILE A 1 335 ? -9.070 18.015 7.899 1.00 91.38 335 ILE A O 1
ATOM 2616 N N . TRP A 1 336 ? -7.355 16.603 7.558 1.00 93.12 336 TRP A N 1
ATOM 2617 C CA . TRP A 1 336 ? -8.069 15.674 6.683 1.00 93.12 336 TRP A CA 1
ATOM 2618 C C . TRP A 1 336 ? -8.779 14.586 7.488 1.00 93.12 336 TRP A C 1
ATOM 2620 O O . TRP A 1 336 ? -8.438 13.413 7.420 1.00 93.12 336 TRP A O 1
ATOM 2630 N N . ARG A 1 337 ? -9.770 14.992 8.289 1.00 95.25 337 ARG A N 1
ATOM 2631 C CA . ARG A 1 337 ? -10.596 14.058 9.065 1.00 95.25 337 ARG A CA 1
ATOM 2632 C C . ARG A 1 337 ? -11.359 13.106 8.148 1.00 95.25 337 ARG A C 1
ATOM 2634 O O . ARG A 1 337 ? -11.938 13.539 7.154 1.00 95.25 337 ARG A O 1
ATOM 2641 N N . THR A 1 338 ? -11.393 11.826 8.508 1.00 96.75 338 THR A N 1
ATOM 2642 C CA . THR A 1 338 ? -12.048 10.784 7.714 1.00 96.75 338 THR A CA 1
ATOM 2643 C C . THR A 1 338 ? -12.525 9.628 8.589 1.00 96.75 338 THR A C 1
ATOM 2645 O O . THR A 1 338 ? -11.881 9.279 9.572 1.00 96.75 338 THR A O 1
ATOM 2648 N N . TYR A 1 339 ? -13.657 9.023 8.226 1.00 97.62 339 TYR A N 1
ATOM 2649 C CA . TYR A 1 339 ? -14.148 7.793 8.854 1.00 97.62 339 TYR A CA 1
ATOM 2650 C C . TYR A 1 339 ? -13.620 6.522 8.171 1.00 97.62 339 TYR A C 1
ATOM 2652 O O . TYR A 1 339 ? -13.775 5.434 8.723 1.00 97.62 339 TYR A O 1
ATOM 2660 N N . THR A 1 340 ? -13.020 6.639 6.979 1.00 97.31 340 THR A N 1
ATOM 2661 C CA . THR A 1 340 ? -12.525 5.486 6.210 1.00 97.31 340 THR A CA 1
ATOM 2662 C C . THR A 1 340 ? -11.203 4.962 6.745 1.00 97.31 340 THR A C 1
ATOM 2664 O O . THR A 1 340 ? -10.957 3.773 6.635 1.00 97.31 340 THR A O 1
ATOM 2667 N N . ASN A 1 341 ? -10.406 5.796 7.421 1.00 97.56 341 ASN A N 1
ATOM 2668 C CA . ASN A 1 341 ? -9.100 5.424 7.973 1.00 97.56 341 ASN A CA 1
ATOM 2669 C C . ASN A 1 341 ? -9.213 4.594 9.275 1.00 97.56 341 ASN A C 1
ATOM 2671 O O . ASN A 1 341 ? -8.661 4.933 10.325 1.00 97.56 341 ASN A O 1
ATOM 2675 N N . GLY A 1 342 ? -10.014 3.532 9.212 1.00 97.00 342 GLY A N 1
ATOM 2676 C CA . GLY A 1 342 ? -10.249 2.542 10.256 1.00 97.00 342 GLY A CA 1
ATOM 2677 C C . GLY A 1 342 ? -9.648 1.186 9.898 1.00 97.00 342 GLY A C 1
ATOM 2678 O O . GLY A 1 342 ? -9.236 0.970 8.767 1.00 97.00 342 GLY A O 1
ATOM 2679 N N . LEU A 1 343 ? -9.625 0.267 10.859 1.00 97.06 343 LEU A N 1
ATOM 2680 C CA . LEU A 1 343 ? -9.011 -1.051 10.697 1.00 97.06 343 LEU A CA 1
ATOM 2681 C C . LEU A 1 343 ? -10.002 -2.158 11.048 1.00 97.06 343 LEU A C 1
ATOM 2683 O O . LEU A 1 343 ? -10.614 -2.143 12.123 1.00 97.06 343 LEU A O 1
ATOM 2687 N N . ARG A 1 344 ? -10.107 -3.168 10.183 1.00 95.88 344 ARG A N 1
ATOM 2688 C CA . ARG A 1 344 ? -10.832 -4.399 10.496 1.00 95.88 344 ARG A CA 1
ATOM 2689 C C . ARG A 1 344 ? -9.914 -5.392 11.207 1.00 95.88 344 ARG A C 1
ATOM 2691 O O . ARG A 1 344 ? -8.865 -5.763 10.705 1.00 95.88 344 ARG A O 1
ATOM 2698 N N . LEU A 1 345 ? -10.351 -5.868 12.369 1.00 96.88 345 LEU A N 1
ATOM 2699 C CA . LEU A 1 345 ? -9.712 -6.945 13.119 1.00 96.88 345 LEU A CA 1
ATOM 2700 C C . LEU A 1 345 ? -10.763 -8.008 13.424 1.00 96.88 345 LEU A C 1
ATOM 2702 O O . LEU A 1 345 ? -11.538 -7.891 14.375 1.00 96.88 345 LEU A O 1
ATOM 2706 N N . ASN A 1 346 ? -10.795 -9.057 12.600 1.00 95.75 346 ASN A N 1
ATOM 2707 C CA . ASN A 1 346 ? -11.739 -10.165 12.726 1.00 95.75 346 ASN A CA 1
ATOM 2708 C C . ASN A 1 346 ? -13.205 -9.684 12.757 1.00 95.75 346 ASN A C 1
ATOM 2710 O O . ASN A 1 346 ? -13.745 -9.247 11.735 1.00 95.75 346 ASN A O 1
ATOM 2714 N N . ALA A 1 347 ? -13.858 -9.796 13.918 1.00 92.75 347 ALA A N 1
ATOM 2715 C CA . ALA A 1 347 ? -15.256 -9.429 14.123 1.00 92.75 347 ALA A CA 1
ATOM 2716 C C . ALA A 1 347 ? -15.444 -7.981 14.602 1.00 92.75 347 ALA A C 1
ATOM 2718 O O . ALA A 1 347 ? -16.585 -7.569 14.799 1.00 92.75 347 ALA A O 1
ATOM 2719 N N . SER A 1 348 ? -14.371 -7.208 14.775 1.00 96.75 348 SER A N 1
ATOM 2720 C CA . SER A 1 348 ? -14.439 -5.794 15.143 1.00 96.75 348 SER A CA 1
ATOM 2721 C C . SER A 1 348 ? -13.884 -4.900 14.035 1.00 96.75 348 SER A C 1
ATOM 2723 O O . SER A 1 348 ? -12.954 -5.265 13.320 1.00 96.75 348 SER A O 1
ATOM 2725 N N . TYR A 1 349 ? -14.460 -3.709 13.902 1.00 97.31 349 TYR A N 1
ATOM 2726 C CA . TYR A 1 349 ? -13.980 -2.654 13.017 1.00 97.31 349 TYR A CA 1
ATOM 2727 C C . TYR A 1 349 ? -13.706 -1.408 13.852 1.00 97.31 349 TYR A C 1
ATOM 2729 O O . TYR A 1 349 ? -14.631 -0.809 14.401 1.00 97.31 349 TYR A O 1
ATOM 2737 N N . LEU A 1 350 ? -12.438 -1.037 13.980 1.00 98.19 350 LEU A N 1
ATOM 2738 C CA . LEU A 1 350 ? -12.006 0.133 14.728 1.00 98.19 350 LEU A CA 1
ATOM 2739 C C . LEU A 1 350 ? -12.187 1.346 13.818 1.00 98.19 350 LEU A C 1
ATOM 2741 O O . LEU A 1 350 ? -11.525 1.447 12.789 1.00 98.19 350 LEU A O 1
ATOM 2745 N N . ILE A 1 351 ? -13.107 2.240 14.171 1.00 97.69 351 ILE A N 1
ATOM 2746 C CA . ILE A 1 351 ? -13.467 3.399 13.349 1.00 97.69 351 ILE A CA 1
ATOM 2747 C C . ILE A 1 351 ? -12.997 4.692 14.025 1.00 97.69 351 ILE A C 1
ATOM 2749 O O . ILE A 1 351 ? -13.317 4.898 15.203 1.00 97.69 351 ILE A O 1
ATOM 2753 N N . PRO A 1 352 ? -12.248 5.569 13.328 1.00 97.62 352 PRO A N 1
ATOM 2754 C CA . PRO A 1 352 ? -11.851 6.852 13.894 1.00 97.62 352 PRO A CA 1
ATOM 2755 C C . PRO A 1 352 ? -13.086 7.720 14.121 1.00 97.62 352 PRO A C 1
ATOM 2757 O O . PRO A 1 352 ? -13.999 7.747 13.298 1.00 97.62 352 PRO A O 1
ATOM 2760 N N . VAL A 1 353 ? -13.140 8.426 15.247 1.00 96.38 353 VAL A N 1
ATOM 2761 C CA . VAL A 1 353 ? -14.247 9.335 15.561 1.00 96.38 353 VAL A CA 1
ATOM 2762 C C . VAL A 1 353 ? -13.751 10.687 16.045 1.00 96.38 353 VAL A C 1
ATOM 2764 O O . VAL A 1 353 ? -12.634 10.802 16.547 1.00 96.38 353 VAL A O 1
ATOM 2767 N N . TYR A 1 354 ? -14.614 11.694 15.888 1.00 95.12 354 TYR A N 1
ATOM 2768 C CA . TYR A 1 354 ? -14.332 13.092 16.195 1.00 95.12 354 TYR A CA 1
ATOM 2769 C C . TYR A 1 354 ? -15.499 13.691 16.993 1.00 95.12 354 TYR A C 1
ATOM 2771 O O . TYR A 1 354 ? -16.666 13.579 16.618 1.00 95.12 354 TYR A O 1
ATOM 2779 N N . SER A 1 355 ? -15.181 14.292 18.130 1.00 89.50 355 SER A N 1
ATOM 2780 C CA . SER A 1 355 ? -16.090 14.678 19.213 1.00 89.50 355 SER A CA 1
ATOM 2781 C C . SER A 1 355 ? -17.069 15.789 18.851 1.00 89.50 355 SER A C 1
ATOM 2783 O O . SER A 1 355 ? -18.136 15.892 19.461 1.00 89.50 355 SER A O 1
ATOM 2785 N N . ASP A 1 356 ? -16.740 16.606 17.859 1.00 88.44 356 ASP A N 1
ATOM 2786 C CA . ASP A 1 356 ? -17.606 17.635 17.292 1.00 88.44 356 ASP A CA 1
ATOM 2787 C C . ASP A 1 356 ? -18.529 17.107 16.182 1.00 88.44 356 ASP A C 1
ATOM 2789 O O . ASP A 1 356 ? -19.503 17.783 15.851 1.00 88.44 356 ASP A O 1
ATOM 2793 N N . ASP A 1 357 ? -18.319 15.876 15.700 1.00 87.44 357 ASP A N 1
ATOM 2794 C CA . ASP A 1 357 ? -19.052 15.296 14.571 1.00 87.44 357 ASP A CA 1
ATOM 2795 C C . ASP A 1 357 ? -19.898 14.058 14.920 1.00 87.44 357 ASP A C 1
ATOM 2797 O O . ASP A 1 357 ? -19.965 13.036 14.232 1.00 87.44 357 ASP A O 1
ATOM 2801 N N . THR A 1 358 ? -20.586 14.148 16.054 1.00 88.12 358 THR A N 1
ATOM 2802 C CA . THR A 1 358 ? -21.378 13.032 16.599 1.00 88.12 358 THR A CA 1
ATOM 2803 C C . THR A 1 358 ? -22.555 12.599 15.716 1.00 88.12 358 THR A C 1
ATOM 2805 O O . THR A 1 358 ? -23.013 11.460 15.825 1.00 88.12 358 THR A O 1
ATOM 2808 N N . THR A 1 359 ? -23.073 13.484 14.852 1.00 91.25 359 THR A N 1
ATOM 2809 C CA . THR A 1 359 ? -24.219 13.161 13.984 1.00 91.25 359 THR A CA 1
ATOM 2810 C C . THR A 1 359 ? -23.781 12.341 12.778 1.00 91.25 359 THR A C 1
ATOM 2812 O O . THR A 1 359 ? -24.385 11.295 12.532 1.00 91.25 359 THR A O 1
ATOM 2815 N N . TRP A 1 360 ? -22.729 12.762 12.062 1.00 93.44 360 TRP A N 1
ATOM 2816 C CA . TRP A 1 360 ? -22.206 11.957 10.962 1.00 93.44 360 TRP A CA 1
ATOM 2817 C C . TRP A 1 360 ? -21.627 10.649 11.481 1.00 93.44 360 TRP A C 1
ATOM 2819 O O . TRP A 1 360 ? -21.969 9.603 10.940 1.00 93.44 360 TRP A O 1
ATOM 2829 N N . GLN A 1 361 ? -20.913 10.664 12.609 1.00 94.38 361 GLN A N 1
ATOM 2830 C CA . GLN A 1 361 ? -20.433 9.444 13.261 1.00 94.38 361 GLN A CA 1
ATOM 2831 C C . GLN A 1 361 ? -21.554 8.414 13.486 1.00 94.38 361 GLN A C 1
ATOM 2833 O O . GLN A 1 361 ? -21.403 7.243 13.135 1.00 94.38 361 GLN A O 1
ATOM 2838 N N . ALA A 1 362 ? -22.683 8.824 14.077 1.00 94.81 362 ALA A N 1
ATOM 2839 C CA . ALA A 1 362 ? -23.794 7.911 14.345 1.00 94.81 362 ALA A CA 1
ATOM 2840 C C . ALA A 1 362 ? -24.412 7.352 13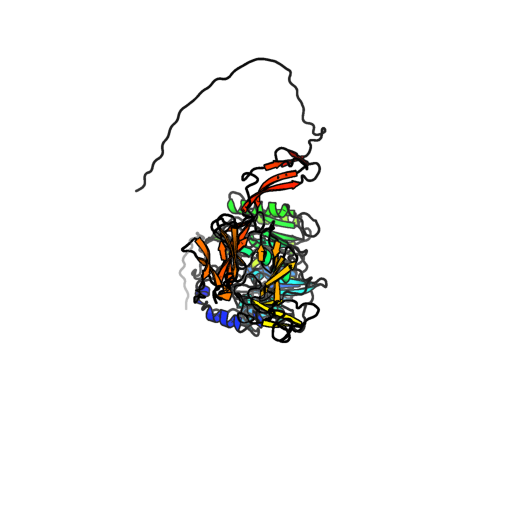.052 1.00 94.81 362 ALA A C 1
ATOM 2842 O O . ALA A 1 362 ? -24.785 6.177 13.011 1.00 94.81 362 ALA A O 1
ATOM 2843 N N . GLN A 1 363 ? -24.496 8.178 12.005 1.00 95.69 363 GLN A N 1
ATOM 2844 C CA . GLN A 1 363 ? -24.964 7.759 10.686 1.00 95.69 363 GLN A CA 1
ATOM 2845 C C . GLN A 1 363 ? -24.012 6.731 10.061 1.00 95.69 363 GLN A C 1
ATOM 2847 O O . GLN A 1 363 ? -24.461 5.650 9.694 1.00 95.69 363 GLN A O 1
ATOM 2852 N N . VAL A 1 364 ? -22.705 7.016 10.027 1.00 96.56 364 VAL A N 1
ATOM 2853 C CA . VAL A 1 364 ? -21.689 6.110 9.470 1.00 96.56 364 VAL A CA 1
ATOM 2854 C C . VAL A 1 364 ? -21.713 4.760 10.175 1.00 96.56 364 VAL A C 1
ATOM 2856 O O . VAL A 1 364 ? -21.816 3.729 9.519 1.00 96.56 364 VAL A O 1
ATOM 2859 N N . ILE A 1 365 ? -21.690 4.743 11.511 1.00 95.62 365 ILE A N 1
ATOM 2860 C CA . ILE A 1 365 ? -21.735 3.486 12.270 1.00 95.62 365 ILE A CA 1
ATOM 2861 C C . ILE A 1 365 ? -23.014 2.698 11.947 1.00 95.62 365 ILE A C 1
ATOM 2863 O O . ILE A 1 365 ? -22.957 1.477 11.812 1.00 95.62 365 ILE A O 1
ATOM 2867 N N . SER A 1 366 ? -24.160 3.369 11.796 1.00 95.38 366 SER A N 1
ATOM 2868 C CA . SER A 1 366 ? -25.428 2.724 11.430 1.00 95.38 366 SER A CA 1
ATOM 2869 C C . SER A 1 366 ? -25.395 2.116 10.023 1.00 95.38 366 SER A C 1
ATOM 2871 O O . SER A 1 366 ? -25.835 0.976 9.835 1.00 95.38 366 SER A O 1
ATOM 2873 N N . ASP A 1 367 ? -24.876 2.854 9.042 1.00 94.56 367 ASP A N 1
ATOM 2874 C CA . ASP A 1 367 ? -24.795 2.409 7.649 1.00 94.56 367 ASP A CA 1
ATOM 2875 C C . ASP A 1 367 ? -23.840 1.220 7.516 1.00 94.56 367 ASP A C 1
ATOM 2877 O O . ASP A 1 367 ? -24.211 0.180 6.967 1.00 94.56 367 ASP A O 1
ATOM 2881 N N . LEU A 1 368 ? -22.656 1.313 8.125 1.00 94.75 368 LEU A N 1
ATOM 2882 C CA . LEU A 1 368 ? -21.674 0.232 8.106 1.00 94.75 368 LEU A CA 1
ATOM 2883 C C . LEU A 1 368 ? -22.146 -1.001 8.891 1.00 94.75 368 LEU A C 1
ATOM 2885 O O . LEU A 1 368 ? -21.943 -2.126 8.441 1.00 94.75 368 LEU A O 1
ATOM 2889 N N . SER A 1 369 ? -22.861 -0.822 10.009 1.00 94.31 369 SER A N 1
ATOM 2890 C CA . SER A 1 369 ? -23.477 -1.942 10.747 1.00 94.31 369 SER A CA 1
ATOM 2891 C C . SER A 1 369 ? -24.550 -2.666 9.931 1.00 94.31 369 SER A C 1
ATOM 2893 O O . SER A 1 369 ? -24.775 -3.862 10.118 1.00 94.31 369 SER A O 1
ATOM 2895 N N . THR A 1 370 ? -25.229 -1.947 9.034 1.00 93.44 370 THR A N 1
ATOM 2896 C CA . THR A 1 370 ? -26.208 -2.533 8.110 1.00 93.44 370 THR A CA 1
ATOM 2897 C C . THR A 1 370 ? -25.509 -3.291 6.981 1.00 93.44 370 THR A C 1
ATOM 2899 O O . THR A 1 370 ? -25.960 -4.369 6.600 1.00 93.44 370 THR A O 1
ATOM 2902 N N . ALA A 1 371 ? -24.400 -2.744 6.482 1.00 90.88 371 ALA A N 1
ATOM 2903 C CA . ALA A 1 371 ? -23.590 -3.319 5.413 1.00 90.88 371 ALA A CA 1
ATOM 2904 C C . ALA A 1 371 ? -22.816 -4.576 5.827 1.00 90.88 371 ALA A C 1
ATOM 2906 O O . ALA A 1 371 ? -22.696 -5.519 5.048 1.00 90.88 371 ALA A O 1
ATOM 2907 N N . LEU A 1 372 ? -22.324 -4.605 7.068 1.00 90.81 372 LEU A N 1
ATOM 2908 C CA . LEU A 1 372 ? -21.564 -5.712 7.641 1.00 90.81 372 LEU A CA 1
ATOM 2909 C C . LEU A 1 372 ? -22.239 -6.255 8.910 1.00 90.81 372 LEU A C 1
ATOM 2911 O O . LEU A 1 372 ? -21.750 -6.044 10.027 1.00 90.81 372 LEU A O 1
ATOM 2915 N N . PRO A 1 373 ? -23.358 -6.993 8.775 1.00 91.50 373 PRO A N 1
ATOM 2916 C CA . PRO A 1 373 ? -24.021 -7.593 9.920 1.00 91.50 373 PRO A CA 1
ATOM 2917 C C . PRO A 1 373 ? -23.079 -8.521 10.694 1.00 91.50 373 PRO A C 1
ATOM 2919 O O . PRO A 1 373 ? -22.475 -9.431 10.131 1.00 91.50 373 PRO A O 1
ATOM 2922 N N . GLY A 1 374 ? -23.001 -8.326 12.010 1.00 90.69 374 GLY A N 1
ATOM 2923 C CA . GLY A 1 374 ? -22.160 -9.136 12.896 1.00 90.69 374 GLY A CA 1
ATOM 2924 C C . GLY A 1 374 ? -20.755 -8.580 13.127 1.00 90.69 374 GLY A C 1
ATOM 2925 O O . GLY A 1 374 ? -20.068 -9.098 14.004 1.00 90.69 374 GLY A O 1
ATOM 2926 N N . VAL A 1 375 ? -20.360 -7.516 12.421 1.00 94.50 375 VAL A N 1
ATOM 2927 C CA . VAL A 1 375 ? -19.153 -6.747 12.740 1.00 94.50 375 VAL A CA 1
ATOM 2928 C C . VAL A 1 375 ? -19.468 -5.718 13.828 1.00 94.50 375 VAL A C 1
ATOM 2930 O O . VAL A 1 375 ? -20.467 -5.000 13.770 1.00 94.50 375 VAL A O 1
ATOM 2933 N N . ASN A 1 376 ? -18.620 -5.663 14.848 1.00 96.19 376 ASN A N 1
ATOM 2934 C CA . ASN A 1 376 ? -18.700 -4.724 15.955 1.00 96.19 376 ASN A CA 1
ATOM 2935 C C . ASN A 1 376 ? -17.893 -3.458 15.636 1.00 96.19 376 ASN A C 1
ATOM 2937 O O . ASN A 1 376 ? -16.666 -3.471 15.677 1.00 96.19 376 ASN A O 1
ATOM 2941 N N . PHE A 1 377 ? -18.577 -2.357 15.335 1.00 96.50 377 PHE A N 1
ATOM 2942 C CA . PHE A 1 377 ? -17.930 -1.070 15.079 1.00 96.50 377 PHE A CA 1
ATOM 2943 C C . PHE A 1 377 ? -17.526 -0.402 16.399 1.00 96.50 377 PHE A C 1
ATOM 2945 O O . PHE A 1 377 ? -18.380 0.031 17.176 1.00 96.50 377 PHE A O 1
ATOM 2952 N N . VAL A 1 378 ? -16.220 -0.333 16.654 1.00 97.56 378 VAL A N 1
ATOM 2953 C CA . VAL A 1 378 ? -15.622 0.215 17.876 1.00 97.56 378 VAL A CA 1
ATOM 2954 C C . VAL A 1 378 ? -15.103 1.626 17.589 1.00 97.56 378 VAL A C 1
ATOM 2956 O O . VAL A 1 378 ? -14.105 1.766 16.884 1.00 97.56 378 VAL A O 1
ATOM 2959 N N . PRO A 1 379 ? -15.753 2.682 18.107 1.00 96.94 379 PRO A N 1
ATOM 2960 C CA . PRO A 1 379 ? -15.273 4.045 17.922 1.00 96.94 379 PRO A CA 1
ATOM 2961 C C . PRO A 1 379 ? -13.989 4.287 18.726 1.00 96.94 379 PRO A C 1
ATOM 2963 O O . PRO A 1 379 ? -13.946 3.978 19.917 1.00 96.94 379 PRO A O 1
ATOM 2966 N N . VAL A 1 380 ? -12.978 4.880 18.091 1.00 97.81 380 VAL A N 1
ATOM 2967 C CA . VAL A 1 380 ? -11.701 5.270 18.713 1.00 97.81 380 VAL A CA 1
ATOM 2968 C C . VAL A 1 380 ? -11.460 6.757 18.459 1.00 97.81 380 VAL A C 1
ATOM 2970 O O . VAL A 1 380 ? -11.419 7.203 17.308 1.00 97.81 380 VAL A O 1
ATOM 2973 N N . ALA A 1 381 ? -11.334 7.540 19.533 1.00 96.75 381 ALA A N 1
ATOM 2974 C CA . ALA A 1 381 ? -11.091 8.978 19.441 1.00 96.75 381 ALA A CA 1
ATOM 2975 C C . ALA A 1 381 ? -9.765 9.232 18.714 1.00 96.75 381 ALA A C 1
ATOM 2977 O O . ALA A 1 381 ? -8.735 8.681 19.093 1.00 96.75 381 ALA A O 1
ATOM 2978 N N . SER A 1 382 ? -9.806 10.004 17.629 1.00 96.19 382 SER A N 1
ATOM 2979 C CA . SER A 1 382 ? -8.669 10.162 16.708 1.00 96.19 382 SER A CA 1
ATOM 2980 C C . SER A 1 382 ? -8.295 11.625 16.462 1.00 96.19 382 SER A C 1
ATOM 2982 O O . SER A 1 382 ? -7.501 11.911 15.570 1.00 96.19 382 SER A O 1
ATOM 2984 N N . GLU A 1 383 ? -8.846 12.562 17.236 1.00 92.06 383 GLU A N 1
ATOM 2985 C CA . GLU A 1 383 ? -8.580 13.999 17.111 1.00 92.06 383 GLU A CA 1
ATOM 2986 C C . GLU A 1 383 ? -7.098 14.335 17.230 1.00 92.06 383 GLU A C 1
ATOM 2988 O O . GLU A 1 383 ? -6.604 15.162 16.469 1.00 92.06 383 GLU A O 1
ATOM 2993 N N . ASP A 1 384 ? -6.386 13.688 18.151 1.00 88.88 384 ASP A N 1
ATOM 2994 C CA . ASP A 1 384 ? -4.988 14.019 18.419 1.00 88.88 384 ASP A CA 1
ATOM 2995 C C . ASP A 1 384 ? -4.040 13.494 17.334 1.00 88.88 384 ASP A C 1
ATOM 2997 O O . ASP A 1 384 ? -3.020 14.126 17.062 1.00 88.88 384 ASP A O 1
ATOM 3001 N N . VAL A 1 385 ? -4.371 12.366 16.694 1.00 91.12 385 VAL A N 1
ATOM 3002 C CA . VAL A 1 385 ? -3.527 11.751 15.657 1.00 91.12 385 VAL A CA 1
ATOM 3003 C C . VAL A 1 385 ? -3.844 12.296 14.261 1.00 91.12 385 VAL A C 1
ATOM 3005 O O . VAL A 1 385 ? -2.928 12.574 13.494 1.00 91.12 385 VAL A O 1
ATOM 3008 N N . ILE A 1 386 ? -5.116 12.580 13.947 1.00 92.06 386 ILE A N 1
ATOM 3009 C CA . ILE A 1 386 ? -5.533 13.001 12.596 1.00 92.06 386 ILE A CA 1
ATOM 3010 C C . ILE A 1 386 ? -4.959 14.349 12.172 1.00 92.06 386 ILE A C 1
ATOM 3012 O O . ILE A 1 386 ? -4.801 14.630 10.982 1.00 92.06 386 ILE A O 1
ATOM 3016 N N . VAL A 1 387 ? -4.586 15.193 13.139 1.00 88.25 387 VAL A N 1
ATOM 3017 C CA . VAL A 1 387 ? -3.864 16.435 12.850 1.00 88.25 387 VAL A CA 1
ATOM 3018 C C . VAL A 1 387 ? -2.478 16.175 12.265 1.00 88.25 387 VAL A C 1
ATOM 3020 O O . VAL A 1 387 ? -1.849 17.134 11.842 1.00 88.25 387 VAL A O 1
ATOM 3023 N N . TRP A 1 388 ? -2.013 14.929 12.187 1.00 84.62 388 TRP A N 1
ATOM 3024 C CA . TRP A 1 388 ? -0.763 14.511 11.553 1.00 84.62 388 TRP A CA 1
ATOM 3025 C C . TRP A 1 388 ? -0.970 13.803 10.210 1.00 84.62 388 TRP A C 1
ATOM 3027 O O . TRP A 1 388 ? -0.003 13.347 9.621 1.00 84.62 388 TRP A O 1
ATOM 3037 N N . GLY A 1 389 ? -2.196 13.790 9.676 1.00 86.44 389 GLY A N 1
ATOM 3038 C CA . GLY A 1 389 ? -2.479 13.321 8.314 1.00 86.44 389 GLY A CA 1
ATOM 3039 C C . GLY A 1 389 ? -2.974 11.884 8.197 1.00 86.44 389 GLY A C 1
ATOM 3040 O O . GLY A 1 389 ? -3.271 11.470 7.090 1.00 86.44 389 GLY A O 1
ATOM 3041 N N . GLY A 1 390 ? -3.121 11.162 9.308 1.00 92.06 390 GLY A N 1
ATOM 3042 C CA . GLY A 1 390 ? -3.640 9.794 9.329 1.00 92.06 390 GLY A CA 1
ATOM 3043 C C . GLY A 1 390 ? -4.290 9.451 10.669 1.00 92.06 390 GLY A C 1
ATOM 3044 O O . GLY A 1 390 ? -4.153 10.198 11.638 1.00 92.06 390 GLY A O 1
ATOM 3045 N N . ALA A 1 391 ? -5.024 8.341 10.736 1.00 95.56 391 ALA A N 1
ATOM 3046 C CA . ALA A 1 391 ? -5.673 7.861 11.955 1.00 95.56 391 ALA A CA 1
ATOM 3047 C C . ALA A 1 391 ? -5.341 6.387 12.241 1.00 95.56 391 ALA A C 1
ATOM 3049 O O . ALA A 1 391 ? -4.174 6.026 12.381 1.00 95.56 391 ALA A O 1
ATOM 3050 N N . ILE A 1 392 ? -6.361 5.544 12.426 1.00 98.25 392 ILE A N 1
ATOM 3051 C CA . ILE A 1 392 ? -6.201 4.159 12.880 1.00 98.25 392 ILE A CA 1
ATOM 3052 C C . ILE A 1 392 ? -5.505 3.332 11.820 1.00 98.25 392 ILE A C 1
ATOM 3054 O O . ILE A 1 392 ? -4.510 2.691 12.136 1.00 98.25 392 ILE A O 1
ATOM 3058 N N . HIS A 1 393 ? -5.998 3.369 10.584 1.00 97.94 393 HIS A N 1
ATOM 3059 C CA . HIS A 1 393 ? -5.408 2.590 9.505 1.00 97.94 393 HIS A CA 1
ATOM 3060 C C . HIS A 1 393 ? -3.942 2.987 9.305 1.00 97.94 393 HIS A C 1
ATOM 3062 O O . HIS A 1 393 ? -3.081 2.137 9.464 1.00 97.94 393 HIS A O 1
ATOM 3068 N N . CYS A 1 394 ? -3.632 4.284 9.159 1.00 97.00 394 CYS A N 1
ATOM 3069 C CA . CYS A 1 394 ? -2.257 4.752 8.929 1.00 97.00 394 CYS A CA 1
ATOM 3070 C C . CYS A 1 394 ? -1.235 4.300 9.991 1.00 97.00 394 CYS A C 1
ATOM 3072 O O . CYS A 1 394 ? -0.065 4.069 9.690 1.00 97.00 394 CYS A O 1
ATOM 3074 N N . THR A 1 395 ? -1.645 4.191 11.256 1.00 96.69 395 THR A N 1
ATOM 3075 C CA . THR A 1 395 ? -0.732 3.865 12.368 1.00 96.69 395 THR A CA 1
ATOM 3076 C C . THR A 1 395 ? -0.674 2.378 12.704 1.00 96.69 395 THR A C 1
ATOM 3078 O O . THR A 1 395 ? 0.046 1.984 13.622 1.00 96.69 395 THR A O 1
ATOM 3081 N N . THR A 1 396 ? -1.417 1.530 11.993 1.00 98.12 396 THR A N 1
ATOM 3082 C CA . THR A 1 396 ? -1.533 0.110 12.329 1.00 98.12 396 THR A CA 1
ATOM 3083 C C . THR A 1 396 ? -1.318 -0.781 11.117 1.00 98.12 396 THR A C 1
ATOM 3085 O O . THR A 1 396 ? -1.609 -0.418 9.987 1.00 98.12 396 THR A O 1
ATOM 3088 N N . ARG A 1 397 ? -0.811 -1.994 11.345 1.00 97.19 397 ARG A N 1
ATOM 3089 C CA . ARG A 1 397 ? -0.712 -3.017 10.296 1.00 97.19 397 ARG A CA 1
ATOM 3090 C C . ARG A 1 397 ? -1.165 -4.358 10.830 1.00 97.19 397 ARG A C 1
ATOM 3092 O O . ARG A 1 397 ? -0.634 -4.829 11.835 1.00 97.19 397 ARG A O 1
ATOM 3099 N N . SER A 1 398 ? -2.139 -4.988 10.184 1.00 96.81 398 SER A N 1
ATOM 3100 C CA . SER A 1 398 ? -2.596 -6.314 10.603 1.00 96.81 398 SER A CA 1
ATOM 3101 C C . SER A 1 398 ? -1.717 -7.432 10.025 1.00 96.81 398 SER A C 1
ATOM 3103 O O . SER A 1 398 ? -1.067 -7.265 8.992 1.00 96.81 398 SER A O 1
ATOM 3105 N N . ARG A 1 399 ? -1.663 -8.576 10.717 1.00 97.06 399 ARG A N 1
ATOM 3106 C CA . ARG A 1 399 ? -1.003 -9.798 10.242 1.00 97.06 399 ARG A CA 1
ATOM 3107 C C . ARG A 1 399 ? -2.046 -10.889 10.009 1.00 97.06 399 ARG A C 1
ATOM 3109 O O . ARG A 1 399 ? -2.704 -11.294 10.977 1.00 97.06 399 ARG A O 1
ATOM 3116 N N . PRO A 1 400 ? -2.171 -11.427 8.782 1.00 96.81 400 PRO A N 1
ATOM 3117 C CA . PRO A 1 400 ? -3.088 -12.520 8.511 1.00 96.81 400 PRO A CA 1
ATOM 3118 C C . PRO A 1 400 ? -2.683 -13.770 9.292 1.00 96.81 400 PRO A C 1
ATOM 3120 O O . PRO A 1 400 ? -1.495 -14.074 9.471 1.00 96.81 400 PRO A O 1
ATOM 3123 N N . ALA A 1 401 ? -3.686 -14.523 9.735 1.00 94.25 401 ALA A N 1
ATOM 3124 C CA . ALA A 1 401 ? -3.459 -15.840 10.309 1.00 94.25 401 ALA A CA 1
ATOM 3125 C C . ALA A 1 401 ? -2.829 -16.772 9.256 1.00 94.25 401 ALA A C 1
ATOM 3127 O O . ALA A 1 401 ? -3.231 -16.773 8.097 1.00 94.25 401 ALA A O 1
ATOM 3128 N N . GLY A 1 402 ? -1.845 -17.575 9.658 1.00 91.38 402 GLY A N 1
ATOM 3129 C CA . GLY A 1 402 ? -1.129 -18.474 8.752 1.00 91.38 402 GLY A CA 1
ATOM 3130 C C . GLY A 1 402 ? 0.189 -18.959 9.346 1.00 91.38 402 GLY A C 1
ATOM 3131 O O . GLY A 1 402 ? 0.594 -18.540 10.432 1.00 91.38 402 GLY A O 1
ATOM 3132 N N . THR A 1 403 ? 0.872 -19.860 8.649 1.00 94.19 403 THR A N 1
ATOM 3133 C CA . THR A 1 403 ? 2.234 -20.285 9.014 1.00 94.19 403 THR A CA 1
ATOM 3134 C C . THR A 1 403 ? 3.258 -19.532 8.180 1.00 94.19 403 THR A C 1
ATOM 3136 O O . THR A 1 403 ? 3.012 -19.269 7.010 1.00 94.19 403 THR A O 1
ATOM 3139 N N . ALA A 1 404 ? 4.404 -19.175 8.763 1.00 95.94 404 ALA A N 1
ATOM 3140 C CA . ALA A 1 404 ? 5.475 -18.524 8.014 1.00 95.94 404 ALA A CA 1
ATOM 3141 C C . ALA A 1 404 ? 5.961 -19.431 6.872 1.00 95.94 404 ALA A C 1
ATOM 3143 O O . ALA A 1 404 ? 6.292 -20.595 7.100 1.00 95.94 404 ALA A O 1
ATOM 3144 N N . TYR A 1 405 ? 5.998 -18.886 5.661 1.00 96.31 405 TYR A N 1
ATOM 3145 C CA . TYR A 1 405 ? 6.660 -19.485 4.517 1.00 96.31 405 TYR A CA 1
ATOM 3146 C C . TYR A 1 405 ? 8.152 -19.170 4.597 1.00 96.31 405 TYR A C 1
ATOM 3148 O O . TYR A 1 405 ? 8.553 -18.009 4.723 1.00 96.31 405 TYR A O 1
ATOM 3156 N N . SER A 1 406 ? 8.979 -20.205 4.518 1.00 93.12 406 SER A N 1
ATOM 3157 C CA . SER A 1 406 ? 10.431 -20.076 4.535 1.00 93.12 406 SER A CA 1
ATOM 3158 C C . SER A 1 406 ? 11.060 -21.170 3.682 1.00 93.12 406 SER A C 1
ATOM 3160 O O . SER A 1 406 ? 10.617 -22.321 3.696 1.00 93.12 406 SER A O 1
ATOM 3162 N N . THR A 1 407 ? 12.096 -20.805 2.931 1.00 88.38 407 THR A N 1
ATOM 3163 C CA . THR A 1 407 ? 12.884 -21.722 2.099 1.00 88.38 407 THR A CA 1
ATOM 3164 C C . THR A 1 407 ? 14.363 -21.507 2.355 1.00 88.38 407 THR A C 1
ATOM 3166 O O . THR A 1 407 ? 14.775 -20.399 2.673 1.00 88.38 407 THR A O 1
ATOM 3169 N N . GLU A 1 408 ? 15.166 -22.555 2.168 1.00 82.88 408 GLU A N 1
ATOM 3170 C CA . GLU A 1 408 ? 16.624 -22.470 2.266 1.00 82.88 408 GLU A CA 1
ATOM 3171 C C . GLU A 1 408 ? 17.290 -22.934 0.954 1.00 82.88 408 GLU A C 1
ATOM 3173 O O . GLU A 1 408 ? 17.065 -24.081 0.546 1.00 82.88 408 GLU A O 1
ATOM 3178 N N . PRO A 1 409 ? 18.117 -22.088 0.301 1.00 81.38 409 PRO A N 1
ATOM 3179 C CA . PRO A 1 409 ? 18.374 -20.693 0.674 1.00 81.38 409 PRO A CA 1
ATOM 3180 C C . PRO A 1 409 ? 17.109 -19.822 0.536 1.00 81.38 409 PRO A C 1
ATOM 3182 O O . PRO A 1 409 ? 16.163 -20.186 -0.172 1.00 81.38 409 PRO A O 1
ATOM 3185 N N . GLY A 1 410 ? 17.089 -18.694 1.252 1.00 85.56 410 GLY A N 1
ATOM 3186 C CA . GLY A 1 410 ? 16.039 -17.679 1.135 1.00 85.56 410 GLY A CA 1
ATOM 3187 C C . GLY A 1 410 ? 15.961 -17.054 -0.269 1.00 85.56 410 GLY A C 1
ATOM 3188 O O . GLY A 1 410 ? 16.643 -17.510 -1.192 1.00 85.56 410 GLY A O 1
ATOM 3189 N N . PRO A 1 411 ? 15.134 -16.010 -0.460 1.00 91.25 411 PRO A N 1
ATOM 3190 C CA . PRO A 1 411 ? 14.981 -15.351 -1.756 1.00 91.25 411 PRO A CA 1
ATOM 3191 C C . PRO A 1 411 ? 16.330 -14.887 -2.320 1.00 91.25 411 PRO A C 1
ATOM 3193 O O . PRO A 1 411 ? 17.147 -14.308 -1.604 1.00 91.25 411 PRO A O 1
ATOM 3196 N N . GLY A 1 412 ? 16.576 -15.170 -3.601 1.00 87.75 412 GLY A N 1
ATOM 3197 C CA . GLY A 1 412 ? 17.783 -14.712 -4.289 1.00 87.75 412 GLY A CA 1
ATOM 3198 C C . GLY A 1 412 ? 17.760 -13.199 -4.498 1.00 87.75 412 GLY A C 1
ATOM 3199 O O . GLY A 1 412 ? 16.690 -12.630 -4.700 1.00 87.75 412 GLY A O 1
ATOM 3200 N N . TYR A 1 413 ? 18.927 -12.557 -4.465 1.00 86.62 413 TYR A N 1
ATOM 3201 C CA . TYR A 1 413 ? 19.055 -11.139 -4.800 1.00 86.62 413 TYR A CA 1
ATOM 3202 C C . TYR A 1 413 ? 18.984 -10.911 -6.311 1.00 86.62 413 TYR A C 1
ATOM 3204 O O . TYR A 1 413 ? 19.534 -11.699 -7.082 1.00 86.62 413 TYR A O 1
ATOM 3212 N N . LEU A 1 414 ? 18.366 -9.803 -6.704 1.00 81.38 414 LEU A N 1
ATOM 3213 C CA . LEU A 1 414 ? 18.516 -9.181 -8.016 1.00 81.38 414 LEU A CA 1
ATOM 3214 C C . LEU A 1 414 ? 19.537 -8.039 -7.927 1.00 81.38 414 LEU A C 1
ATOM 3216 O O . LEU A 1 414 ? 19.927 -7.634 -6.828 1.00 81.38 414 LEU A O 1
ATOM 3220 N N . CYS A 1 415 ? 19.999 -7.543 -9.078 1.00 76.31 415 CYS A N 1
ATOM 3221 C CA . CYS A 1 415 ? 20.819 -6.326 -9.177 1.00 76.31 415 CYS A CA 1
ATOM 3222 C C . CYS A 1 415 ? 22.057 -6.352 -8.254 1.00 76.31 415 CYS A C 1
ATOM 3224 O O . CYS A 1 415 ? 22.388 -5.378 -7.582 1.00 76.31 415 CYS A O 1
ATOM 3226 N N . GLY A 1 416 ? 22.698 -7.523 -8.120 1.00 70.12 416 GLY A N 1
ATOM 3227 C CA . GLY A 1 416 ? 23.865 -7.723 -7.252 1.00 70.12 416 GLY A CA 1
ATOM 3228 C C . GLY A 1 416 ? 23.618 -7.504 -5.749 1.00 70.12 416 GLY A C 1
ATOM 3229 O O . GLY A 1 416 ? 24.578 -7.341 -4.997 1.00 70.12 416 GLY A O 1
ATOM 3230 N N . GLY A 1 417 ? 22.358 -7.489 -5.297 1.00 72.25 417 GLY A N 1
ATOM 3231 C CA . GLY A 1 417 ? 21.976 -7.113 -3.931 1.00 72.25 417 GLY A CA 1
ATOM 3232 C C . GLY A 1 417 ? 21.839 -5.603 -3.721 1.00 72.25 417 GLY A C 1
ATOM 3233 O O . GLY A 1 417 ? 21.726 -5.159 -2.579 1.00 72.25 417 GLY A O 1
ATOM 3234 N N . SER A 1 418 ? 21.843 -4.806 -4.793 1.00 79.62 418 SER A N 1
ATOM 3235 C CA . SER A 1 418 ? 21.566 -3.372 -4.724 1.00 79.62 418 SER A CA 1
ATOM 3236 C C . SER A 1 418 ? 20.143 -3.099 -4.230 1.00 79.62 418 SER A C 1
ATOM 3238 O O . SER A 1 418 ? 19.225 -3.895 -4.436 1.00 79.62 418 SER A O 1
ATOM 3240 N N . TYR A 1 419 ? 19.956 -1.960 -3.559 1.00 77.00 419 TYR A N 1
ATOM 3241 C CA . TYR A 1 419 ? 18.641 -1.501 -3.108 1.00 77.00 419 TYR A CA 1
ATOM 3242 C C . TYR A 1 419 ? 17.893 -0.668 -4.155 1.00 77.00 419 TYR A C 1
ATOM 3244 O O . TYR A 1 419 ? 16.737 -0.316 -3.948 1.00 77.00 419 TYR A O 1
ATOM 3252 N N . THR A 1 420 ? 18.532 -0.359 -5.270 1.00 75.62 420 THR A N 1
ATOM 3253 C CA . THR A 1 420 ? 17.891 0.142 -6.482 1.00 75.62 420 THR A CA 1
ATOM 3254 C C . THR A 1 420 ? 18.392 -0.720 -7.624 1.00 75.62 420 THR A C 1
ATOM 3256 O O . THR A 1 420 ? 19.589 -1.020 -7.690 1.00 75.62 420 THR A O 1
ATOM 3259 N N . CYS A 1 421 ? 17.497 -1.132 -8.512 1.00 68.06 421 CYS A N 1
ATOM 3260 C CA . CYS A 1 421 ? 17.901 -1.453 -9.865 1.00 68.06 421 CYS A CA 1
ATOM 3261 C C . CYS A 1 421 ? 17.869 -0.098 -10.579 1.00 68.06 421 CYS A C 1
ATOM 3263 O O . CYS A 1 421 ? 16.928 0.224 -11.289 1.00 68.06 421 CYS A O 1
ATOM 3265 N N . ASP A 1 422 ? 18.815 0.777 -10.216 1.00 53.50 422 ASP A N 1
ATOM 3266 C CA . ASP A 1 422 ? 19.134 1.914 -11.077 1.00 53.50 422 ASP A CA 1
ATOM 3267 C C . ASP A 1 422 ? 19.757 1.300 -12.319 1.00 53.50 422 ASP A C 1
ATOM 3269 O O . ASP A 1 422 ? 20.699 0.518 -12.138 1.00 53.50 422 ASP A O 1
ATOM 3273 N N . ASP A 1 423 ? 19.189 1.640 -13.486 1.00 48.06 423 ASP A N 1
ATOM 3274 C CA . ASP A 1 423 ? 19.710 1.451 -14.845 1.00 48.06 423 ASP A CA 1
ATOM 3275 C C . ASP A 1 423 ? 21.100 0.828 -14.790 1.00 48.06 423 ASP A C 1
ATOM 3277 O O . ASP A 1 423 ? 22.107 1.523 -14.627 1.00 48.06 423 ASP A O 1
ATOM 3281 N N . CYS A 1 424 ? 21.062 -0.506 -14.826 1.00 49.97 424 CYS A N 1
ATOM 3282 C CA . CYS A 1 424 ? 22.095 -1.416 -15.275 1.00 49.97 424 CYS A CA 1
ATOM 3283 C C . CYS A 1 424 ? 23.553 -1.128 -14.848 1.00 49.97 424 CYS A C 1
ATOM 3285 O O . CYS A 1 424 ? 24.221 -0.133 -15.120 1.00 49.97 424 CYS A O 1
ATOM 3287 N N . THR A 1 425 ? 24.151 -2.118 -14.192 1.00 52.69 425 THR A N 1
ATOM 3288 C CA . THR A 1 425 ? 25.600 -2.279 -14.326 1.00 52.69 425 THR A CA 1
ATOM 3289 C C . THR A 1 425 ? 25.800 -3.067 -15.601 1.00 52.69 425 THR A C 1
ATOM 3291 O O . THR A 1 425 ? 25.218 -4.136 -15.695 1.00 52.69 425 THR A O 1
ATOM 3294 N N . ASP A 1 426 ? 26.617 -2.563 -16.525 1.00 60.56 426 ASP A N 1
ATOM 3295 C CA . ASP A 1 426 ? 27.113 -3.319 -17.677 1.00 60.56 426 ASP A CA 1
ATOM 3296 C C . ASP A 1 426 ? 27.472 -4.764 -17.254 1.00 60.56 426 ASP A C 1
ATOM 3298 O O . ASP A 1 426 ? 28.519 -5.013 -16.642 1.00 60.56 426 ASP A O 1
ATOM 3302 N N . ASP A 1 427 ? 26.588 -5.723 -17.554 1.00 67.94 427 ASP A N 1
ATOM 3303 C CA . ASP A 1 427 ? 26.755 -7.161 -17.283 1.00 67.94 427 ASP A CA 1
ATOM 3304 C C . ASP A 1 427 ? 27.868 -7.765 -18.162 1.00 67.94 427 ASP A C 1
ATOM 3306 O O . ASP A 1 427 ? 28.343 -8.904 -17.980 1.00 67.94 427 ASP A O 1
ATOM 3310 N N . CYS A 1 428 ? 28.279 -6.981 -19.150 1.00 71.06 428 CYS A N 1
ATOM 3311 C CA . CYS A 1 428 ? 29.302 -7.236 -20.133 1.00 71.06 428 CYS A CA 1
ATOM 3312 C C . CYS A 1 428 ? 29.820 -5.898 -20.685 1.00 71.06 428 CYS A C 1
ATOM 3314 O O . CYS A 1 428 ? 29.226 -4.842 -20.513 1.00 71.06 428 CYS A O 1
ATOM 3316 N N . THR A 1 429 ? 30.960 -5.929 -21.356 1.00 77.88 429 THR A N 1
ATOM 3317 C CA . THR A 1 429 ? 31.531 -4.768 -22.046 1.00 77.88 429 THR A CA 1
ATOM 3318 C C . THR A 1 429 ? 30.997 -4.664 -23.472 1.00 77.88 429 THR A C 1
ATOM 3320 O O . THR A 1 429 ? 30.739 -5.683 -24.098 1.00 77.88 429 THR A O 1
ATOM 3323 N N . LEU A 1 430 ? 30.832 -3.452 -24.016 1.00 67.50 430 LEU A N 1
ATOM 3324 C CA . LEU A 1 430 ? 30.324 -3.256 -25.384 1.00 67.50 430 LEU A CA 1
ATOM 3325 C C . LEU A 1 430 ? 31.092 -4.135 -26.388 1.00 67.50 430 LEU A C 1
ATOM 3327 O O . LEU A 1 430 ? 32.325 -4.103 -26.411 1.00 67.50 430 LEU A O 1
ATOM 3331 N N . ASN A 1 431 ? 30.358 -4.898 -27.204 1.00 61.72 431 ASN A N 1
ATOM 3332 C CA . ASN A 1 431 ? 30.860 -5.917 -28.143 1.00 61.72 431 ASN A CA 1
ATOM 3333 C C . ASN A 1 431 ? 31.455 -7.189 -27.510 1.00 61.72 431 ASN A C 1
ATOM 3335 O O . ASN A 1 431 ? 32.019 -8.023 -28.219 1.00 61.72 431 ASN A O 1
ATOM 3339 N N . GLU A 1 432 ? 31.350 -7.375 -26.195 1.00 77.38 432 GLU A N 1
ATOM 3340 C CA . GLU A 1 432 ? 31.681 -8.644 -25.554 1.00 77.38 432 GLU A CA 1
ATOM 3341 C C . GLU A 1 432 ? 30.674 -9.712 -25.983 1.00 77.38 432 GLU A C 1
ATOM 3343 O O . GLU A 1 432 ? 29.466 -9.479 -26.063 1.00 77.38 432 GLU A O 1
ATOM 3348 N N . THR A 1 433 ? 31.178 -10.906 -26.255 1.00 81.44 433 THR A N 1
ATOM 3349 C CA . THR A 1 433 ? 30.367 -12.074 -26.574 1.00 81.44 433 THR A CA 1
ATOM 3350 C C . THR A 1 433 ? 30.800 -13.237 -25.699 1.00 81.44 433 THR A C 1
ATOM 3352 O O . THR A 1 433 ? 31.912 -13.276 -25.162 1.00 81.44 433 THR A O 1
ATOM 3355 N N . GLY A 1 434 ? 29.920 -14.216 -25.531 1.00 82.69 434 GLY A N 1
ATOM 3356 C CA . GLY A 1 434 ? 30.273 -15.411 -24.785 1.00 82.69 434 GLY A CA 1
ATOM 3357 C C . GLY A 1 434 ? 29.264 -16.531 -24.932 1.00 82.69 434 GLY A C 1
ATOM 3358 O O . GLY A 1 434 ? 28.260 -16.423 -25.631 1.00 82.69 434 GLY A O 1
ATOM 3359 N N . CYS A 1 435 ? 29.563 -17.641 -24.266 1.00 83.94 435 CYS A N 1
ATOM 3360 C CA . CYS A 1 435 ? 28.743 -18.841 -24.323 1.00 83.94 435 CYS A CA 1
ATOM 3361 C C . CYS 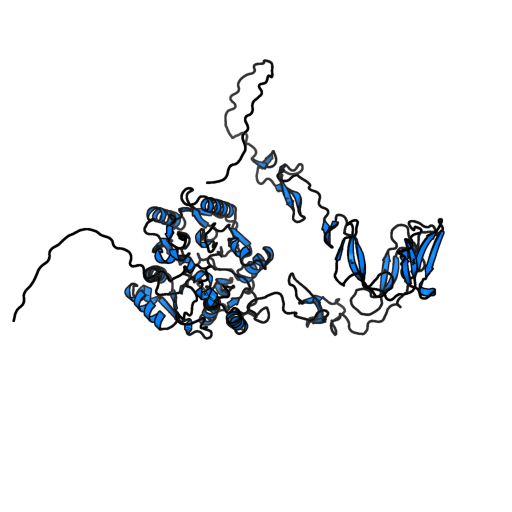A 1 435 ? 28.022 -19.082 -23.005 1.00 83.94 435 CYS A C 1
ATOM 3363 O O . CYS A 1 435 ? 28.623 -19.024 -21.928 1.00 83.94 435 CYS A O 1
ATOM 3365 N N . ASN A 1 436 ? 26.739 -19.408 -23.103 1.00 78.38 436 ASN A N 1
ATOM 3366 C CA . ASN A 1 436 ? 25.943 -19.875 -21.984 1.00 78.38 436 ASN A CA 1
ATOM 3367 C C . ASN A 1 436 ? 26.166 -21.371 -21.743 1.00 78.38 436 ASN A C 1
ATOM 3369 O O . ASN A 1 436 ? 26.557 -22.137 -22.625 1.00 78.38 436 ASN A O 1
ATOM 3373 N N . THR A 1 437 ? 25.899 -21.812 -20.512 1.00 77.69 437 THR A N 1
ATOM 3374 C CA . THR A 1 437 ? 26.073 -23.223 -20.117 1.00 77.69 437 THR A CA 1
ATOM 3375 C C . THR A 1 437 ? 25.119 -24.191 -20.823 1.00 77.69 437 THR A C 1
ATOM 3377 O O . THR A 1 437 ? 25.354 -25.398 -20.800 1.00 77.69 437 THR A O 1
ATOM 3380 N N . ASP A 1 438 ? 24.051 -23.674 -21.428 1.00 76.00 438 ASP A N 1
ATOM 3381 C CA . ASP A 1 438 ? 23.058 -24.420 -22.204 1.00 76.00 438 ASP A CA 1
ATOM 3382 C C . ASP A 1 438 ? 23.435 -24.568 -23.693 1.00 76.00 438 ASP A C 1
ATOM 3384 O O . ASP A 1 438 ? 22.746 -25.279 -24.419 1.00 76.00 438 ASP A O 1
ATOM 3388 N N . GLY A 1 439 ? 24.550 -23.968 -24.129 1.00 71.75 439 GLY A N 1
ATOM 3389 C CA . GLY A 1 439 ? 25.064 -24.049 -25.498 1.00 71.75 439 GLY A CA 1
ATOM 3390 C C . GLY A 1 439 ? 24.678 -22.875 -26.400 1.00 71.75 439 GLY A C 1
ATOM 3391 O O . GLY A 1 439 ? 25.192 -22.811 -27.518 1.00 71.75 439 GLY A O 1
ATOM 3392 N N . SER A 1 440 ? 23.843 -21.946 -25.925 1.00 76.62 440 SER A N 1
ATOM 3393 C CA . SER A 1 440 ? 23.506 -20.713 -26.642 1.00 76.62 440 SER A CA 1
ATOM 3394 C C . SER A 1 440 ? 24.665 -19.703 -26.571 1.00 76.62 440 SER A C 1
ATOM 3396 O O . SER A 1 440 ? 25.490 -19.760 -25.649 1.00 76.62 440 SER A O 1
ATOM 3398 N N . ARG A 1 441 ? 24.730 -18.753 -27.513 1.00 84.50 441 ARG A N 1
ATOM 3399 C CA . ARG A 1 441 ? 25.643 -17.602 -27.407 1.00 84.50 441 ARG A CA 1
ATOM 3400 C C . ARG A 1 441 ? 24.940 -16.411 -26.754 1.00 84.50 441 ARG A C 1
ATOM 3402 O O . ARG A 1 441 ? 23.717 -16.406 -26.611 1.00 84.50 441 ARG A O 1
ATOM 3409 N N . TRP A 1 442 ? 25.703 -15.410 -26.346 1.00 82.62 442 TRP A N 1
ATOM 3410 C CA . TRP A 1 442 ? 25.186 -14.100 -25.972 1.00 82.62 442 TRP A CA 1
ATOM 3411 C C . TRP A 1 442 ? 26.064 -12.995 -26.551 1.00 82.62 442 TRP A C 1
ATOM 3413 O O . TRP A 1 442 ? 27.263 -13.198 -26.760 1.00 82.62 442 TRP A O 1
ATOM 3423 N N . VAL A 1 443 ? 25.455 -11.844 -26.815 1.00 79.19 443 VAL A N 1
ATOM 3424 C CA . VAL A 1 443 ? 26.138 -10.616 -27.242 1.00 79.19 443 VAL A CA 1
ATOM 3425 C C . VAL A 1 443 ? 25.796 -9.496 -26.276 1.00 79.19 443 VAL A C 1
ATOM 3427 O O . VAL A 1 443 ? 24.706 -9.482 -25.709 1.00 79.19 443 VAL A O 1
ATOM 3430 N N . CYS A 1 444 ? 26.744 -8.593 -26.071 1.00 76.12 444 CYS A N 1
ATOM 3431 C CA . CYS A 1 444 ? 26.565 -7.466 -25.182 1.00 76.12 444 CYS A CA 1
ATOM 3432 C C . CYS A 1 444 ? 25.807 -6.322 -25.866 1.00 76.12 444 CYS A C 1
ATOM 3434 O O . CYS A 1 444 ? 26.303 -5.781 -26.857 1.00 76.12 444 CYS A O 1
ATOM 3436 N N . GLY A 1 445 ? 24.638 -5.948 -25.347 1.00 71.00 445 GLY A N 1
ATOM 3437 C CA . GLY A 1 445 ? 23.799 -4.872 -25.885 1.00 71.00 445 GLY A CA 1
ATOM 3438 C C . GLY A 1 445 ? 22.604 -4.565 -24.982 1.00 71.00 445 GLY A C 1
ATOM 3439 O O . GLY A 1 445 ? 22.389 -5.271 -24.008 1.00 71.00 445 GLY A O 1
ATOM 3440 N N . GLN A 1 446 ? 21.832 -3.530 -25.306 1.00 66.62 446 GLN A N 1
ATOM 3441 C CA . GLN A 1 446 ? 20.632 -3.149 -24.547 1.00 66.62 446 GLN A CA 1
ATOM 3442 C C . GLN A 1 446 ? 19.494 -4.130 -24.856 1.00 66.62 446 GLN A C 1
ATOM 3444 O O . GLN A 1 446 ? 19.065 -4.229 -26.010 1.00 66.62 446 GLN A O 1
ATOM 3449 N N . ALA A 1 447 ? 19.062 -4.912 -23.862 1.00 56.19 447 ALA A N 1
ATOM 3450 C CA . ALA A 1 447 ? 17.993 -5.899 -24.033 1.00 56.19 447 ALA A CA 1
ATOM 3451 C C . ALA A 1 447 ? 16.608 -5.356 -23.657 1.00 56.19 447 ALA A C 1
ATOM 3453 O O . ALA A 1 447 ? 15.597 -5.946 -24.050 1.00 56.19 447 ALA A O 1
ATOM 3454 N N . ASP A 1 448 ? 16.565 -4.270 -22.892 1.00 51.12 448 ASP A N 1
ATOM 3455 C CA . ASP A 1 448 ? 15.349 -3.641 -22.402 1.00 51.12 448 ASP A CA 1
ATOM 3456 C C . ASP A 1 448 ? 15.404 -2.108 -22.553 1.00 51.12 448 ASP A C 1
ATOM 3458 O O . ASP A 1 448 ? 16.153 -1.570 -23.370 1.00 51.12 448 ASP A O 1
ATOM 3462 N N . SER A 1 449 ? 14.507 -1.403 -21.864 1.00 44.41 449 SER A N 1
ATOM 3463 C CA . SER A 1 449 ? 14.364 0.051 -21.955 1.00 44.41 449 SER A CA 1
ATOM 3464 C C . SER A 1 449 ? 15.434 0.839 -21.191 1.00 44.41 449 SER A C 1
ATOM 3466 O O . SER A 1 449 ? 15.335 2.069 -21.144 1.00 44.41 449 SER A O 1
ATOM 3468 N N . ASP A 1 450 ? 16.400 0.168 -20.562 1.00 55.19 450 ASP A N 1
ATOM 3469 C CA . ASP A 1 450 ? 17.474 0.809 -19.816 1.00 55.19 450 ASP A CA 1
ATOM 3470 C C . ASP A 1 450 ? 18.702 1.165 -20.682 1.00 55.19 450 ASP A C 1
ATOM 3472 O O . ASP A 1 450 ? 18.784 0.885 -21.883 1.00 55.19 450 ASP A O 1
ATOM 3476 N N . THR A 1 451 ? 19.636 1.932 -20.107 1.00 51.69 451 THR A N 1
ATOM 3477 C CA . THR A 1 451 ? 20.758 2.525 -20.855 1.00 51.69 451 THR A CA 1
ATOM 3478 C C . THR A 1 451 ? 22.030 1.683 -20.939 1.00 51.69 451 THR A C 1
ATOM 3480 O O . THR A 1 451 ? 22.999 2.140 -21.559 1.00 51.69 451 THR A O 1
ATOM 3483 N N . CYS A 1 452 ? 22.080 0.472 -20.398 1.00 67.25 452 CYS A N 1
ATOM 3484 C CA . CYS A 1 452 ? 23.336 -0.268 -20.247 1.00 67.25 452 CYS A CA 1
ATOM 3485 C C . CYS A 1 452 ? 23.272 -1.674 -20.816 1.00 67.25 452 CYS A C 1
ATOM 3487 O O . CYS A 1 452 ? 22.367 -2.048 -21.552 1.00 67.25 452 CYS A O 1
ATOM 3489 N N . LEU A 1 453 ? 24.398 -2.365 -20.671 1.00 68.31 453 LEU A N 1
ATOM 3490 C CA . LEU A 1 453 ? 24.706 -3.477 -21.539 1.00 68.31 453 LEU A CA 1
ATOM 3491 C C . LEU A 1 453 ? 24.406 -4.812 -20.864 1.00 68.31 453 LEU A C 1
ATOM 3493 O O . LEU A 1 453 ? 25.080 -5.211 -19.913 1.00 68.31 453 LEU A O 1
ATOM 3497 N N . ASP A 1 454 ? 23.445 -5.527 -21.435 1.00 73.62 454 ASP A N 1
ATOM 3498 C CA . ASP A 1 454 ? 23.031 -6.864 -21.043 1.00 73.62 454 ASP A CA 1
ATOM 3499 C C . ASP A 1 454 ? 23.662 -7.941 -21.912 1.00 73.62 454 ASP A C 1
ATOM 3501 O O . ASP A 1 454 ? 24.042 -7.747 -23.070 1.00 73.62 454 ASP A O 1
ATOM 3505 N N . ARG A 1 455 ? 23.676 -9.161 -21.377 1.00 81.50 455 ARG A N 1
ATOM 3506 C CA . ARG A 1 455 ? 23.976 -10.363 -22.156 1.00 81.50 455 ARG A CA 1
ATOM 3507 C C . ARG A 1 455 ? 22.717 -10.838 -22.869 1.00 81.50 455 ARG A C 1
ATOM 3509 O O . ARG A 1 455 ? 22.004 -11.713 -22.375 1.00 81.50 455 ARG A O 1
ATOM 3516 N N . ILE A 1 456 ? 22.474 -10.312 -24.062 1.00 75.06 456 ILE A N 1
ATOM 3517 C CA . ILE A 1 456 ? 21.355 -10.721 -24.913 1.00 75.06 456 ILE A CA 1
ATOM 3518 C C . ILE A 1 456 ? 21.582 -12.163 -25.367 1.00 75.06 456 ILE A C 1
ATOM 3520 O O . ILE A 1 456 ? 22.539 -12.468 -26.082 1.00 75.06 456 ILE A O 1
ATOM 3524 N N . ARG A 1 457 ? 20.700 -13.074 -24.947 1.00 82.31 457 ARG A N 1
ATOM 3525 C CA . ARG A 1 457 ? 20.784 -14.502 -25.271 1.00 82.31 457 ARG A CA 1
ATOM 3526 C C . ARG A 1 457 ? 20.362 -14.765 -26.719 1.00 82.31 457 ARG A C 1
ATOM 3528 O O . ARG A 1 457 ? 19.245 -14.446 -27.107 1.00 82.31 457 ARG A O 1
ATOM 3535 N N . ILE A 1 458 ? 21.218 -15.449 -27.476 1.00 72.50 458 ILE A N 1
ATOM 3536 C CA . ILE A 1 458 ? 20.971 -15.883 -28.856 1.00 72.50 458 ILE A CA 1
ATOM 3537 C C . ILE A 1 458 ? 21.097 -17.409 -28.926 1.00 72.50 458 ILE A C 1
ATOM 3539 O O . ILE A 1 458 ? 22.124 -17.986 -28.555 1.00 72.50 458 ILE A O 1
ATOM 3543 N N . GLU A 1 459 ? 20.045 -18.076 -29.396 1.00 78.12 459 GLU A N 1
ATOM 3544 C CA . GLU A 1 459 ? 20.072 -19.520 -29.640 1.00 78.12 459 GLU A CA 1
ATOM 3545 C C . GLU A 1 459 ? 20.994 -19.848 -30.815 1.00 78.12 459 GLU A C 1
ATOM 3547 O O . GLU A 1 459 ? 20.881 -19.254 -31.886 1.00 78.12 459 GLU A O 1
ATOM 3552 N N . CYS A 1 460 ? 21.891 -20.819 -30.630 1.00 71.56 460 CYS A N 1
ATOM 3553 C CA . CYS A 1 460 ? 22.640 -21.367 -31.755 1.00 71.56 460 CYS A CA 1
ATOM 3554 C C . CYS A 1 460 ? 21.755 -22.344 -32.551 1.00 71.56 460 CYS A C 1
ATOM 3556 O O . CYS A 1 460 ? 20.920 -23.031 -31.953 1.00 71.56 460 CYS A O 1
ATOM 3558 N N . PRO A 1 461 ? 21.935 -22.460 -33.882 1.00 71.81 461 PRO A N 1
ATOM 3559 C CA . PRO A 1 461 ? 21.237 -23.460 -34.690 1.00 71.81 461 PRO A CA 1
ATOM 3560 C C . PRO A 1 461 ? 21.407 -24.873 -34.116 1.00 71.81 461 PRO A C 1
ATOM 3562 O O . PRO A 1 461 ? 22.480 -25.204 -33.617 1.00 71.81 461 PRO A O 1
ATOM 3565 N N . GLU A 1 462 ? 20.389 -25.739 -34.234 1.00 58.16 462 GLU A N 1
ATOM 3566 C CA . GLU A 1 462 ? 20.345 -27.072 -33.588 1.00 58.16 462 GLU A CA 1
ATOM 3567 C C . GLU A 1 462 ? 21.573 -27.974 -33.860 1.00 58.16 462 GLU A C 1
ATOM 3569 O O . GLU A 1 462 ? 21.815 -28.945 -33.140 1.00 58.16 462 GLU A O 1
ATOM 3574 N N . THR A 1 463 ? 22.349 -27.683 -34.907 1.00 62.97 463 THR A N 1
ATOM 3575 C CA . THR A 1 463 ? 23.558 -28.417 -35.303 1.00 62.97 463 THR A CA 1
ATOM 3576 C C . THR A 1 463 ? 24.868 -27.852 -34.742 1.00 62.97 463 THR A C 1
ATOM 3578 O O . THR A 1 463 ? 25.916 -28.451 -34.984 1.00 62.97 463 THR A O 1
ATOM 3581 N N . MET A 1 464 ? 24.844 -26.734 -34.013 1.00 67.62 464 MET A N 1
ATOM 3582 C CA . MET A 1 464 ? 26.031 -26.002 -33.561 1.00 67.62 464 MET A CA 1
ATOM 3583 C C . MET A 1 464 ? 25.958 -25.678 -32.065 1.00 67.62 464 MET A C 1
ATOM 3585 O O . MET A 1 464 ? 24.891 -25.442 -31.510 1.00 67.62 464 MET A O 1
ATOM 3589 N N . ALA A 1 465 ? 27.115 -25.669 -31.404 1.00 71.19 465 ALA A N 1
ATOM 3590 C CA . ALA A 1 465 ? 27.255 -25.217 -30.023 1.00 71.19 465 ALA A CA 1
ATOM 3591 C C . ALA A 1 465 ? 28.078 -23.929 -29.998 1.00 71.19 465 ALA A C 1
ATOM 3593 O O . ALA A 1 465 ? 28.968 -23.756 -30.835 1.00 71.19 465 ALA A O 1
ATOM 3594 N N . CYS A 1 466 ? 27.810 -23.057 -29.028 1.00 75.31 466 CYS A N 1
ATOM 3595 C CA . CYS A 1 466 ? 28.640 -21.879 -28.832 1.00 75.31 466 CYS A CA 1
ATOM 3596 C C . CYS A 1 466 ? 30.077 -22.267 -28.436 1.00 75.31 466 CYS A C 1
ATOM 3598 O O . CYS A 1 466 ? 30.282 -23.060 -27.509 1.00 75.31 466 CYS A O 1
ATOM 3600 N N . VAL A 1 467 ? 31.066 -21.688 -29.121 1.00 76.44 467 VAL A N 1
ATOM 3601 C CA . VAL A 1 467 ? 32.500 -21.783 -28.813 1.00 76.44 467 VAL A CA 1
ATOM 3602 C C . VAL A 1 467 ? 33.079 -20.370 -28.864 1.00 76.44 467 VAL A C 1
ATOM 3604 O O . VAL A 1 467 ? 32.866 -19.666 -29.837 1.00 76.44 467 VAL A O 1
ATOM 3607 N N . ASP A 1 468 ? 33.761 -19.936 -27.799 1.00 74.62 468 ASP A N 1
ATOM 3608 C CA . ASP A 1 468 ? 34.413 -18.616 -27.693 1.00 74.62 468 ASP A CA 1
ATOM 3609 C C . ASP A 1 468 ? 33.535 -17.396 -28.064 1.00 74.62 468 ASP A C 1
ATOM 3611 O O . ASP A 1 468 ? 34.032 -16.362 -28.495 1.00 74.62 468 ASP A O 1
ATOM 3615 N N . GLY A 1 469 ? 32.223 -17.490 -27.821 1.00 68.88 469 GLY A N 1
ATOM 3616 C CA . GLY A 1 469 ? 31.265 -16.399 -28.033 1.00 68.88 469 GLY A CA 1
ATOM 3617 C C . GLY A 1 469 ? 30.574 -16.396 -29.396 1.00 68.88 469 GLY A C 1
ATOM 3618 O O . GLY A 1 469 ? 29.686 -15.572 -29.611 1.00 68.88 469 GLY A O 1
ATOM 3619 N N . THR A 1 470 ? 30.897 -17.344 -30.278 1.00 68.94 470 THR A N 1
ATOM 3620 C CA . THR A 1 470 ? 30.261 -17.525 -31.592 1.00 68.94 470 THR A CA 1
ATOM 3621 C C . THR A 1 470 ? 29.565 -18.881 -31.688 1.00 68.94 470 THR A C 1
ATOM 3623 O O . THR A 1 470 ? 29.919 -19.841 -30.999 1.00 68.94 470 THR A O 1
ATOM 3626 N N . CYS A 1 471 ? 28.527 -18.973 -32.522 1.00 67.69 471 CYS A N 1
ATOM 3627 C CA . CYS A 1 471 ? 27.896 -20.257 -32.823 1.00 67.69 471 CYS A CA 1
ATOM 3628 C C . CYS A 1 471 ? 28.738 -20.966 -33.885 1.00 67.69 471 CYS A C 1
ATOM 3630 O O . CYS A 1 471 ? 28.773 -20.520 -35.021 1.00 67.69 471 CYS A O 1
ATOM 3632 N N . GLY A 1 472 ? 29.418 -22.053 -33.509 1.00 67.62 472 GLY A N 1
ATOM 3633 C CA . GLY A 1 472 ? 30.482 -22.623 -34.340 1.00 67.62 472 GLY A CA 1
ATOM 3634 C C . GLY A 1 472 ? 31.800 -21.866 -34.131 1.00 67.62 472 GLY A C 1
ATOM 3635 O O . GLY A 1 472 ? 31.849 -20.643 -34.193 1.00 67.62 472 GLY A O 1
ATOM 3636 N N . GLY A 1 473 ? 32.865 -22.589 -33.789 1.00 51.12 473 GLY A N 1
ATOM 3637 C CA . GLY A 1 473 ? 34.211 -22.018 -33.650 1.00 51.12 473 GLY A CA 1
ATOM 3638 C C . GLY A 1 473 ? 35.053 -22.273 -34.899 1.00 51.12 473 GLY A C 1
ATOM 3639 O O . GLY A 1 473 ? 34.822 -23.296 -35.534 1.00 51.12 473 GLY A O 1
ATOM 3640 N N . ASP A 1 474 ? 36.002 -21.368 -35.183 1.00 46.97 474 ASP A N 1
ATOM 3641 C CA . ASP A 1 474 ? 37.247 -21.396 -36.001 1.00 46.97 474 ASP A CA 1
ATOM 3642 C C . ASP A 1 474 ? 37.393 -22.277 -37.272 1.00 46.97 474 ASP A C 1
ATOM 3644 O O . ASP A 1 474 ? 38.441 -22.229 -37.916 1.00 46.97 474 ASP A O 1
ATOM 3648 N N . ASP A 1 475 ? 36.396 -23.056 -37.677 1.00 50.66 475 ASP A N 1
ATOM 3649 C CA . ASP A 1 475 ? 36.443 -23.987 -38.812 1.00 50.66 475 ASP A CA 1
ATOM 3650 C C . ASP A 1 475 ? 35.431 -23.603 -39.916 1.00 50.66 475 ASP A C 1
ATOM 3652 O O . ASP A 1 475 ? 35.013 -24.465 -40.696 1.00 50.66 475 ASP A O 1
ATOM 3656 N N . CYS A 1 476 ? 35.029 -22.330 -40.023 1.00 59.81 476 CYS A N 1
ATOM 3657 C CA . CYS A 1 476 ? 34.384 -21.866 -41.254 1.00 59.81 476 CYS A CA 1
ATOM 3658 C C . CYS A 1 476 ? 35.457 -21.731 -42.354 1.00 59.81 476 CYS A C 1
ATOM 3660 O O . CYS A 1 476 ? 36.633 -21.465 -42.091 1.00 59.81 476 CYS A O 1
ATOM 3662 N N . THR A 1 477 ? 35.093 -22.042 -43.595 1.00 60.81 477 THR A N 1
ATOM 3663 C CA . THR A 1 477 ? 35.979 -21.921 -44.760 1.00 60.81 477 THR A CA 1
ATOM 3664 C C . THR A 1 477 ? 35.327 -20.916 -45.689 1.00 60.81 477 THR A C 1
ATOM 3666 O O . THR A 1 477 ? 34.154 -21.102 -45.974 1.00 60.81 477 THR A O 1
ATOM 3669 N N . ASP A 1 478 ? 36.065 -19.908 -46.165 1.00 67.25 478 ASP A N 1
ATOM 3670 C CA . ASP A 1 478 ? 35.544 -18.974 -47.171 1.00 67.25 478 ASP A CA 1
ATOM 3671 C C . ASP A 1 478 ? 34.986 -19.762 -48.365 1.00 67.25 478 ASP A C 1
ATOM 3673 O O . ASP A 1 478 ? 35.734 -20.451 -49.076 1.00 67.25 478 ASP A O 1
ATOM 3677 N N . ASP A 1 479 ? 33.675 -19.673 -48.576 1.00 69.56 479 ASP A N 1
ATOM 3678 C CA . ASP A 1 479 ? 32.982 -20.366 -49.661 1.00 69.56 479 ASP A CA 1
ATOM 3679 C C . ASP A 1 479 ? 33.207 -19.652 -51.010 1.00 69.56 479 ASP A C 1
ATOM 3681 O O . ASP A 1 479 ? 32.991 -20.233 -52.082 1.00 69.56 479 ASP A O 1
ATOM 3685 N N . CYS A 1 480 ? 33.719 -18.415 -50.973 1.00 68.25 480 CYS A N 1
ATOM 3686 C CA . CYS A 1 480 ? 33.997 -17.567 -52.130 1.00 68.25 480 CYS A CA 1
ATOM 3687 C C . CYS A 1 480 ? 35.124 -16.542 -51.872 1.00 68.25 480 CYS A C 1
ATOM 3689 O O . CYS A 1 480 ? 35.619 -16.396 -50.758 1.00 68.25 480 CYS A O 1
ATOM 3691 N N . THR A 1 481 ? 35.578 -15.829 -52.911 1.00 73.00 481 THR A N 1
ATOM 3692 C CA . THR A 1 481 ? 36.557 -14.728 -52.783 1.00 73.00 481 THR A CA 1
ATOM 3693 C C . THR A 1 481 ? 35.868 -13.371 -52.913 1.00 73.00 481 THR A C 1
ATOM 3695 O O . THR A 1 481 ? 35.045 -13.204 -53.806 1.00 73.00 481 THR A O 1
ATOM 3698 N N . ILE A 1 482 ? 36.237 -12.381 -52.086 1.00 61.66 482 ILE A N 1
ATOM 3699 C CA . ILE A 1 482 ? 35.744 -10.992 -52.197 1.00 61.66 482 ILE A CA 1
ATOM 3700 C C . ILE A 1 482 ? 35.810 -10.516 -53.656 1.00 61.66 482 ILE A C 1
ATOM 3702 O O . ILE A 1 482 ? 36.879 -10.531 -54.274 1.00 61.66 482 ILE A O 1
ATOM 3706 N N . GLY A 1 483 ? 34.660 -10.092 -54.186 1.00 59.59 483 GLY A N 1
ATOM 3707 C CA . GLY A 1 483 ? 34.495 -9.671 -55.581 1.00 59.59 483 GLY A CA 1
ATOM 3708 C C . GLY A 1 483 ? 34.014 -10.766 -56.541 1.00 59.59 483 GLY A C 1
ATOM 3709 O O . GLY A 1 483 ? 33.685 -10.451 -57.685 1.00 59.59 483 GLY A O 1
ATOM 3710 N N . ASP A 1 484 ? 33.910 -12.027 -56.105 1.00 72.69 484 ASP A N 1
ATOM 3711 C CA . ASP A 1 484 ? 33.225 -13.064 -56.877 1.00 72.69 484 ASP A CA 1
ATOM 3712 C C . ASP A 1 484 ? 31.756 -12.664 -57.050 1.00 72.69 484 ASP A C 1
ATOM 3714 O O . ASP A 1 484 ? 31.030 -12.421 -56.086 1.00 72.69 484 ASP A O 1
ATOM 3718 N N . THR A 1 485 ? 31.318 -12.605 -58.303 1.00 78.12 485 THR A N 1
ATOM 3719 C CA . THR A 1 485 ? 29.934 -12.313 -58.674 1.00 78.12 485 THR A CA 1
ATOM 3720 C C . THR A 1 485 ? 29.444 -13.341 -59.681 1.00 78.12 485 THR A C 1
ATOM 3722 O O . THR A 1 485 ? 30.225 -13.967 -60.405 1.00 78.12 485 THR A O 1
ATOM 3725 N N . GLY A 1 486 ? 28.136 -13.558 -59.719 1.00 84.00 486 GLY A N 1
ATOM 3726 C CA . GLY A 1 486 ? 27.537 -14.483 -60.669 1.00 84.00 486 GLY A CA 1
ATOM 3727 C C . GLY A 1 486 ? 26.027 -14.523 -60.558 1.00 84.00 486 GLY A C 1
ATOM 3728 O O . GLY A 1 486 ? 25.421 -13.677 -59.911 1.00 84.00 486 GLY A O 1
ATOM 3729 N N . CYS A 1 487 ? 25.415 -15.481 -61.245 1.00 87.19 487 CYS A N 1
ATOM 3730 C CA . CYS A 1 487 ? 23.968 -15.646 -61.262 1.00 87.19 487 CYS A CA 1
ATOM 3731 C C . CYS A 1 487 ? 23.593 -16.956 -60.579 1.00 87.19 487 CYS A C 1
ATOM 3733 O O . CYS A 1 487 ? 24.012 -18.023 -61.040 1.00 87.19 487 CYS A O 1
ATOM 3735 N N . SER A 1 488 ? 22.791 -16.872 -59.521 1.00 83.94 488 SER A N 1
ATOM 3736 C CA . SER A 1 488 ? 22.179 -18.039 -58.875 1.00 83.94 488 SER A CA 1
ATOM 3737 C C . SER A 1 488 ? 21.086 -18.625 -59.770 1.00 83.94 488 SER A C 1
ATOM 3739 O O . SER A 1 488 ? 20.987 -19.843 -59.940 1.00 83.94 488 SER A O 1
ATOM 3741 N N . ASP A 1 489 ? 20.332 -17.755 -60.444 1.00 86.50 489 ASP A N 1
ATOM 3742 C CA . ASP A 1 489 ? 19.430 -18.097 -61.542 1.00 86.50 489 ASP A CA 1
ATOM 3743 C C . ASP A 1 489 ? 19.242 -16.900 -62.501 1.00 86.50 489 ASP A C 1
ATOM 3745 O O . ASP A 1 489 ? 19.996 -15.932 -62.462 1.00 86.50 489 ASP A O 1
ATOM 3749 N N . ASN A 1 490 ? 18.263 -16.963 -63.410 1.00 84.38 490 ASN A N 1
ATOM 3750 C CA . ASN A 1 490 ? 18.017 -15.893 -64.389 1.00 84.38 490 ASN A CA 1
ATOM 3751 C C . ASN A 1 490 ? 17.487 -14.585 -63.772 1.00 84.38 490 ASN A C 1
ATOM 3753 O O . ASN A 1 490 ? 17.456 -13.569 -64.463 1.00 84.38 490 ASN A O 1
ATOM 3757 N N . SER A 1 491 ? 17.031 -14.608 -62.526 1.00 82.25 491 SER A N 1
ATOM 3758 C CA . SER A 1 491 ? 16.435 -13.478 -61.806 1.00 82.25 491 SER A CA 1
ATOM 3759 C C . SER A 1 491 ? 17.279 -13.003 -60.626 1.00 82.25 491 SER A C 1
ATOM 3761 O O . SER A 1 491 ? 17.006 -11.922 -60.114 1.00 82.25 491 SER A O 1
ATOM 3763 N N . THR A 1 492 ? 18.305 -13.758 -60.234 1.00 80.38 492 THR A N 1
ATOM 3764 C CA . THR A 1 492 ? 19.059 -13.515 -59.002 1.00 80.38 492 THR A CA 1
ATOM 3765 C C . THR A 1 492 ? 20.559 -13.526 -59.272 1.00 80.38 492 THR A C 1
ATOM 3767 O O . THR A 1 492 ? 21.104 -14.518 -59.769 1.00 80.38 492 THR A O 1
ATOM 3770 N N . ARG A 1 493 ? 21.233 -12.421 -58.934 1.00 85.75 493 ARG A N 1
ATOM 3771 C CA . ARG A 1 493 ? 22.701 -12.331 -58.898 1.00 85.75 493 ARG A CA 1
ATOM 3772 C C . ARG A 1 493 ? 23.208 -12.619 -57.490 1.00 85.75 493 ARG A C 1
ATOM 3774 O O . ARG A 1 493 ? 22.497 -12.342 -56.539 1.00 85.75 493 ARG A O 1
ATOM 3781 N N . TYR A 1 494 ? 24.442 -13.078 -57.352 1.00 81.12 494 TYR A N 1
ATOM 3782 C CA . TYR A 1 494 ? 25.123 -13.166 -56.064 1.00 81.12 494 TYR A CA 1
ATOM 3783 C C . TYR A 1 494 ? 26.394 -12.322 -56.052 1.00 81.12 494 TYR A C 1
ATOM 3785 O O . TYR A 1 494 ? 27.008 -12.095 -57.103 1.00 81.12 494 TYR A O 1
ATOM 3793 N N . ILE A 1 495 ? 26.804 -11.893 -54.861 1.00 77.31 495 ILE A N 1
ATOM 3794 C CA . ILE A 1 495 ? 28.144 -11.361 -54.595 1.00 77.31 495 ILE A CA 1
ATOM 3795 C C . ILE A 1 495 ? 28.756 -12.108 -53.410 1.00 77.31 495 ILE A C 1
ATOM 3797 O O . ILE A 1 495 ? 28.034 -12.576 -52.534 1.00 77.31 495 ILE A O 1
ATOM 3801 N N . CYS A 1 496 ? 30.078 -12.204 -53.383 1.00 73.31 496 CYS A N 1
ATOM 3802 C CA . CYS A 1 496 ? 30.799 -12.733 -52.238 1.00 73.31 496 CYS A CA 1
ATOM 3803 C C . CYS A 1 496 ? 31.042 -11.647 -51.182 1.00 73.31 496 CYS A C 1
ATOM 3805 O O . CYS A 1 496 ? 31.823 -10.721 -51.428 1.00 73.31 496 CYS A O 1
ATOM 3807 N N . THR A 1 497 ? 30.376 -11.762 -50.033 1.00 67.56 497 THR A N 1
ATOM 3808 C CA . THR A 1 497 ? 30.463 -10.840 -48.886 1.00 67.56 497 THR A CA 1
ATOM 3809 C C . THR A 1 497 ? 30.187 -11.598 -47.576 1.00 67.56 497 THR A C 1
ATOM 3811 O O . THR A 1 497 ? 29.818 -12.766 -47.617 1.00 67.56 497 THR A O 1
ATOM 3814 N N . GLU A 1 498 ? 30.396 -10.984 -46.410 1.00 66.81 498 GLU A N 1
ATOM 3815 C CA . GLU A 1 498 ? 30.010 -11.584 -45.120 1.00 66.81 498 GLU A CA 1
ATOM 3816 C C . GLU A 1 498 ? 28.477 -11.770 -45.078 1.00 66.81 498 GLU A C 1
ATOM 3818 O O . GLU A 1 498 ? 27.727 -10.812 -45.288 1.00 66.81 498 GLU A O 1
ATOM 3823 N N . GLY A 1 499 ? 28.008 -13.010 -44.881 1.00 58.38 499 GLY A N 1
ATOM 3824 C CA . GLY A 1 499 ? 26.610 -13.423 -45.080 1.00 58.38 499 GLY A CA 1
ATOM 3825 C C . GLY A 1 499 ? 25.620 -12.970 -44.001 1.00 58.38 499 GLY A C 1
ATOM 3826 O O . GLY A 1 499 ? 24.413 -13.182 -44.138 1.00 58.38 499 GLY A O 1
ATOM 3827 N N . GLY A 1 500 ? 26.105 -12.346 -42.924 1.00 48.06 500 GLY A N 1
ATOM 3828 C CA . GLY A 1 500 ? 25.280 -11.902 -41.797 1.00 48.06 500 GLY A CA 1
ATOM 3829 C C . GLY A 1 500 ? 24.757 -13.039 -40.907 1.00 48.06 500 GLY A C 1
ATOM 3830 O O . GLY A 1 500 ? 23.903 -12.800 -40.053 1.00 48.06 500 GLY A O 1
ATOM 3831 N N . ASP A 1 501 ? 25.259 -14.265 -41.071 1.00 53.12 501 ASP A N 1
ATOM 3832 C CA . ASP A 1 501 ? 24.962 -15.415 -40.205 1.00 53.12 501 ASP A CA 1
ATOM 3833 C C . ASP A 1 501 ? 25.824 -15.439 -38.922 1.00 53.12 501 ASP A C 1
ATOM 3835 O O . ASP A 1 501 ? 25.556 -16.190 -37.975 1.00 53.12 501 ASP A O 1
ATOM 3839 N N . GLY A 1 502 ? 26.782 -14.514 -38.839 1.00 49.88 502 GLY A N 1
ATOM 3840 C CA . GLY A 1 502 ? 27.559 -14.213 -37.647 1.00 49.88 502 GLY A CA 1
ATOM 3841 C C . GLY A 1 502 ? 28.790 -15.092 -37.465 1.00 49.88 502 GLY A C 1
ATOM 3842 O O . GLY A 1 502 ? 29.238 -15.230 -36.319 1.00 49.88 502 GLY A O 1
ATOM 3843 N N . ASP A 1 503 ? 29.319 -15.674 -38.544 1.00 60.66 503 ASP A N 1
ATOM 3844 C CA . ASP A 1 503 ? 30.722 -16.078 -38.620 1.00 60.66 503 ASP A CA 1
ATOM 3845 C C . ASP A 1 503 ? 31.572 -15.047 -39.399 1.00 60.66 503 ASP A C 1
ATOM 3847 O O . ASP A 1 503 ? 31.062 -14.030 -39.857 1.00 60.66 503 ASP A O 1
ATOM 3851 N N . SER A 1 504 ? 32.895 -15.240 -39.441 1.00 54.81 504 SER A N 1
ATOM 3852 C CA . SER A 1 504 ? 33.835 -14.304 -40.083 1.00 54.81 504 SER A CA 1
ATOM 3853 C C . SER A 1 504 ? 34.235 -14.709 -41.507 1.00 54.81 504 SER A C 1
ATOM 3855 O O . SER A 1 504 ? 35.259 -14.229 -42.001 1.00 54.81 504 SER A O 1
ATOM 3857 N N . CYS A 1 505 ? 33.543 -15.675 -42.105 1.00 67.88 505 CYS A N 1
ATOM 3858 C CA . CYS A 1 505 ? 33.869 -16.230 -43.410 1.00 67.88 505 CYS A CA 1
ATOM 3859 C C . CYS A 1 505 ? 33.062 -15.565 -44.529 1.00 67.88 505 CYS A C 1
ATOM 3861 O O . CYS A 1 505 ? 32.031 -14.931 -44.315 1.00 67.88 505 CYS A O 1
ATOM 3863 N N . MET A 1 506 ? 33.587 -15.658 -45.752 1.00 69.12 506 MET A N 1
ATOM 3864 C CA . MET A 1 506 ? 32.925 -15.080 -46.922 1.00 69.12 506 MET A CA 1
ATOM 3865 C C . MET A 1 506 ? 31.900 -16.049 -47.526 1.00 69.12 506 MET A C 1
ATOM 3867 O O . MET A 1 506 ? 32.267 -17.170 -47.892 1.00 69.12 506 MET A O 1
ATOM 3871 N N . ASP A 1 507 ? 30.676 -15.564 -47.748 1.00 74.38 507 ASP A N 1
ATOM 3872 C CA . ASP A 1 507 ? 29.559 -16.315 -48.325 1.00 74.38 507 ASP A CA 1
ATOM 3873 C C . ASP A 1 507 ? 29.020 -15.688 -49.614 1.00 74.38 507 ASP A C 1
ATOM 3875 O O . ASP A 1 507 ? 29.193 -14.502 -49.909 1.00 74.38 507 ASP A O 1
ATOM 3879 N N . PHE A 1 508 ? 28.299 -16.495 -50.394 1.00 76.94 508 PHE A N 1
ATOM 3880 C CA . PHE A 1 508 ? 27.493 -15.991 -51.501 1.00 76.94 508 PHE A CA 1
ATOM 3881 C C . PHE A 1 508 ? 26.179 -15.400 -50.978 1.00 76.94 508 PHE A C 1
ATOM 3883 O O . PHE A 1 508 ? 25.317 -16.130 -50.491 1.00 76.94 508 PHE A O 1
ATOM 3890 N N . VAL A 1 509 ? 25.996 -14.091 -51.148 1.00 75.06 509 VAL A N 1
ATOM 3891 C CA . VAL A 1 509 ? 24.748 -13.386 -50.826 1.00 75.06 509 VAL A CA 1
ATOM 3892 C C . VAL A 1 509 ? 23.978 -13.086 -52.108 1.00 75.06 509 VAL A C 1
ATOM 3894 O O . VAL A 1 509 ? 24.519 -12.475 -53.031 1.00 75.06 509 VAL A O 1
ATOM 3897 N N . ASP A 1 510 ? 22.717 -13.520 -52.156 1.00 80.06 510 ASP A N 1
ATOM 3898 C CA . ASP A 1 510 ? 21.811 -13.385 -53.301 1.00 80.06 510 ASP A CA 1
ATOM 3899 C C . ASP A 1 510 ? 21.068 -12.032 -53.320 1.00 80.06 510 ASP A C 1
ATOM 3901 O O . ASP A 1 510 ? 20.593 -11.543 -52.298 1.00 80.06 510 ASP A O 1
ATOM 3905 N N . PHE A 1 511 ? 20.900 -11.464 -54.517 1.00 73.88 511 PHE A N 1
ATOM 3906 C CA . PHE A 1 511 ? 20.173 -10.227 -54.810 1.00 73.88 511 PHE A CA 1
ATOM 3907 C C . PHE A 1 511 ? 19.258 -10.428 -56.019 1.00 73.88 511 PHE A C 1
ATOM 3909 O O . PHE A 1 511 ? 19.708 -10.805 -57.107 1.00 73.88 511 PHE A O 1
ATOM 3916 N N . GLU A 1 512 ? 17.971 -10.127 -55.861 1.00 82.94 512 GLU A N 1
ATOM 3917 C CA . GLU A 1 512 ? 17.019 -10.173 -56.971 1.00 82.94 512 GLU A CA 1
ATOM 3918 C C . GLU A 1 512 ? 17.225 -8.990 -57.932 1.00 82.94 512 GLU A C 1
ATOM 3920 O O . GLU A 1 512 ? 17.340 -7.837 -57.524 1.00 82.94 512 GLU A O 1
ATOM 3925 N N . CYS A 1 513 ? 17.216 -9.257 -59.239 1.00 79.00 513 CYS A N 1
ATOM 3926 C CA . CYS A 1 513 ? 17.451 -8.260 -60.285 1.00 79.00 513 CYS A CA 1
ATOM 3927 C C . CYS A 1 513 ? 16.301 -7.263 -60.507 1.00 79.00 513 CYS A C 1
ATOM 3929 O O . CYS A 1 513 ? 16.424 -6.367 -61.346 1.00 79.00 513 CYS A O 1
ATOM 3931 N N . GLY A 1 514 ? 15.186 -7.406 -59.789 1.00 73.50 514 GLY A N 1
ATOM 3932 C CA . GLY A 1 514 ? 13.994 -6.582 -59.970 1.00 73.50 514 GLY A CA 1
ATOM 3933 C C . GLY A 1 514 ? 13.221 -6.885 -61.263 1.00 73.50 514 GLY A C 1
ATOM 3934 O O . GLY A 1 514 ? 13.603 -7.701 -62.106 1.00 73.50 514 GLY A O 1
ATOM 3935 N N . THR A 1 515 ? 12.067 -6.235 -61.423 1.00 73.81 515 THR A N 1
ATOM 3936 C CA . THR A 1 515 ? 11.147 -6.523 -62.535 1.00 73.81 515 THR A CA 1
ATOM 3937 C C . THR A 1 515 ? 11.722 -6.039 -63.869 1.00 73.81 515 THR A C 1
ATOM 3939 O O . THR A 1 515 ? 12.013 -4.861 -64.033 1.00 73.81 515 THR A O 1
ATOM 3942 N N . GLY A 1 516 ? 11.822 -6.929 -64.863 1.00 76.69 516 GLY A N 1
ATOM 3943 C CA . GLY A 1 516 ? 12.219 -6.565 -66.232 1.00 76.69 516 GLY A CA 1
ATOM 3944 C C . GLY A 1 516 ? 13.723 -6.619 -66.525 1.00 76.69 516 GLY A C 1
ATOM 3945 O O . GLY A 1 516 ? 14.126 -6.224 -67.619 1.00 76.69 516 GLY A O 1
ATOM 3946 N N . ARG A 1 517 ? 14.535 -7.142 -65.599 1.00 84.62 517 ARG A N 1
ATOM 3947 C CA . ARG A 1 517 ? 15.971 -7.406 -65.777 1.00 84.62 517 ARG A CA 1
ATOM 3948 C C . ARG A 1 517 ? 16.258 -8.903 -65.605 1.00 84.62 517 ARG A C 1
ATOM 3950 O O . ARG A 1 517 ? 15.523 -9.601 -64.912 1.00 84.62 517 ARG A O 1
ATOM 3957 N N . GLU A 1 518 ? 17.299 -9.399 -66.265 1.00 88.38 518 GLU A N 1
ATOM 3958 C CA . GLU A 1 518 ? 17.773 -10.784 -66.170 1.00 88.38 518 GLU A CA 1
ATOM 3959 C C . GLU A 1 518 ? 19.240 -10.789 -65.725 1.00 88.38 518 GLU A C 1
ATOM 3961 O O . GLU A 1 518 ? 20.048 -9.992 -66.213 1.00 88.38 518 GLU A O 1
ATOM 3966 N N . CYS A 1 519 ? 19.599 -11.698 -64.817 1.00 88.12 519 CYS A N 1
ATOM 3967 C CA . CYS A 1 519 ? 20.991 -11.868 -64.425 1.00 88.12 519 CYS A CA 1
ATOM 3968 C C . CYS A 1 519 ? 21.789 -12.476 -65.585 1.00 88.12 519 CYS A C 1
ATOM 3970 O O . CYS A 1 519 ? 21.496 -13.574 -66.064 1.00 88.12 519 CYS A O 1
ATOM 3972 N N . THR A 1 520 ? 22.819 -11.762 -66.032 1.00 86.25 520 THR A N 1
ATOM 3973 C CA . THR A 1 520 ? 23.766 -12.190 -67.062 1.00 86.25 520 THR A CA 1
ATOM 3974 C C . THR A 1 520 ? 25.182 -11.945 -66.555 1.00 86.25 520 THR A C 1
ATOM 3976 O O . THR A 1 520 ? 25.561 -10.805 -66.319 1.00 86.25 520 THR A O 1
ATOM 3979 N N . GLU A 1 521 ? 25.964 -13.016 -66.383 1.00 83.56 521 GLU A N 1
ATOM 3980 C CA . GLU A 1 521 ? 27.369 -12.950 -65.931 1.00 83.56 521 GLU A CA 1
ATOM 3981 C C . GLU A 1 521 ? 27.577 -12.158 -64.619 1.00 83.56 521 GLU A C 1
ATOM 3983 O O . GLU A 1 521 ? 28.589 -11.494 -64.448 1.00 83.56 521 GLU A O 1
ATOM 3988 N N . GLY A 1 522 ? 26.624 -12.238 -63.681 1.00 82.88 522 GLY A N 1
ATOM 3989 C CA . GLY A 1 522 ? 26.687 -11.539 -62.387 1.00 82.88 522 GLY A CA 1
ATOM 3990 C C . GLY A 1 522 ? 26.105 -10.125 -62.385 1.00 82.88 522 GLY A C 1
ATOM 3991 O O . GLY A 1 522 ? 26.075 -9.485 -61.336 1.00 82.88 522 GLY A O 1
ATOM 3992 N N . LEU A 1 523 ? 25.591 -9.656 -63.526 1.00 84.75 523 LEU A N 1
ATOM 3993 C CA . LEU A 1 523 ? 24.965 -8.345 -63.680 1.00 84.75 523 LEU A CA 1
ATOM 3994 C C . LEU A 1 523 ? 23.474 -8.471 -63.983 1.00 84.75 523 LEU A C 1
ATOM 3996 O O . LEU A 1 523 ? 23.056 -9.257 -64.829 1.00 84.75 523 LEU A O 1
ATOM 4000 N N . CYS A 1 524 ? 22.667 -7.645 -63.335 1.00 87.31 524 CYS A N 1
ATOM 4001 C CA . CYS A 1 524 ? 21.245 -7.508 -63.599 1.00 87.31 524 CYS A CA 1
ATOM 4002 C C . CYS A 1 524 ? 21.040 -6.556 -64.775 1.00 87.31 524 CYS A C 1
ATOM 4004 O O . CYS A 1 524 ? 21.024 -5.336 -64.604 1.00 87.31 524 CYS A O 1
ATOM 4006 N N . LEU A 1 525 ? 20.903 -7.117 -65.977 1.00 87.50 525 LEU A N 1
ATOM 4007 C CA . LEU A 1 525 ? 20.815 -6.357 -67.222 1.00 87.50 525 LEU A CA 1
ATOM 4008 C C . LEU A 1 525 ? 19.418 -6.488 -67.845 1.00 87.50 525 LEU A C 1
ATOM 4010 O O . LEU A 1 525 ? 18.792 -7.546 -67.754 1.00 87.50 525 LEU A O 1
ATOM 4014 N N . PRO A 1 526 ? 18.897 -5.459 -68.529 1.00 84.56 526 PRO A N 1
ATOM 4015 C CA . PRO A 1 526 ? 17.645 -5.595 -69.257 1.00 84.56 526 PRO A CA 1
ATOM 4016 C C . PRO A 1 526 ? 17.781 -6.572 -70.444 1.00 84.56 526 PRO A C 1
ATOM 4018 O O . PRO A 1 526 ? 18.823 -6.632 -71.112 1.00 84.56 526 PRO A O 1
ATOM 4021 N N . PRO A 1 527 ? 16.719 -7.325 -70.777 1.00 78.12 527 PRO A N 1
ATOM 4022 C CA . PRO A 1 527 ? 16.784 -8.361 -71.796 1.00 78.12 527 PRO A CA 1
ATOM 4023 C C . PRO A 1 527 ? 17.064 -7.782 -73.191 1.00 78.12 527 PRO A C 1
ATOM 4025 O O . PRO A 1 527 ? 16.440 -6.818 -73.639 1.00 78.12 527 PRO A O 1
ATOM 4028 N N . ASN A 1 528 ? 17.949 -8.456 -73.933 1.00 73.81 528 ASN A N 1
ATOM 4029 C CA . ASN A 1 528 ? 18.377 -8.130 -75.304 1.00 73.81 528 ASN A CA 1
ATOM 4030 C C . ASN A 1 528 ? 19.251 -6.868 -75.468 1.00 73.81 528 ASN A C 1
ATOM 4032 O O . ASN A 1 528 ? 19.332 -6.348 -76.583 1.00 73.81 528 ASN A O 1
ATOM 4036 N N . GLY A 1 529 ? 19.908 -6.383 -74.408 1.00 69.12 529 GLY A N 1
ATOM 4037 C CA . GLY A 1 529 ? 20.824 -5.233 -74.494 1.00 69.12 529 GLY A CA 1
ATOM 4038 C C . GLY A 1 529 ? 20.121 -3.893 -74.732 1.00 69.12 529 GLY A C 1
ATOM 4039 O O . GLY A 1 529 ? 20.740 -2.941 -75.200 1.00 69.12 529 GLY A O 1
ATOM 4040 N N . ALA A 1 530 ? 18.816 -3.829 -74.457 1.00 77.88 530 ALA A N 1
ATOM 4041 C CA . ALA A 1 530 ? 18.092 -2.570 -74.342 1.00 77.88 530 ALA A CA 1
ATOM 4042 C C . ALA A 1 530 ? 18.402 -1.919 -72.984 1.00 77.88 530 ALA A C 1
ATOM 4044 O O . ALA A 1 530 ? 18.774 -2.611 -72.046 1.00 77.88 530 ALA A O 1
ATOM 4045 N N . CYS A 1 531 ? 18.197 -0.609 -72.854 1.00 81.31 531 CYS A N 1
ATOM 4046 C CA . CYS A 1 531 ? 18.457 0.083 -71.589 1.00 81.31 531 CYS A CA 1
ATOM 4047 C C . CYS A 1 531 ? 17.421 -0.182 -70.488 1.00 81.31 531 CYS A C 1
ATOM 4049 O O . CYS A 1 531 ? 17.713 0.042 -69.320 1.00 81.31 531 CYS A O 1
ATOM 4051 N N . GLY A 1 532 ? 16.226 -0.685 -70.820 1.00 81.69 532 GLY A N 1
ATOM 4052 C CA . GLY A 1 532 ? 15.161 -0.856 -69.825 1.00 81.69 532 GLY A CA 1
ATOM 4053 C C . GLY A 1 532 ? 14.881 0.463 -69.096 1.00 81.69 532 GLY A C 1
ATOM 4054 O O . GLY A 1 532 ? 14.630 1.470 -69.758 1.00 81.69 532 GLY A O 1
ATOM 4055 N N . ASP A 1 533 ? 14.979 0.436 -67.766 1.00 78.56 533 ASP A N 1
ATOM 4056 C CA . ASP A 1 533 ? 14.816 1.602 -66.885 1.00 78.56 533 ASP A CA 1
ATOM 4057 C C . ASP A 1 533 ? 16.140 2.327 -66.554 1.00 78.56 533 ASP A C 1
ATOM 4059 O O . ASP A 1 533 ? 16.127 3.314 -65.823 1.00 78.56 533 ASP A O 1
ATOM 4063 N N . LEU A 1 534 ? 17.285 1.868 -67.078 1.00 81.25 534 LEU A N 1
ATOM 4064 C CA . LEU A 1 534 ? 18.581 2.521 -66.862 1.00 81.25 534 LEU A CA 1
ATOM 4065 C C . LEU A 1 534 ? 18.656 3.852 -67.619 1.00 81.25 534 LEU A C 1
ATOM 4067 O O . LEU A 1 534 ? 18.348 3.927 -68.814 1.00 81.25 534 LEU A O 1
ATOM 4071 N N . THR A 1 535 ? 19.116 4.893 -66.928 1.00 85.62 535 THR A N 1
ATOM 4072 C CA . THR A 1 535 ? 19.390 6.224 -67.486 1.00 85.62 535 THR A CA 1
ATOM 4073 C C . THR A 1 535 ? 20.897 6.428 -67.690 1.00 85.62 535 THR A C 1
ATOM 4075 O O . THR A 1 535 ? 21.700 5.530 -67.432 1.00 85.62 535 THR A O 1
ATOM 4078 N N . TYR A 1 536 ? 21.285 7.618 -68.161 1.00 85.62 536 TYR A N 1
ATOM 4079 C CA . TYR A 1 536 ? 22.690 8.040 -68.232 1.00 85.62 536 TYR A CA 1
ATOM 4080 C C . TYR A 1 536 ? 23.329 8.184 -66.844 1.00 85.62 536 TYR A C 1
ATOM 4082 O O . TYR A 1 536 ? 24.545 8.105 -66.727 1.00 85.62 536 TYR A O 1
ATOM 4090 N N . ASP A 1 537 ? 22.517 8.361 -65.796 1.00 85.19 537 ASP A N 1
ATOM 4091 C CA . ASP A 1 537 ? 23.012 8.494 -64.425 1.00 85.19 537 ASP A CA 1
ATOM 4092 C C . ASP A 1 537 ? 23.652 7.182 -63.949 1.00 85.19 537 ASP A C 1
ATOM 4094 O O . ASP A 1 537 ? 24.613 7.214 -63.190 1.00 85.19 537 ASP A O 1
ATOM 4098 N N . GLY A 1 538 ? 23.178 6.041 -64.459 1.00 85.69 538 GLY A N 1
ATOM 4099 C CA . GLY A 1 538 ? 23.739 4.727 -64.168 1.00 85.69 538 GLY A CA 1
ATOM 4100 C C . GLY A 1 538 ? 23.453 4.212 -62.763 1.00 85.69 538 GLY A C 1
ATOM 4101 O O . GLY A 1 538 ? 22.690 4.799 -62.001 1.00 85.69 538 GLY A O 1
ATOM 4102 N N . GLU A 1 539 ? 24.069 3.084 -62.439 1.00 85.38 539 GLU A N 1
ATOM 4103 C CA . GLU A 1 539 ? 24.068 2.463 -61.117 1.00 85.38 539 GLU A CA 1
ATOM 4104 C C . GLU A 1 539 ? 25.345 1.627 -60.939 1.00 85.38 539 GLU A C 1
ATOM 4106 O O . GLU A 1 539 ? 25.948 1.173 -61.920 1.00 85.38 539 GLU A O 1
ATOM 4111 N N . CYS A 1 540 ? 25.742 1.400 -59.686 1.00 83.81 540 CYS A N 1
ATOM 4112 C CA . CYS A 1 540 ? 26.804 0.456 -59.358 1.00 83.81 540 CYS A CA 1
ATOM 4113 C C . CYS A 1 540 ? 26.235 -0.925 -59.049 1.00 83.81 540 CYS A C 1
ATOM 4115 O O . CYS A 1 540 ? 25.239 -1.087 -58.348 1.00 83.81 540 CYS A O 1
ATOM 4117 N N . GLN A 1 541 ? 26.904 -1.937 -59.580 1.00 82.88 541 GLN A N 1
ATOM 4118 C CA . GLN A 1 541 ? 26.502 -3.330 -59.510 1.00 82.88 541 GLN A CA 1
ATOM 4119 C C . GLN A 1 541 ? 27.677 -4.170 -58.991 1.00 82.88 541 GLN A C 1
ATOM 4121 O O . GLN A 1 541 ? 28.198 -5.049 -59.680 1.00 82.88 541 GLN A O 1
ATOM 4126 N N . GLY A 1 542 ? 28.092 -3.906 -57.749 1.00 76.06 542 GLY A N 1
ATOM 4127 C CA . GLY A 1 542 ? 29.398 -4.306 -57.218 1.00 76.06 542 GLY A CA 1
ATOM 4128 C C . GLY A 1 542 ? 30.472 -3.344 -57.730 1.00 76.06 542 GLY A C 1
ATOM 4129 O O . GLY A 1 542 ? 30.272 -2.135 -57.723 1.00 76.06 542 GLY A O 1
ATOM 4130 N N . THR A 1 543 ? 31.578 -3.864 -58.261 1.00 75.75 543 THR A N 1
ATOM 4131 C CA . THR A 1 543 ? 32.639 -3.042 -58.877 1.00 75.75 543 THR A CA 1
ATOM 4132 C C . THR A 1 543 ? 32.294 -2.533 -60.280 1.00 75.75 543 THR A C 1
ATOM 4134 O O . THR A 1 543 ? 33.074 -1.795 -60.879 1.00 75.75 543 THR A O 1
ATOM 4137 N N . TRP A 1 544 ? 31.138 -2.912 -60.824 1.00 83.88 544 TRP A N 1
ATOM 4138 C CA . TRP A 1 544 ? 30.723 -2.572 -62.181 1.00 83.88 544 TRP A CA 1
ATOM 4139 C C . TRP A 1 544 ? 29.900 -1.288 -62.218 1.00 83.88 544 TRP A C 1
ATOM 4141 O O . TRP A 1 544 ? 28.905 -1.189 -61.500 1.00 83.88 544 TRP A O 1
ATOM 4151 N N . SER A 1 545 ? 30.256 -0.362 -63.111 1.00 87.06 545 SER A N 1
ATOM 4152 C CA . SER A 1 545 ? 29.366 0.732 -63.520 1.00 87.06 545 SER A CA 1
ATOM 4153 C C . SER A 1 545 ? 28.492 0.251 -64.672 1.00 87.06 545 SER A C 1
ATOM 4155 O O . SER A 1 545 ? 29.007 -0.322 -65.637 1.00 87.06 545 SER A O 1
ATOM 4157 N N . VAL A 1 546 ? 27.177 0.448 -64.562 1.00 89.44 546 VAL A N 1
ATOM 4158 C CA . VAL A 1 546 ? 26.182 0.065 -65.572 1.00 89.44 546 VAL A CA 1
ATOM 4159 C C . VAL A 1 546 ? 25.283 1.265 -65.856 1.00 89.44 546 VAL A C 1
ATOM 4161 O O . VAL A 1 546 ? 24.619 1.771 -64.957 1.00 89.44 546 VAL A O 1
ATOM 4164 N N . TYR A 1 547 ? 25.220 1.722 -67.105 1.00 88.62 547 TYR A N 1
ATOM 4165 C CA . TYR A 1 547 ? 24.396 2.868 -67.498 1.00 88.62 547 TYR A CA 1
ATOM 4166 C C . TYR A 1 547 ? 23.921 2.781 -68.947 1.00 88.62 547 TYR A C 1
ATOM 4168 O O . TYR A 1 547 ? 24.334 1.919 -69.724 1.00 88.62 547 TYR A O 1
ATOM 4176 N N . CYS A 1 548 ? 23.016 3.683 -69.315 1.00 88.69 548 CYS A N 1
ATOM 4177 C CA . CYS A 1 548 ? 22.525 3.820 -70.678 1.00 88.69 548 CYS A CA 1
ATOM 4178 C C . CYS A 1 548 ? 22.946 5.159 -71.279 1.00 88.69 548 CYS A C 1
ATOM 4180 O O . CYS A 1 548 ? 22.530 6.209 -70.792 1.00 88.69 548 CYS A O 1
ATOM 4182 N N . ASP A 1 549 ? 23.672 5.133 -72.396 1.00 88.12 549 ASP A N 1
ATOM 4183 C CA . ASP A 1 549 ? 23.990 6.338 -73.165 1.00 88.12 549 ASP A CA 1
ATOM 4184 C C . ASP A 1 549 ? 23.392 6.257 -74.572 1.00 88.12 549 ASP A C 1
ATOM 4186 O O . ASP A 1 549 ? 23.538 5.264 -75.277 1.00 88.12 549 ASP A O 1
ATOM 4190 N N . GLU A 1 550 ? 22.644 7.287 -74.967 1.00 86.00 550 GLU A N 1
ATOM 4191 C CA . GLU A 1 550 ? 21.932 7.379 -76.255 1.00 86.00 550 GLU A CA 1
ATOM 4192 C C . GLU A 1 550 ? 21.124 6.118 -76.679 1.00 86.00 550 GLU A C 1
ATOM 4194 O O . GLU A 1 550 ? 20.832 5.918 -77.862 1.00 86.00 550 GLU A O 1
ATOM 4199 N N . GLY A 1 551 ? 20.681 5.294 -75.720 1.00 81.50 551 GLY A N 1
ATOM 4200 C CA . GLY A 1 551 ? 19.931 4.053 -75.967 1.00 81.50 551 GLY A CA 1
ATOM 4201 C C . GLY A 1 551 ? 20.795 2.797 -76.139 1.00 81.50 551 GLY A C 1
ATOM 4202 O O . GLY A 1 551 ? 20.254 1.742 -76.481 1.00 81.50 551 GLY A O 1
ATOM 4203 N N . GLU A 1 552 ? 22.103 2.902 -75.910 1.00 86.56 552 GLU A N 1
ATOM 4204 C CA . GLU A 1 552 ? 23.057 1.799 -75.834 1.00 86.56 552 GLU A CA 1
ATOM 4205 C C . GLU A 1 552 ? 23.388 1.498 -74.365 1.00 86.56 552 GLU A C 1
ATOM 4207 O O . GLU A 1 552 ? 23.699 2.397 -73.585 1.00 86.56 552 GLU A O 1
ATOM 4212 N N . LEU A 1 553 ? 23.286 0.223 -73.985 1.00 88.44 553 LEU A N 1
ATOM 4213 C CA . LEU A 1 553 ? 23.654 -0.251 -72.653 1.00 88.44 553 LEU A CA 1
ATOM 4214 C C . LEU A 1 553 ? 25.180 -0.364 -72.559 1.00 88.44 553 LEU A C 1
ATOM 4216 O O . LEU A 1 553 ? 25.790 -1.114 -73.326 1.00 88.44 553 LEU A O 1
ATOM 4220 N N . ILE A 1 554 ? 25.778 0.348 -71.609 1.00 88.62 554 ILE A N 1
ATOM 4221 C CA . ILE A 1 554 ? 27.219 0.381 -71.362 1.00 88.62 554 ILE A CA 1
ATOM 4222 C C . ILE A 1 554 ? 27.482 -0.145 -69.953 1.00 88.62 554 ILE A C 1
ATOM 4224 O O . ILE A 1 554 ? 26.814 0.247 -69.001 1.00 88.62 554 ILE A O 1
ATOM 4228 N N . TYR A 1 555 ? 28.453 -1.049 -69.826 1.00 89.69 555 TYR A N 1
ATOM 4229 C CA . TYR A 1 555 ? 28.920 -1.533 -68.534 1.00 89.69 555 TYR A CA 1
ATOM 4230 C C . TYR A 1 555 ? 30.398 -1.917 -68.581 1.00 89.69 555 TYR A C 1
ATOM 4232 O O . TYR A 1 555 ? 30.879 -2.445 -69.588 1.00 89.69 555 TYR A O 1
ATOM 4240 N N . TYR A 1 556 ? 31.123 -1.640 -67.501 1.00 88.62 556 TYR A N 1
ATOM 4241 C CA . TYR A 1 556 ? 32.532 -2.004 -67.336 1.00 88.62 556 TYR A CA 1
ATOM 4242 C C . TYR A 1 556 ? 32.894 -2.157 -65.861 1.00 88.62 556 TYR A C 1
ATOM 4244 O O . TYR A 1 556 ? 32.273 -1.553 -64.987 1.00 88.62 556 TYR A O 1
ATOM 4252 N N . ASP A 1 557 ? 33.902 -2.986 -65.605 1.00 86.81 557 ASP A N 1
ATOM 4253 C CA . ASP A 1 557 ? 34.390 -3.291 -64.267 1.00 86.81 557 ASP A CA 1
ATOM 4254 C C . ASP A 1 557 ? 35.468 -2.289 -63.846 1.00 86.81 557 ASP A C 1
ATOM 4256 O O . ASP A 1 557 ? 36.564 -2.251 -64.413 1.00 86.81 557 ASP A O 1
ATOM 4260 N N . CYS A 1 558 ? 35.179 -1.491 -62.822 1.00 82.56 558 CYS A N 1
ATOM 4261 C CA . CYS A 1 558 ? 36.131 -0.533 -62.274 1.00 82.56 558 CYS A CA 1
ATOM 4262 C C . CYS A 1 558 ? 37.346 -1.213 -61.640 1.00 82.56 558 CYS A C 1
ATOM 4264 O O . CYS A 1 558 ? 38.443 -0.639 -61.634 1.00 82.56 558 CYS A O 1
ATOM 4266 N N . ALA A 1 559 ? 37.193 -2.458 -61.177 1.00 76.56 559 ALA A N 1
ATOM 4267 C CA . ALA A 1 559 ? 38.281 -3.205 -60.567 1.00 76.56 559 ALA A CA 1
ATOM 4268 C C . ALA A 1 559 ? 39.410 -3.516 -61.565 1.00 76.56 559 ALA A C 1
ATOM 4270 O O . ALA A 1 559 ? 40.572 -3.592 -61.153 1.00 76.56 559 ALA A O 1
ATOM 4271 N N . GLU A 1 560 ? 39.126 -3.620 -62.873 1.00 82.44 560 GLU A N 1
ATOM 4272 C CA . GLU A 1 560 ? 40.162 -3.837 -63.899 1.00 82.44 560 GLU A CA 1
ATOM 4273 C C . GLU A 1 560 ? 41.185 -2.691 -63.953 1.00 82.44 560 GLU A C 1
ATOM 4275 O O . GLU A 1 560 ? 42.361 -2.910 -64.265 1.00 82.44 560 GLU A O 1
ATOM 4280 N N . GLU A 1 561 ? 40.765 -1.475 -63.596 1.00 77.75 561 GLU A N 1
ATOM 4281 C CA . GLU A 1 561 ? 41.622 -0.291 -63.528 1.00 77.75 561 GLU A CA 1
ATOM 4282 C C . GLU A 1 561 ? 42.101 0.023 -62.096 1.00 77.75 561 GLU A C 1
ATOM 4284 O O . GLU A 1 561 ? 42.770 1.035 -61.869 1.00 77.75 561 GLU A O 1
ATOM 4289 N N . GLY A 1 562 ? 41.823 -0.862 -61.127 1.00 75.38 562 GLY A N 1
ATOM 4290 C CA . GLY A 1 562 ? 42.133 -0.655 -59.707 1.00 75.38 562 GLY A CA 1
ATOM 4291 C C . GLY A 1 562 ? 41.298 0.457 -59.064 1.00 75.38 562 GLY A C 1
ATOM 4292 O O . GLY A 1 562 ? 41.772 1.125 -58.142 1.00 75.38 562 GLY A O 1
ATOM 4293 N N . MET A 1 563 ? 40.099 0.684 -59.598 1.00 81.19 563 MET A N 1
ATOM 4294 C CA . MET A 1 563 ? 39.121 1.676 -59.164 1.00 81.19 563 MET A CA 1
ATOM 4295 C C . MET A 1 563 ? 37.897 0.991 -58.546 1.00 81.19 563 MET A C 1
ATOM 4297 O O . MET A 1 563 ? 37.719 -0.218 -58.683 1.00 81.19 563 MET A O 1
ATOM 4301 N N . VAL A 1 564 ? 37.054 1.768 -57.872 1.00 78.00 564 VAL A N 1
ATOM 4302 C CA . VAL A 1 564 ? 35.745 1.328 -57.362 1.00 78.00 564 VAL A CA 1
ATOM 4303 C C . VAL A 1 564 ? 34.640 2.053 -58.126 1.00 78.00 564 VAL A C 1
ATOM 4305 O O . VAL A 1 564 ? 34.872 3.147 -58.648 1.00 78.00 564 VAL A O 1
ATOM 4308 N N . CYS A 1 565 ? 33.472 1.429 -58.257 1.00 80.44 565 CYS A N 1
ATOM 4309 C CA . CYS A 1 565 ? 32.313 2.096 -58.842 1.00 80.44 565 CYS A CA 1
ATOM 4310 C C . CYS A 1 565 ? 31.676 2.975 -57.770 1.00 80.44 565 CYS A C 1
ATOM 4312 O O . CYS A 1 565 ? 31.318 2.464 -56.717 1.00 80.44 565 CYS A O 1
ATOM 4314 N N . GLY A 1 566 ? 31.504 4.268 -58.037 1.00 78.50 566 GLY A N 1
ATOM 4315 C CA . GLY A 1 566 ? 30.873 5.177 -57.083 1.00 78.50 566 GLY A CA 1
ATOM 4316 C C . GLY A 1 566 ? 30.151 6.334 -57.763 1.00 78.50 566 GLY A C 1
ATOM 4317 O O . GLY A 1 566 ? 30.302 6.578 -58.963 1.00 78.50 566 GLY A O 1
ATOM 4318 N N . PHE A 1 567 ? 29.328 7.050 -56.997 1.00 80.00 567 PHE A N 1
ATOM 4319 C CA . PHE A 1 567 ? 28.569 8.192 -57.507 1.00 80.00 567 PHE A CA 1
ATOM 4320 C C . PHE A 1 567 ? 29.425 9.464 -57.543 1.00 80.00 567 PHE A C 1
ATOM 4322 O O . PHE A 1 567 ? 29.857 9.984 -56.511 1.00 80.00 567 PHE A O 1
ATOM 4329 N N . ILE A 1 568 ? 29.624 10.043 -58.727 1.00 76.69 568 ILE A N 1
ATOM 4330 C CA . ILE A 1 568 ? 30.392 11.281 -58.881 1.00 76.69 568 ILE A CA 1
ATOM 4331 C C . ILE A 1 568 ? 29.454 12.480 -58.704 1.00 76.69 568 ILE A C 1
ATOM 4333 O O . ILE A 1 568 ? 28.904 13.028 -59.661 1.00 76.69 568 ILE A O 1
ATOM 4337 N N . SER A 1 569 ? 29.312 12.943 -57.460 1.00 66.75 569 SER A N 1
ATOM 4338 C CA . SER A 1 569 ? 28.405 14.042 -57.071 1.00 66.75 569 SER A CA 1
ATOM 4339 C C . SER A 1 569 ? 28.591 15.358 -57.846 1.00 66.75 569 SER A C 1
ATOM 4341 O O . SER A 1 569 ? 27.653 16.144 -57.976 1.00 66.75 569 SER A O 1
ATOM 4343 N N . GLY A 1 570 ? 29.786 15.613 -58.393 1.00 70.12 570 GLY A N 1
ATOM 4344 C CA . GLY A 1 570 ? 30.070 16.788 -59.224 1.00 70.12 570 GLY A CA 1
ATOM 4345 C C . GLY A 1 570 ? 29.541 16.705 -60.661 1.00 70.12 570 GLY A C 1
ATOM 4346 O O . GLY A 1 570 ? 29.403 17.745 -61.309 1.00 70.12 570 GLY A O 1
ATOM 4347 N N . GLU A 1 571 ? 29.255 15.499 -61.151 1.00 70.44 571 GLU A N 1
ATOM 4348 C CA . GLU A 1 571 ? 28.881 15.229 -62.545 1.00 70.44 571 GLU A CA 1
ATOM 4349 C C . GLU A 1 571 ? 27.509 14.540 -62.674 1.00 70.44 571 GLU A C 1
ATOM 4351 O O . GLU A 1 571 ? 26.881 14.650 -63.726 1.00 70.44 571 GLU A O 1
ATOM 4356 N N . GLY A 1 572 ? 26.988 13.965 -61.583 1.00 76.38 572 GLY A N 1
ATOM 4357 C CA . GLY A 1 572 ? 25.610 13.482 -61.465 1.00 76.38 572 GLY A CA 1
ATOM 4358 C C . GLY A 1 572 ? 25.371 12.062 -61.980 1.00 76.38 572 GLY A C 1
ATOM 4359 O O . GLY A 1 572 ? 24.227 11.741 -62.273 1.00 76.38 572 GLY A O 1
ATOM 4360 N N . TYR A 1 573 ? 26.414 11.237 -62.103 1.00 81.31 573 TYR A N 1
ATOM 4361 C CA . TYR A 1 573 ? 26.330 9.853 -62.582 1.00 81.31 573 TYR A CA 1
ATOM 4362 C C . TYR A 1 573 ? 27.302 8.920 -61.835 1.00 81.31 573 TYR A C 1
ATOM 4364 O O . TYR A 1 573 ? 28.248 9.385 -61.191 1.00 81.31 573 TYR A O 1
ATOM 4372 N N . TYR A 1 574 ? 27.065 7.609 -61.919 1.00 82.56 574 TYR A N 1
ATOM 4373 C CA . TYR A 1 574 ? 27.917 6.545 -61.382 1.00 82.56 574 TYR A CA 1
ATOM 4374 C C . TYR A 1 574 ? 29.024 6.164 -62.376 1.00 82.56 574 TYR A C 1
ATOM 4376 O O . TYR A 1 574 ? 28.748 5.812 -63.523 1.00 82.56 574 TYR A O 1
ATOM 4384 N N . ASP A 1 575 ? 30.285 6.198 -61.946 1.00 86.38 575 ASP A N 1
ATOM 4385 C CA . ASP A 1 575 ? 31.446 5.854 -62.781 1.00 86.38 575 ASP A CA 1
ATOM 4386 C C . ASP A 1 575 ? 32.615 5.352 -61.915 1.00 86.38 575 ASP A C 1
ATOM 4388 O O . ASP A 1 575 ? 32.575 5.392 -60.684 1.00 86.38 575 ASP A O 1
ATOM 4392 N N . CYS A 1 576 ? 33.672 4.862 -62.556 1.00 85.94 576 CYS A N 1
ATOM 4393 C CA . CYS A 1 576 ? 34.867 4.400 -61.878 1.00 85.94 576 CYS A CA 1
ATOM 4394 C C . CYS A 1 576 ? 35.659 5.560 -61.284 1.00 85.94 576 CYS A C 1
ATOM 4396 O O . CYS A 1 576 ? 36.094 6.480 -61.982 1.00 85.94 576 CYS A O 1
ATOM 4398 N N . MET A 1 577 ? 35.923 5.464 -59.987 1.00 80.56 577 MET A N 1
ATOM 4399 C CA . MET A 1 577 ? 36.686 6.451 -59.242 1.00 80.56 577 MET A CA 1
ATOM 4400 C C . MET A 1 577 ? 37.838 5.815 -58.465 1.00 80.56 577 MET A C 1
ATOM 4402 O O . MET A 1 577 ? 37.820 4.643 -58.089 1.00 80.56 577 MET A O 1
ATOM 4406 N N . ALA A 1 578 ? 38.896 6.600 -58.251 1.00 73.38 578 ALA A N 1
ATOM 4407 C CA . ALA A 1 578 ? 40.046 6.143 -57.484 1.00 73.38 578 ALA A CA 1
ATOM 4408 C C . ALA A 1 578 ? 39.624 5.841 -56.033 1.00 73.38 578 ALA A C 1
ATOM 4410 O O . ALA A 1 578 ? 38.917 6.666 -55.450 1.00 73.38 578 ALA A O 1
ATOM 4411 N N . PRO A 1 579 ? 40.098 4.736 -55.425 1.00 63.12 579 PRO A N 1
ATOM 4412 C CA . PRO A 1 579 ? 39.847 4.451 -54.020 1.00 63.12 579 PRO A CA 1
ATOM 4413 C C . PRO A 1 579 ? 40.538 5.535 -53.191 1.00 63.12 579 PRO A C 1
ATOM 4415 O O . PRO A 1 579 ? 41.768 5.578 -53.067 1.00 63.12 579 PRO A O 1
ATOM 4418 N N . THR A 1 580 ? 39.753 6.488 -52.703 1.00 53.38 580 THR A N 1
ATOM 4419 C CA . THR A 1 580 ? 40.240 7.552 -51.826 1.00 53.38 580 THR A CA 1
ATOM 4420 C C . THR A 1 580 ? 40.056 7.086 -50.388 1.00 53.38 580 THR A C 1
ATOM 4422 O O . THR A 1 580 ? 39.181 6.276 -50.118 1.00 53.38 580 THR A O 1
ATOM 4425 N N . ALA A 1 581 ? 40.886 7.567 -49.456 1.00 51.19 581 ALA A N 1
ATOM 4426 C CA . ALA A 1 581 ? 40.569 7.424 -48.039 1.00 51.19 581 ALA A CA 1
ATOM 4427 C C . ALA A 1 581 ? 39.210 8.092 -47.813 1.00 51.19 581 ALA A C 1
ATOM 4429 O O . ALA A 1 581 ? 39.108 9.315 -47.934 1.00 51.19 581 ALA A O 1
ATOM 4430 N N . CYS A 1 582 ? 38.199 7.268 -47.600 1.00 58.91 582 CYS A N 1
ATOM 4431 C CA . CYS A 1 582 ? 36.841 7.680 -47.337 1.00 58.91 582 CYS A CA 1
ATOM 4432 C C . CYS A 1 582 ? 36.757 8.320 -45.942 1.00 58.91 582 CYS A C 1
ATOM 4434 O O . CYS A 1 582 ? 37.701 8.258 -45.140 1.00 58.91 582 CYS A O 1
ATOM 4436 N N . THR A 1 583 ? 35.662 9.018 -45.682 1.00 56.97 583 THR A N 1
ATOM 4437 C CA . THR A 1 583 ? 35.382 9.657 -44.395 1.00 56.97 583 THR A CA 1
ATOM 4438 C C . THR A 1 583 ? 33.986 9.238 -44.004 1.00 56.97 583 THR A C 1
ATOM 4440 O O . THR A 1 583 ? 33.103 9.364 -44.836 1.00 56.97 583 THR A O 1
ATOM 4443 N N . ASP A 1 584 ? 33.814 8.787 -42.765 1.00 67.88 584 ASP A N 1
ATOM 4444 C CA . ASP A 1 584 ? 32.509 8.387 -42.243 1.00 67.88 584 ASP A CA 1
ATOM 4445 C C . ASP A 1 584 ? 31.520 9.558 -42.329 1.00 67.88 584 ASP A C 1
ATOM 4447 O O . ASP A 1 584 ? 31.727 10.609 -41.704 1.00 67.88 584 ASP A O 1
ATOM 4451 N N . ASP A 1 585 ? 30.461 9.373 -43.115 1.00 69.00 585 ASP A N 1
ATOM 4452 C CA . ASP A 1 585 ? 29.382 10.342 -43.317 1.00 69.00 585 ASP A CA 1
ATOM 4453 C C . ASP A 1 585 ? 28.298 10.228 -42.224 1.00 69.00 585 ASP A C 1
ATOM 4455 O O . ASP A 1 585 ? 27.441 11.113 -42.089 1.00 69.00 585 ASP A O 1
ATOM 4459 N N . CYS A 1 586 ? 28.360 9.170 -41.410 1.00 66.38 586 CYS A N 1
ATOM 4460 C CA . CYS A 1 586 ? 27.491 8.896 -40.267 1.00 66.38 586 CYS A CA 1
ATOM 4461 C C . CYS A 1 586 ? 28.210 8.073 -39.184 1.00 66.38 586 CYS A C 1
ATOM 4463 O O . CYS A 1 586 ? 29.304 7.553 -39.402 1.00 66.38 586 CYS A O 1
ATOM 4465 N N . VAL A 1 587 ? 27.613 7.960 -37.992 1.00 73.12 587 VAL A N 1
ATOM 4466 C CA . VAL A 1 587 ? 28.134 7.115 -36.899 1.00 73.12 587 VAL A CA 1
ATOM 4467 C C . VAL A 1 587 ? 27.338 5.803 -36.809 1.00 73.12 587 VAL A C 1
ATOM 4469 O O . VAL A 1 587 ? 26.115 5.844 -36.931 1.00 73.12 587 VAL A O 1
ATOM 4472 N N . PRO A 1 588 ? 27.967 4.638 -36.545 1.00 68.19 588 PRO A N 1
ATOM 4473 C CA . PRO A 1 588 ? 27.248 3.371 -36.379 1.00 68.19 588 PRO A CA 1
ATOM 4474 C C . PRO A 1 588 ? 26.074 3.481 -35.399 1.00 68.19 588 PRO A C 1
ATOM 4476 O O . PRO A 1 588 ? 26.250 3.932 -34.265 1.00 68.19 588 PRO A O 1
ATOM 4479 N N . GLY A 1 589 ? 24.886 3.063 -35.842 1.00 60.50 589 GLY A N 1
ATOM 4480 C CA . GLY A 1 589 ? 23.639 3.156 -35.072 1.00 60.50 589 GLY A CA 1
ATOM 4481 C C . GLY A 1 589 ? 22.884 4.485 -35.202 1.00 60.50 589 GLY A C 1
ATOM 4482 O O . GLY A 1 589 ? 21.789 4.606 -34.661 1.00 60.50 589 GLY A O 1
ATOM 4483 N N . GLU A 1 590 ? 23.421 5.476 -35.918 1.00 76.62 590 GLU A N 1
ATOM 4484 C CA . GLU A 1 590 ? 22.699 6.710 -36.240 1.00 76.62 590 GLU A CA 1
ATOM 4485 C C . GLU A 1 590 ? 21.611 6.435 -37.296 1.00 76.62 590 GLU A C 1
ATOM 4487 O O . GLU A 1 590 ? 21.852 5.723 -38.278 1.00 76.62 590 GLU A O 1
ATOM 4492 N N . THR A 1 591 ? 20.416 7.007 -37.102 1.00 83.62 591 THR A N 1
ATOM 4493 C CA . THR A 1 591 ? 19.311 6.958 -38.070 1.00 83.62 591 THR A CA 1
ATOM 4494 C C . THR A 1 591 ? 18.817 8.360 -38.429 1.00 83.62 591 THR A C 1
ATOM 4496 O O . THR A 1 591 ? 18.938 9.310 -37.654 1.00 83.62 591 THR A O 1
ATOM 4499 N N . SER A 1 592 ? 18.284 8.516 -39.638 1.00 82.06 592 SER A N 1
ATOM 4500 C CA . SER A 1 592 ? 17.723 9.770 -40.152 1.00 82.06 592 SER A CA 1
ATOM 4501 C C . SER A 1 592 ? 16.633 9.475 -41.185 1.00 82.06 592 SER A C 1
ATOM 4503 O O . SER A 1 592 ? 16.452 8.328 -41.570 1.00 82.06 592 SER A O 1
ATOM 4505 N N . CYS A 1 593 ? 15.885 10.476 -41.647 1.00 83.62 593 CYS A N 1
ATOM 4506 C CA . CYS A 1 593 ? 14.889 10.288 -42.707 1.00 83.62 593 CYS A CA 1
ATOM 4507 C C . CYS A 1 593 ? 15.390 10.759 -44.067 1.00 83.62 593 CYS A C 1
ATOM 4509 O O . CYS A 1 593 ? 16.079 11.779 -44.169 1.00 83.62 593 CYS A O 1
ATOM 4511 N N . SER A 1 594 ? 14.990 10.043 -45.122 1.00 80.56 594 SER A N 1
ATOM 4512 C CA . SER A 1 594 ? 15.176 10.491 -46.500 1.00 80.56 594 SER A CA 1
ATOM 4513 C C . SER A 1 594 ? 14.405 11.793 -46.758 1.00 80.56 594 SER A C 1
ATOM 4515 O O . SER A 1 594 ? 13.425 12.121 -46.086 1.00 80.56 594 SER A O 1
ATOM 4517 N N . ASN A 1 595 ? 14.837 12.570 -47.757 1.00 75.88 595 ASN A N 1
ATOM 4518 C CA . ASN A 1 595 ? 14.237 13.878 -48.061 1.00 75.88 595 ASN A CA 1
ATOM 4519 C C . ASN A 1 595 ? 12.760 13.806 -48.492 1.00 75.88 595 ASN A C 1
ATOM 4521 O O . ASN A 1 595 ? 12.052 14.810 -48.412 1.00 75.88 595 ASN A O 1
ATOM 4525 N N . ASP A 1 596 ? 12.317 12.659 -48.995 1.00 76.12 596 ASP A N 1
ATOM 4526 C CA . ASP A 1 596 ? 10.943 12.366 -49.403 1.00 76.12 596 ASP A CA 1
ATOM 4527 C C . ASP A 1 596 ? 10.179 11.524 -48.375 1.00 76.12 596 ASP A C 1
ATOM 4529 O O . ASP A 1 596 ? 9.024 11.179 -48.620 1.00 76.12 596 ASP A O 1
ATOM 4533 N N . THR A 1 597 ? 10.777 11.262 -47.205 1.00 73.19 597 THR A N 1
ATOM 4534 C CA . THR A 1 597 ? 10.176 10.550 -46.065 1.00 73.19 597 THR A CA 1
ATOM 4535 C C . THR A 1 597 ? 9.671 9.142 -46.382 1.00 73.19 597 THR A C 1
ATOM 4537 O O . THR A 1 597 ? 8.957 8.565 -45.579 1.00 73.19 597 THR A O 1
ATOM 4540 N N . SER A 1 598 ? 10.027 8.546 -47.520 1.00 76.38 598 SER A N 1
ATOM 4541 C CA . SER A 1 598 ? 9.659 7.158 -47.833 1.00 76.38 598 SER A CA 1
ATOM 4542 C C . SER A 1 598 ? 10.634 6.130 -47.253 1.00 76.38 598 SER A C 1
ATOM 4544 O O . SER A 1 598 ? 10.353 4.933 -47.280 1.00 76.38 598 SER A O 1
ATOM 4546 N N . GLU A 1 599 ? 11.789 6.573 -46.749 1.00 80.88 599 GLU A N 1
ATOM 4547 C CA . GLU A 1 599 ? 12.877 5.691 -46.332 1.00 80.88 599 GLU A CA 1
ATOM 4548 C C . GLU A 1 599 ? 13.544 6.209 -45.047 1.00 80.88 599 GLU A C 1
ATOM 4550 O O . GLU A 1 599 ? 13.731 7.417 -44.860 1.00 80.88 599 GLU A O 1
ATOM 4555 N N . VAL A 1 600 ? 13.939 5.287 -44.169 1.00 82.62 600 VAL A N 1
ATOM 4556 C CA . VAL A 1 600 ? 14.861 5.561 -43.060 1.00 82.62 600 VAL A CA 1
ATOM 4557 C C . VAL A 1 600 ? 16.283 5.398 -43.579 1.00 82.62 600 VAL A C 1
ATOM 4559 O O . VAL A 1 600 ? 16.627 4.382 -44.167 1.00 82.62 600 VAL A O 1
ATOM 4562 N N . LEU A 1 601 ? 17.128 6.391 -43.349 1.00 79.06 601 LEU A N 1
ATOM 4563 C CA . LEU A 1 601 ? 18.565 6.311 -43.553 1.00 79.06 601 LEU A CA 1
ATOM 4564 C C . LEU A 1 601 ? 19.191 5.684 -42.304 1.00 79.06 601 LEU A C 1
ATOM 4566 O O . LEU A 1 601 ? 19.141 6.286 -41.234 1.00 79.06 601 LEU A O 1
ATOM 4570 N N . VAL A 1 602 ? 19.775 4.496 -42.428 1.00 79.19 602 VAL A N 1
ATOM 4571 C CA . VAL A 1 602 ? 20.520 3.815 -41.358 1.00 79.19 602 VAL A CA 1
ATOM 4572 C C . VAL A 1 602 ? 22.013 3.865 -41.655 1.00 79.19 602 VAL A C 1
ATOM 4574 O O . VAL A 1 602 ? 22.421 3.663 -42.797 1.00 79.19 602 VAL A O 1
ATOM 4577 N N . CYS A 1 603 ? 22.841 4.145 -40.653 1.00 71.00 603 CYS A N 1
ATOM 4578 C CA . CYS A 1 603 ? 24.287 4.170 -40.846 1.00 71.00 603 CYS A CA 1
ATOM 4579 C C . CYS A 1 603 ? 24.877 2.751 -40.943 1.00 71.00 603 CYS A C 1
ATOM 4581 O O . CYS A 1 603 ? 24.736 1.963 -40.004 1.00 71.00 603 CYS A O 1
ATOM 4583 N N . ALA A 1 604 ? 25.543 2.424 -42.055 1.00 65.38 604 ALA A N 1
ATOM 4584 C CA . ALA A 1 604 ? 26.138 1.109 -42.321 1.00 65.38 604 ALA A CA 1
ATOM 4585 C C . ALA A 1 604 ? 27.481 1.230 -43.073 1.00 65.38 604 ALA A C 1
ATOM 4587 O O . ALA A 1 604 ? 27.694 2.213 -43.776 1.00 65.38 604 ALA A O 1
ATOM 4588 N N . GLU A 1 605 ? 28.389 0.253 -42.936 1.00 57.53 605 GLU A N 1
ATOM 4589 C CA . GLU A 1 605 ? 29.633 0.213 -43.732 1.00 57.53 605 GLU A CA 1
ATOM 4590 C C . GLU A 1 605 ? 29.305 0.058 -45.230 1.00 57.53 605 GLU A C 1
ATOM 4592 O O . GLU A 1 605 ? 28.377 -0.668 -45.605 1.00 57.53 605 GLU A O 1
ATOM 4597 N N . ALA A 1 606 ? 30.021 0.816 -46.062 1.00 57.62 606 ALA A N 1
ATOM 4598 C CA . ALA A 1 606 ? 29.596 1.254 -47.384 1.00 57.62 606 ALA A CA 1
ATOM 4599 C C . ALA A 1 606 ? 29.282 0.152 -48.410 1.00 57.62 606 ALA A C 1
ATOM 4601 O O . ALA A 1 606 ? 29.936 -0.883 -48.536 1.00 57.62 606 ALA A O 1
ATOM 4602 N N . PHE A 1 607 ? 28.277 0.475 -49.229 1.00 52.03 607 PHE A N 1
ATOM 4603 C CA . PHE A 1 607 ? 27.735 -0.287 -50.360 1.00 52.03 607 PHE A CA 1
ATOM 4604 C C . PHE A 1 607 ? 28.425 0.051 -51.703 1.00 52.03 607 PHE A C 1
ATOM 4606 O O . PHE A 1 607 ? 28.143 -0.593 -52.716 1.00 52.03 607 PHE A O 1
ATOM 4613 N N . ASP A 1 608 ? 29.295 1.068 -51.737 1.00 52.75 608 ASP A N 1
ATOM 4614 C CA . ASP A 1 608 ? 30.031 1.540 -52.925 1.00 52.75 608 ASP A CA 1
ATOM 4615 C C . ASP A 1 608 ? 31.450 0.937 -53.046 1.00 52.75 608 ASP A C 1
ATOM 4617 O O . ASP A 1 608 ? 32.205 1.228 -53.979 1.00 52.75 608 ASP A O 1
ATOM 4621 N N . GLY A 1 609 ? 31.784 0.017 -52.137 1.00 49.38 609 GLY A N 1
ATOM 4622 C CA . GLY A 1 609 ? 33.026 -0.747 -52.161 1.00 49.38 609 GLY A CA 1
ATOM 4623 C C . GLY A 1 609 ? 34.218 -0.046 -51.513 1.00 49.38 609 GLY A C 1
ATOM 4624 O O . GLY A 1 609 ? 35.352 -0.479 -51.750 1.00 49.38 609 GLY A O 1
ATOM 4625 N N . ASP A 1 610 ? 33.998 1.001 -50.713 1.00 57.53 610 ASP A N 1
ATOM 4626 C CA . ASP A 1 610 ? 34.984 1.476 -49.743 1.00 57.53 610 ASP A CA 1
ATOM 4627 C C . ASP A 1 610 ? 34.743 0.928 -48.313 1.00 57.53 610 ASP A C 1
ATOM 4629 O O . ASP A 1 610 ? 33.895 0.066 -48.102 1.00 57.53 610 ASP A O 1
ATOM 4633 N N . ASN A 1 611 ? 35.589 1.319 -47.351 1.00 55.75 611 ASN A N 1
ATOM 4634 C CA . ASN A 1 611 ? 35.587 0.786 -45.980 1.00 55.75 611 ASN A CA 1
ATOM 4635 C C . ASN A 1 611 ? 35.068 1.813 -44.944 1.00 55.75 611 ASN A C 1
ATOM 4637 O O . ASN A 1 611 ? 35.538 1.791 -43.802 1.00 55.75 611 ASN A O 1
ATOM 4641 N N . CYS A 1 612 ? 34.214 2.766 -45.328 1.00 64.00 612 CYS A N 1
ATOM 4642 C CA . CYS A 1 612 ? 33.688 3.799 -44.426 1.00 64.00 612 CYS A CA 1
ATOM 4643 C C . CYS A 1 612 ? 32.188 3.666 -44.158 1.00 64.00 612 CYS A C 1
ATOM 4645 O O . CYS A 1 612 ? 31.502 2.857 -44.774 1.00 64.00 612 CYS A O 1
ATOM 4647 N N . TRP A 1 613 ? 31.693 4.427 -43.177 1.00 68.38 613 TRP A N 1
ATOM 4648 C CA . TRP A 1 613 ? 30.286 4.419 -42.774 1.00 68.38 613 TRP A CA 1
ATOM 4649 C C . TRP A 1 613 ? 29.450 5.422 -43.573 1.00 68.38 613 TRP A C 1
ATOM 4651 O O . TRP A 1 613 ? 29.687 6.629 -43.487 1.00 68.38 613 TRP A O 1
ATOM 4661 N N . ASP A 1 614 ? 28.430 4.915 -44.265 1.00 74.44 614 ASP A N 1
ATOM 4662 C CA . ASP A 1 614 ? 27.526 5.679 -45.122 1.00 74.44 614 ASP A CA 1
ATOM 4663 C C . ASP A 1 614 ? 26.053 5.518 -44.731 1.00 74.44 614 ASP A C 1
ATOM 4665 O O . ASP A 1 614 ? 25.614 4.525 -44.140 1.00 74.44 614 ASP A O 1
ATOM 4669 N N . TRP A 1 615 ? 25.253 6.514 -45.112 1.00 76.81 615 TRP A N 1
ATOM 4670 C CA . TRP A 1 615 ? 23.802 6.476 -44.969 1.00 76.81 615 TRP A CA 1
ATOM 4671 C C . TRP A 1 615 ? 23.178 5.509 -45.976 1.00 76.81 615 TRP A C 1
ATOM 4673 O O . TRP A 1 615 ? 23.157 5.772 -47.179 1.00 76.81 615 TRP A O 1
ATOM 4683 N N . LYS A 1 616 ? 22.588 4.421 -45.480 1.00 73.94 616 LYS A N 1
ATOM 4684 C CA . LYS A 1 616 ? 21.855 3.449 -46.286 1.00 73.94 616 LYS A CA 1
ATOM 4685 C C . LYS A 1 616 ? 20.348 3.703 -46.206 1.00 73.94 616 LYS A C 1
ATOM 4687 O O . LYS A 1 616 ? 19.787 3.607 -45.116 1.00 73.94 616 LYS A O 1
ATOM 4692 N N . PRO A 1 617 ? 19.666 3.968 -47.330 1.00 75.44 617 PRO A N 1
ATOM 4693 C CA . PRO A 1 617 ? 18.214 4.012 -47.343 1.00 75.44 617 PRO A CA 1
ATOM 4694 C C . PRO A 1 617 ? 17.630 2.614 -47.127 1.00 75.44 617 PRO A C 1
ATOM 4696 O O . PRO A 1 617 ? 17.998 1.638 -47.784 1.00 75.44 617 PRO A O 1
ATOM 4699 N N . GLN A 1 618 ? 16.697 2.534 -46.194 1.00 80.00 618 GLN A N 1
ATOM 4700 C CA . GLN A 1 618 ? 15.846 1.394 -45.925 1.00 80.00 618 GLN A CA 1
ATOM 4701 C C . GLN A 1 618 ? 14.406 1.855 -46.125 1.00 80.00 618 GLN A C 1
ATOM 4703 O O . GLN A 1 618 ? 13.903 2.696 -45.378 1.00 80.00 618 GLN A O 1
ATOM 4708 N N . ALA A 1 619 ? 13.756 1.320 -47.159 1.00 79.12 619 ALA A N 1
ATOM 4709 C CA . ALA A 1 619 ? 12.368 1.639 -47.450 1.00 79.12 619 ALA A CA 1
ATOM 4710 C C . ALA A 1 619 ? 11.474 1.276 -46.264 1.00 79.12 619 ALA A C 1
ATOM 4712 O O . ALA A 1 619 ? 11.602 0.193 -45.684 1.00 79.12 619 ALA A O 1
ATOM 4713 N N . CYS A 1 620 ? 10.570 2.188 -45.924 1.00 75.31 620 CYS A N 1
ATOM 4714 C CA . CYS A 1 620 ? 9.489 1.872 -45.013 1.00 75.31 620 CYS A CA 1
ATOM 4715 C C . CYS A 1 620 ? 8.514 0.898 -45.683 1.00 75.31 620 CYS A C 1
ATOM 4717 O O . CYS A 1 620 ? 8.332 0.929 -46.902 1.00 75.31 620 CYS A O 1
ATOM 4719 N N . GLU A 1 621 ? 7.928 -0.008 -44.897 1.00 75.50 621 GLU A N 1
ATOM 4720 C CA . GLU A 1 621 ? 6.913 -0.934 -45.403 1.00 75.50 621 GLU A CA 1
ATOM 4721 C C . GLU A 1 621 ? 5.697 -0.163 -45.953 1.00 75.50 621 GLU A C 1
ATOM 4723 O O . GLU A 1 621 ? 5.448 0.986 -45.583 1.00 75.50 621 GLU A O 1
ATOM 4728 N N . ASP A 1 622 ? 4.938 -0.786 -46.860 1.00 66.25 622 ASP A N 1
ATOM 4729 C CA . ASP A 1 622 ? 3.762 -0.163 -47.477 1.00 66.25 622 ASP A CA 1
ATOM 4730 C C . ASP A 1 622 ? 2.787 0.356 -46.402 1.00 66.25 622 ASP A C 1
ATOM 4732 O O . ASP A 1 622 ? 2.230 -0.424 -45.630 1.00 66.25 622 ASP A O 1
ATOM 4736 N N . GLY A 1 623 ? 2.555 1.673 -46.387 1.00 64.44 623 GLY A N 1
ATOM 4737 C CA . GLY A 1 623 ? 1.714 2.340 -45.386 1.00 64.44 623 GLY A CA 1
ATOM 4738 C C . GLY A 1 623 ? 2.482 2.997 -44.240 1.00 64.44 623 GLY A C 1
ATOM 4739 O O . GLY A 1 623 ? 1.843 3.458 -43.309 1.00 64.44 623 GLY A O 1
ATOM 4740 N N . PHE A 1 624 ? 3.815 3.071 -44.303 1.00 74.56 624 PHE A N 1
ATOM 4741 C CA . PHE A 1 624 ? 4.655 3.755 -43.320 1.00 74.56 624 PHE A CA 1
ATOM 4742 C C . PHE A 1 624 ? 5.496 4.858 -43.987 1.00 74.56 624 PHE A C 1
ATOM 4744 O O . PHE A 1 624 ? 6.022 4.668 -45.085 1.00 74.56 624 PHE A O 1
ATOM 4751 N N . THR A 1 625 ? 5.659 6.002 -43.323 1.00 80.38 625 THR A N 1
ATOM 4752 C CA . THR A 1 625 ? 6.587 7.078 -43.702 1.00 80.38 625 THR A CA 1
ATOM 4753 C C . THR A 1 625 ? 7.633 7.295 -42.617 1.00 80.38 625 THR A C 1
ATOM 4755 O O . THR A 1 625 ? 7.420 7.032 -41.441 1.00 80.38 625 THR A O 1
ATOM 4758 N N . CYS A 1 626 ? 8.825 7.735 -43.001 1.00 78.06 626 CYS A N 1
ATOM 4759 C CA . CYS A 1 626 ? 9.887 8.035 -42.062 1.00 78.06 626 CYS A CA 1
ATOM 4760 C C . CYS A 1 626 ? 9.611 9.344 -41.319 1.00 78.06 626 CYS A C 1
ATOM 4762 O O . CYS A 1 626 ? 9.539 10.416 -41.931 1.00 78.06 626 CYS A O 1
ATOM 4764 N N . GLN A 1 627 ? 9.583 9.265 -39.991 1.00 80.00 627 GLN A N 1
ATOM 4765 C CA . GLN A 1 627 ? 9.578 10.406 -39.087 1.00 80.00 627 GLN A CA 1
ATOM 4766 C C . GLN A 1 627 ? 10.642 10.213 -37.998 1.00 80.00 627 GLN A C 1
ATOM 4768 O O . GLN A 1 627 ? 10.754 9.146 -37.405 1.00 80.00 627 GLN A O 1
ATOM 4773 N N . ASP A 1 628 ? 11.459 11.245 -37.759 1.00 79.56 628 ASP A N 1
ATOM 4774 C CA . ASP A 1 628 ? 12.525 11.262 -36.740 1.00 79.56 628 ASP A CA 1
ATOM 4775 C C . ASP A 1 628 ? 13.507 10.066 -36.790 1.00 79.56 628 ASP A C 1
ATOM 4777 O O . ASP A 1 628 ? 14.060 9.652 -35.775 1.00 79.56 628 ASP A O 1
ATOM 4781 N N . GLY A 1 629 ? 13.766 9.533 -37.990 1.00 77.56 629 GLY A N 1
ATOM 4782 C CA . GLY A 1 629 ? 14.699 8.423 -38.209 1.00 77.56 629 GLY A CA 1
ATOM 4783 C C . GLY A 1 629 ? 14.102 7.031 -37.986 1.00 77.56 629 GLY A C 1
ATOM 4784 O O . GLY A 1 629 ? 14.864 6.077 -37.832 1.00 77.56 629 GLY A O 1
ATOM 4785 N N . ALA A 1 630 ? 12.771 6.899 -37.980 1.00 77.19 630 ALA A N 1
ATOM 4786 C CA . ALA A 1 630 ? 12.055 5.626 -37.900 1.00 77.19 630 ALA A CA 1
ATOM 4787 C C . ALA A 1 630 ? 10.850 5.590 -38.855 1.00 77.19 630 ALA A C 1
ATOM 4789 O O . ALA A 1 630 ? 10.234 6.619 -39.121 1.00 77.19 630 ALA A O 1
ATOM 4790 N N . CYS A 1 631 ? 10.499 4.403 -39.354 1.00 77.38 631 CYS A N 1
ATOM 4791 C CA . CYS A 1 631 ? 9.281 4.202 -40.138 1.00 77.38 631 CYS A CA 1
ATOM 4792 C C . CYS A 1 631 ? 8.070 4.186 -39.205 1.00 77.38 631 CYS A C 1
ATOM 4794 O O . CYS A 1 631 ? 7.954 3.301 -38.359 1.00 77.38 631 CYS A O 1
ATOM 4796 N N . VAL A 1 632 ? 7.177 5.154 -39.370 1.00 75.19 632 VAL A N 1
ATOM 4797 C CA . VAL A 1 632 ? 5.921 5.291 -38.628 1.00 75.19 632 VAL A CA 1
ATOM 4798 C C . VAL A 1 632 ? 4.744 5.113 -39.579 1.00 75.19 632 VAL A C 1
ATOM 4800 O O . VAL A 1 632 ? 4.850 5.446 -40.752 1.00 75.19 632 VAL A O 1
ATOM 4803 N N . GLU A 1 633 ? 3.643 4.534 -39.112 1.00 72.81 633 GLU A N 1
ATOM 4804 C CA . GLU A 1 633 ? 2.485 4.254 -39.966 1.00 72.81 633 GLU A CA 1
ATOM 4805 C C . GLU A 1 633 ? 1.834 5.567 -40.429 1.00 72.81 633 GLU A C 1
ATOM 4807 O O . GLU A 1 633 ? 1.519 6.441 -39.620 1.00 72.81 633 GLU A O 1
ATOM 4812 N N . ASP A 1 634 ? 1.638 5.707 -41.738 1.00 60.53 634 ASP A N 1
ATOM 4813 C CA . ASP A 1 634 ? 0.927 6.811 -42.373 1.00 60.53 634 ASP A CA 1
ATOM 4814 C C . ASP A 1 634 ? -0.561 6.685 -42.021 1.00 60.53 634 ASP A C 1
ATOM 4816 O O . ASP A 1 634 ? -1.352 6.050 -42.723 1.00 60.53 634 ASP A O 1
ATOM 4820 N N . CYS A 1 635 ? -0.966 7.290 -40.910 1.00 62.22 635 CYS A N 1
ATOM 4821 C CA . CYS A 1 635 ? -2.364 7.322 -40.521 1.00 62.22 635 CYS A CA 1
ATOM 4822 C C . CYS A 1 635 ? -3.043 8.602 -41.043 1.00 62.22 635 CYS A C 1
ATOM 4824 O O . CYS A 1 635 ? -2.478 9.697 -41.085 1.00 62.22 635 CYS A O 1
ATOM 4826 N N . THR A 1 636 ? -4.284 8.461 -41.512 1.00 63.78 636 THR A N 1
ATOM 4827 C CA . THR A 1 636 ? -5.147 9.591 -41.882 1.00 63.78 636 THR A CA 1
ATOM 4828 C C . THR A 1 636 ? -6.391 9.543 -41.018 1.00 63.78 636 THR A C 1
ATOM 4830 O O . THR A 1 636 ? -7.036 8.504 -40.963 1.00 63.78 636 THR A O 1
ATOM 4833 N N . ASP A 1 637 ? -6.746 10.668 -40.391 1.00 75.31 637 ASP A N 1
ATOM 4834 C CA . ASP A 1 637 ? -7.948 10.777 -39.558 1.00 75.31 637 ASP A CA 1
ATOM 4835 C C . ASP A 1 637 ? -9.196 10.264 -40.305 1.00 75.31 637 ASP A C 1
ATOM 4837 O O . ASP A 1 637 ? -9.670 10.871 -41.274 1.00 75.31 637 ASP A O 1
ATOM 4841 N N . GLU A 1 638 ? -9.750 9.142 -39.845 1.00 77.25 638 GLU A N 1
ATOM 4842 C CA . GLU A 1 638 ? -10.930 8.488 -40.424 1.00 77.25 638 GLU A CA 1
ATOM 4843 C C . GLU A 1 638 ? -12.247 9.175 -40.019 1.00 77.25 638 GLU A C 1
ATOM 4845 O O . GLU A 1 638 ? -13.337 8.910 -40.555 1.00 77.25 638 GLU A O 1
ATOM 4850 N N . CYS A 1 639 ? -12.172 10.052 -39.023 1.00 77.75 639 CYS A N 1
ATOM 4851 C CA . CYS A 1 639 ? -13.292 10.767 -38.437 1.00 77.75 639 CYS A CA 1
ATOM 4852 C C . CYS A 1 639 ? -12.821 12.074 -37.794 1.00 77.75 639 CYS A C 1
ATOM 4854 O O . CYS A 1 639 ? -11.631 12.343 -37.665 1.00 77.75 639 CYS A O 1
ATOM 4856 N N . VAL A 1 640 ? -13.771 12.928 -37.417 1.00 83.88 640 VAL A N 1
ATOM 4857 C CA . VAL A 1 640 ? -13.460 14.184 -36.725 1.00 83.88 640 VAL A CA 1
ATOM 4858 C C . VAL A 1 640 ? -13.577 13.989 -35.216 1.00 83.88 640 VAL A C 1
ATOM 4860 O O . VAL A 1 640 ? -14.501 13.329 -34.748 1.00 83.88 640 VAL A O 1
ATOM 4863 N N . GLU A 1 641 ? -12.682 14.610 -34.447 1.00 80.25 641 GLU A N 1
ATOM 4864 C CA . GLU A 1 641 ? -12.675 14.548 -32.982 1.00 80.25 641 GLU A CA 1
ATOM 4865 C C . GLU A 1 641 ? -14.078 14.820 -32.396 1.00 80.25 641 GLU A C 1
ATOM 4867 O O . GLU A 1 641 ? -14.693 15.867 -32.641 1.00 80.25 641 GLU A O 1
ATOM 4872 N N . GLY A 1 642 ? -14.605 13.852 -31.638 1.00 76.50 642 GLY A N 1
ATOM 4873 C CA . GLY A 1 642 ? -15.941 13.904 -31.034 1.00 76.50 642 GLY A CA 1
ATOM 4874 C C . GLY A 1 642 ? -17.107 13.480 -31.941 1.00 76.50 642 GLY A C 1
ATOM 4875 O O . GLY A 1 642 ? -18.263 13.572 -31.518 1.00 76.50 642 GLY A O 1
ATOM 4876 N N . GLU A 1 643 ? -16.846 13.023 -33.167 1.00 87.31 643 GLU A N 1
ATOM 4877 C CA . GLU A 1 643 ? -17.849 12.411 -34.042 1.00 87.31 643 GLU A CA 1
ATOM 4878 C C . GLU A 1 643 ? -18.272 11.031 -33.510 1.00 87.31 643 GLU A C 1
ATOM 4880 O O . GLU A 1 643 ? -17.447 10.240 -33.051 1.00 87.31 643 GLU A O 1
ATOM 4885 N N . VAL A 1 644 ? -19.573 10.742 -33.570 1.00 88.25 644 VAL A N 1
ATOM 4886 C CA . VAL A 1 644 ? -20.159 9.448 -33.192 1.00 88.25 644 VAL A CA 1
ATOM 4887 C C . VAL A 1 644 ? -21.152 9.002 -34.258 1.00 88.25 644 VAL A C 1
ATOM 4889 O O . VAL A 1 644 ? -21.793 9.837 -34.907 1.00 88.25 644 VAL A O 1
ATOM 4892 N N . GLY A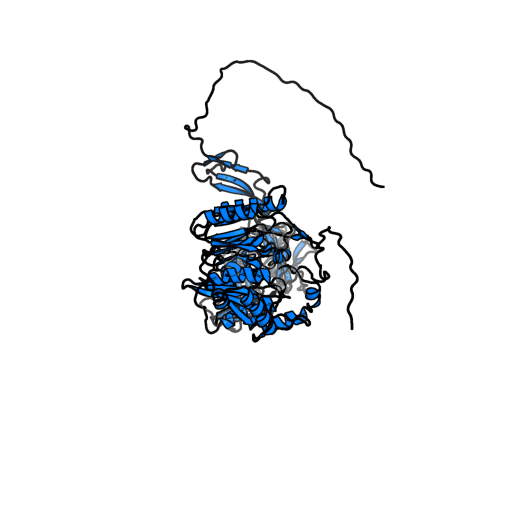 1 645 ? -21.327 7.695 -34.429 1.00 89.88 645 GLY A N 1
ATOM 4893 C CA . GLY A 1 645 ? -22.259 7.156 -35.415 1.00 89.88 645 GLY A CA 1
ATOM 4894 C C . GLY A 1 645 ? -22.621 5.699 -35.173 1.00 89.88 645 GLY A C 1
ATOM 4895 O O . GLY A 1 645 ? -22.155 5.072 -34.229 1.00 89.88 645 GLY A O 1
ATOM 4896 N N . CYS A 1 646 ? -23.524 5.172 -35.994 1.00 90.12 646 CYS A N 1
ATOM 4897 C CA . CYS A 1 646 ? -23.882 3.756 -35.961 1.00 90.12 646 CYS A CA 1
ATOM 4898 C C . CYS A 1 646 ? -23.148 3.017 -37.072 1.00 90.12 646 CYS A C 1
ATOM 4900 O O . CYS A 1 646 ? -23.000 3.559 -38.170 1.00 90.12 646 CYS A O 1
ATOM 4902 N N . SER A 1 647 ? -22.693 1.803 -36.777 1.00 85.00 647 SER A N 1
ATOM 4903 C CA . SER A 1 647 ? -22.115 0.912 -37.779 1.00 85.00 647 SER A CA 1
ATOM 4904 C C . SER A 1 647 ? -23.195 0.485 -38.779 1.00 85.00 647 SER A C 1
ATOM 4906 O O . SER A 1 647 ? -24.354 0.286 -38.409 1.00 85.00 647 SER A O 1
ATOM 4908 N N . GLU A 1 648 ? -22.843 0.402 -40.064 1.00 77.62 648 GLU A N 1
ATOM 4909 C CA . GLU A 1 648 ? -23.801 0.068 -41.131 1.00 77.62 648 GLU A CA 1
ATOM 4910 C C . GLU A 1 648 ? -24.070 -1.443 -41.228 1.00 77.62 648 GLU A C 1
ATOM 4912 O O . GLU A 1 648 ? -25.135 -1.849 -41.703 1.00 77.62 648 GLU A O 1
ATOM 4917 N N . ASP A 1 649 ? -23.129 -2.267 -40.754 1.00 75.75 649 ASP A N 1
ATOM 4918 C CA . ASP A 1 649 ? -23.117 -3.717 -40.976 1.00 75.75 649 ASP A CA 1
ATOM 4919 C C . ASP A 1 649 ? -23.441 -4.545 -39.719 1.00 75.75 649 ASP A C 1
ATOM 4921 O O . ASP A 1 649 ? -23.778 -5.730 -39.826 1.00 75.75 649 ASP A O 1
ATOM 4925 N N . ILE A 1 650 ? -23.377 -3.935 -38.532 1.00 78.44 650 ILE A N 1
ATOM 4926 C CA . ILE A 1 650 ? -23.647 -4.573 -37.237 1.00 78.44 650 ILE A CA 1
ATOM 4927 C C . ILE A 1 650 ? -24.376 -3.608 -36.290 1.00 78.44 650 ILE A C 1
ATOM 4929 O O . ILE A 1 650 ? -24.242 -2.393 -36.406 1.00 78.44 650 ILE A O 1
ATOM 4933 N N . ASP A 1 651 ? -25.129 -4.138 -35.319 1.00 81.12 651 ASP A N 1
ATOM 4934 C CA . ASP A 1 651 ? -25.768 -3.329 -34.270 1.00 81.12 651 ASP A CA 1
ATOM 4935 C C . ASP A 1 651 ? -24.707 -2.826 -33.271 1.00 81.12 651 ASP A C 1
ATOM 4937 O O . ASP A 1 651 ? -24.537 -3.375 -32.182 1.00 81.12 651 ASP A O 1
ATOM 4941 N N . ALA A 1 652 ? -23.955 -1.798 -33.665 1.00 83.88 652 ALA A N 1
ATOM 4942 C CA . ALA A 1 652 ? -22.887 -1.179 -32.886 1.00 83.88 652 ALA A CA 1
ATOM 4943 C C . ALA A 1 652 ? -22.906 0.349 -33.040 1.00 83.88 652 ALA A C 1
ATOM 4945 O O . ALA A 1 652 ? -23.204 0.872 -34.116 1.00 83.88 652 ALA A O 1
ATOM 4946 N N . SER A 1 653 ? -22.568 1.067 -31.970 1.00 89.50 653 SER A N 1
ATOM 4947 C CA . SER A 1 653 ? -22.228 2.494 -32.024 1.00 89.50 653 SER A CA 1
ATOM 4948 C C . SER A 1 653 ? -20.720 2.661 -32.115 1.00 89.50 653 SER A C 1
ATOM 4950 O O . SER A 1 653 ? -20.006 1.904 -31.474 1.00 89.50 653 SER A O 1
ATOM 4952 N N . TRP A 1 654 ? -20.224 3.668 -32.817 1.00 90.88 654 TRP A N 1
ATOM 4953 C CA . TRP A 1 654 ? -18.807 4.012 -32.845 1.00 90.88 654 TRP A CA 1
ATOM 4954 C C . TRP A 1 654 ? -18.571 5.449 -32.397 1.00 90.88 654 TRP A C 1
ATOM 4956 O O . TRP A 1 654 ? -19.435 6.315 -32.568 1.00 90.88 654 TRP A O 1
ATOM 4966 N N . ALA A 1 655 ? -17.391 5.691 -31.834 1.00 87.62 655 ALA A N 1
ATOM 4967 C CA . ALA A 1 655 ? -16.909 7.016 -31.469 1.00 87.62 655 ALA A CA 1
ATOM 4968 C C . ALA A 1 655 ? -15.518 7.250 -32.061 1.00 87.62 655 ALA A C 1
ATOM 4970 O O . ALA A 1 655 ? -14.714 6.324 -32.149 1.00 87.62 655 ALA A O 1
ATOM 4971 N N . CYS A 1 656 ? -15.265 8.488 -32.473 1.00 87.25 656 CYS A N 1
ATOM 4972 C CA . CYS A 1 656 ? -13.973 8.917 -32.977 1.00 87.25 656 CYS A CA 1
ATOM 4973 C C . CYS A 1 656 ? -13.004 9.167 -31.817 1.00 87.25 656 CYS A C 1
ATOM 4975 O O . CYS A 1 656 ? -13.266 10.047 -30.988 1.00 87.25 656 CYS A O 1
ATOM 4977 N N . VAL A 1 657 ? -11.918 8.402 -31.748 1.00 83.12 657 VAL A N 1
ATOM 4978 C CA . VAL A 1 657 ? -10.909 8.481 -30.682 1.00 83.12 657 VAL A CA 1
ATOM 4979 C C . VAL A 1 657 ? -9.506 8.523 -31.276 1.00 83.12 657 VAL A C 1
ATOM 4981 O O . VAL A 1 657 ? -9.279 8.010 -32.365 1.00 83.12 657 VAL A O 1
ATOM 4984 N N . GLU A 1 658 ? -8.575 9.148 -30.563 1.00 79.31 658 GLU A N 1
ATOM 4985 C CA . GLU A 1 658 ? -7.158 9.157 -30.932 1.00 79.31 658 GLU A CA 1
ATOM 4986 C C . GLU A 1 658 ? -6.553 7.776 -30.636 1.00 79.31 658 GLU A C 1
ATOM 4988 O O . GLU A 1 658 ? -6.613 7.299 -29.499 1.00 79.31 658 GLU A O 1
ATOM 4993 N N . ALA A 1 659 ? -6.050 7.111 -31.674 1.00 68.12 659 ALA A N 1
ATOM 4994 C CA . ALA A 1 659 ? -5.401 5.809 -31.615 1.00 68.12 659 ALA A CA 1
ATOM 4995 C C . ALA A 1 659 ? -3.927 5.936 -31.183 1.00 68.12 659 ALA A C 1
ATOM 4997 O O . ALA A 1 659 ? -3.370 7.030 -31.105 1.00 68.12 659 ALA A O 1
ATOM 4998 N N . GLU A 1 660 ? -3.275 4.806 -30.892 1.00 55.06 660 GLU A N 1
ATOM 4999 C CA . GLU A 1 660 ? -1.883 4.764 -30.400 1.00 55.06 660 GLU A CA 1
ATOM 5000 C C . GLU A 1 660 ? -0.860 5.349 -31.394 1.00 55.06 660 GLU A C 1
ATOM 5002 O O . GLU A 1 660 ? 0.207 5.798 -30.982 1.00 55.06 660 GLU A O 1
ATOM 5007 N N . ASN A 1 661 ? -1.207 5.405 -32.685 1.00 57.41 661 ASN A N 1
ATOM 5008 C CA . ASN A 1 661 ? -0.426 6.041 -33.753 1.00 57.41 661 ASN A CA 1
ATOM 5009 C C . ASN A 1 661 ? -0.631 7.574 -33.846 1.00 57.41 661 ASN A C 1
ATOM 5011 O O . ASN A 1 661 ? -0.004 8.222 -34.681 1.00 57.41 661 ASN A O 1
ATOM 5015 N N . GLY A 1 662 ? -1.475 8.167 -32.989 1.00 62.78 662 GLY A N 1
ATOM 5016 C CA . GLY A 1 662 ? -1.741 9.610 -32.935 1.00 62.78 662 GLY A CA 1
ATOM 5017 C C . GLY A 1 662 ? -2.797 10.126 -33.921 1.00 62.78 662 GLY A C 1
ATOM 5018 O O . GLY A 1 662 ? -2.997 11.339 -33.999 1.00 62.78 662 GLY A O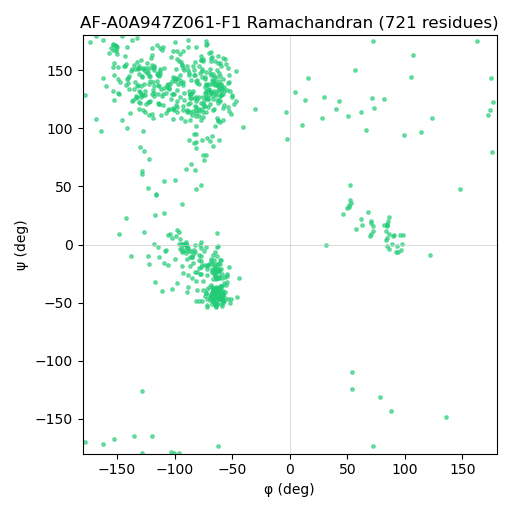 1
ATOM 5019 N N . CYS A 1 663 ? -3.483 9.247 -34.661 1.00 75.81 663 CYS A N 1
ATOM 5020 C CA . CYS A 1 663 ? -4.577 9.619 -35.566 1.00 75.81 663 CYS A CA 1
ATOM 5021 C C . CYS A 1 663 ? -5.963 9.308 -35.004 1.00 75.81 663 CYS A C 1
ATOM 5023 O O . CYS A 1 663 ? -6.132 8.500 -34.096 1.00 75.81 663 CYS A O 1
ATOM 5025 N N . LEU A 1 664 ? -6.983 9.953 -35.568 1.00 79.56 664 LEU A N 1
ATOM 5026 C CA . LEU A 1 664 ? -8.374 9.777 -35.168 1.00 79.56 664 LEU A CA 1
ATOM 5027 C C . LEU A 1 664 ? -9.040 8.607 -35.906 1.00 79.56 664 LEU A C 1
ATOM 5029 O O . LEU A 1 664 ? -9.297 8.685 -37.108 1.00 79.56 664 LEU A O 1
ATOM 5033 N N . GLU A 1 665 ? -9.395 7.558 -35.168 1.00 84.62 665 GLU A N 1
ATOM 5034 C CA . GLU A 1 665 ? -10.016 6.335 -35.685 1.00 84.62 665 GLU A CA 1
ATOM 5035 C C . GLU A 1 665 ? -11.422 6.108 -35.108 1.00 84.62 665 GLU A C 1
ATOM 5037 O O . GLU A 1 665 ? -11.768 6.553 -34.007 1.00 84.62 665 GLU A O 1
ATOM 5042 N N . ARG A 1 666 ? -12.270 5.394 -35.860 1.00 87.31 666 ARG A N 1
ATOM 5043 C CA . ARG A 1 666 ? -13.622 5.026 -35.411 1.00 87.31 666 ARG A CA 1
ATOM 5044 C C . ARG A 1 666 ? -13.574 3.727 -34.620 1.00 87.31 666 ARG A C 1
ATOM 5046 O O . ARG A 1 666 ? -13.489 2.647 -35.195 1.00 87.31 666 ARG A O 1
ATOM 5053 N N . VAL A 1 667 ? -13.742 3.808 -33.306 1.00 84.94 667 VAL A N 1
ATOM 5054 C CA . VAL A 1 667 ? -13.802 2.612 -32.457 1.00 84.94 667 VAL A CA 1
ATOM 5055 C C . VAL A 1 667 ? -15.248 2.169 -32.269 1.00 84.94 667 VAL A C 1
ATOM 5057 O O . VAL A 1 667 ? -16.064 2.886 -31.684 1.00 84.94 667 VAL A O 1
ATOM 5060 N N . GLU A 1 668 ? -15.576 0.977 -32.774 1.00 88.31 668 GLU A N 1
ATOM 5061 C CA . GLU A 1 668 ? -16.908 0.377 -32.671 1.00 88.31 668 GLU A CA 1
ATOM 5062 C C . GLU A 1 668 ? -17.146 -0.291 -31.308 1.00 88.31 668 GLU A C 1
ATOM 5064 O O . GLU A 1 668 ? -16.310 -1.003 -30.759 1.00 88.31 668 GLU A O 1
ATOM 5069 N N . THR A 1 669 ? -18.347 -0.107 -30.772 1.00 86.56 669 THR A N 1
ATOM 5070 C CA . THR A 1 669 ? -18.857 -0.723 -29.548 1.00 86.56 669 THR A CA 1
ATOM 5071 C C . THR A 1 669 ? -20.175 -1.418 -29.863 1.00 86.56 669 THR A C 1
ATOM 5073 O O . THR A 1 669 ? -21.175 -0.772 -30.186 1.00 86.56 669 THR A O 1
ATOM 5076 N N . LEU A 1 670 ? -20.188 -2.749 -29.763 1.00 86.31 670 LEU A N 1
ATOM 5077 C CA . LEU A 1 670 ? -21.386 -3.563 -29.977 1.00 86.31 670 LEU A CA 1
ATOM 5078 C C . LEU A 1 670 ? -22.496 -3.194 -28.986 1.00 86.31 670 LEU A C 1
ATOM 5080 O O . LEU A 1 670 ? -22.276 -3.147 -27.774 1.00 86.31 670 LEU A O 1
ATOM 5084 N N . CYS A 1 671 ? -23.711 -3.004 -29.495 1.00 81.94 671 CYS A N 1
ATOM 5085 C CA . CYS A 1 671 ? -24.888 -2.804 -28.665 1.00 81.94 671 CYS A CA 1
ATOM 5086 C C . CYS A 1 671 ? -25.258 -4.116 -27.968 1.00 81.94 671 CYS A C 1
ATOM 5088 O O . CYS A 1 671 ? -25.534 -5.137 -28.599 1.00 81.94 671 CYS A O 1
ATOM 5090 N N . VAL A 1 672 ? -25.217 -4.109 -26.634 1.00 73.94 672 VAL A N 1
ATOM 5091 C CA . VAL A 1 672 ? -25.409 -5.310 -25.813 1.00 73.94 672 VAL A CA 1
ATOM 5092 C C . VAL A 1 672 ? -26.878 -5.429 -25.385 1.00 73.94 672 VAL A C 1
ATOM 5094 O O . VAL A 1 672 ? -27.521 -4.449 -25.006 1.00 73.94 672 VAL A O 1
ATOM 5097 N N . GLY A 1 673 ? -27.427 -6.646 -25.411 1.00 73.38 673 GLY A N 1
ATOM 5098 C CA . GLY A 1 673 ? -28.814 -6.921 -25.014 1.00 73.38 673 GLY A CA 1
ATOM 5099 C C . GLY A 1 673 ? -29.817 -6.759 -26.162 1.00 73.38 673 GLY A C 1
ATOM 5100 O O . GLY A 1 673 ? -29.529 -7.135 -27.291 1.00 73.38 673 GLY A O 1
ATOM 5101 N N . SER A 1 674 ? -31.022 -6.253 -25.876 1.00 72.69 674 SER A N 1
ATOM 5102 C CA . SER A 1 674 ? -32.049 -5.921 -26.886 1.00 72.69 674 SER A CA 1
ATOM 5103 C C . SER A 1 674 ? -31.974 -4.451 -27.322 1.00 72.69 674 SER A C 1
ATOM 5105 O O . SER A 1 674 ? -33.005 -3.802 -27.512 1.00 72.69 674 SER A O 1
ATOM 5107 N N . THR A 1 675 ? -30.757 -3.907 -27.379 1.00 79.50 675 THR A N 1
ATOM 5108 C CA . THR A 1 675 ? -30.487 -2.529 -27.792 1.00 79.50 675 THR A CA 1
ATOM 5109 C C . THR A 1 675 ? -30.011 -2.505 -29.243 1.00 79.50 675 THR A C 1
ATOM 5111 O O . THR A 1 675 ? -29.300 -3.405 -29.677 1.00 79.50 675 THR A O 1
ATOM 5114 N N . THR A 1 676 ? -30.416 -1.488 -29.995 1.00 83.50 676 THR A N 1
ATOM 5115 C CA . THR A 1 676 ? -29.988 -1.234 -31.379 1.00 83.50 676 THR A CA 1
ATOM 5116 C C . THR A 1 676 ? -29.381 0.160 -31.450 1.00 83.50 676 THR A C 1
ATOM 5118 O O . THR A 1 676 ? -29.790 1.044 -30.695 1.00 83.50 676 THR A O 1
ATOM 5121 N N . CYS A 1 677 ? -28.404 0.383 -32.327 1.00 83.94 677 CYS A N 1
ATOM 5122 C CA . CYS A 1 677 ? -27.795 1.706 -32.434 1.00 83.94 677 CYS A CA 1
ATOM 5123 C C . CYS A 1 677 ? -28.749 2.699 -33.117 1.00 83.94 677 CYS A C 1
ATOM 5125 O O . CYS A 1 677 ? -29.198 2.468 -34.240 1.00 83.94 677 CYS A O 1
ATOM 5127 N N . GLU A 1 678 ? -29.021 3.832 -32.465 1.00 85.44 678 GLU A N 1
ATOM 5128 C CA . GLU A 1 678 ? -29.704 4.988 -33.053 1.00 85.44 678 GLU A CA 1
ATOM 5129 C C . GLU A 1 678 ? -28.883 6.262 -32.786 1.00 85.44 678 GLU A C 1
ATOM 5131 O O . GLU A 1 678 ? -28.488 6.531 -31.656 1.00 85.44 678 GLU A O 1
ATOM 5136 N N . GLU A 1 679 ? -28.616 7.058 -33.831 1.00 84.19 679 GLU A N 1
ATOM 5137 C CA . GLU A 1 679 ? -27.865 8.332 -33.754 1.00 84.19 679 GLU A CA 1
ATOM 5138 C C . GLU A 1 679 ? -26.496 8.247 -33.035 1.00 84.19 679 GLU A C 1
ATOM 5140 O O . GLU A 1 679 ? -26.058 9.197 -32.394 1.00 84.19 679 GLU A O 1
ATOM 5145 N N . GLY A 1 680 ? -25.800 7.115 -33.167 1.00 80.56 680 GLY A N 1
ATOM 5146 C CA . GLY A 1 680 ? -24.470 6.900 -32.588 1.00 80.56 680 GLY A CA 1
ATOM 5147 C C . GLY A 1 680 ? -24.463 6.441 -31.136 1.00 80.56 680 GLY A C 1
ATOM 5148 O O . GLY A 1 680 ? -23.432 6.521 -30.476 1.00 80.56 680 GLY A O 1
ATOM 5149 N N . VAL A 1 681 ? -25.598 5.947 -30.632 1.00 82.69 681 VAL A N 1
ATOM 5150 C CA . VAL A 1 681 ? -25.723 5.418 -29.271 1.00 82.69 681 VAL A CA 1
ATOM 5151 C C . VAL A 1 681 ? -26.615 4.179 -29.257 1.00 82.69 681 VAL A C 1
ATOM 5153 O O . VAL A 1 681 ? -27.629 4.118 -29.949 1.00 82.69 681 VAL A O 1
ATOM 5156 N N . CYS A 1 682 ? -26.272 3.188 -28.440 1.00 85.94 682 CYS A N 1
ATOM 5157 C CA . CYS A 1 682 ? -27.095 1.993 -28.264 1.00 85.94 682 CYS A CA 1
ATOM 5158 C C . CYS A 1 682 ? -28.339 2.302 -27.419 1.00 85.94 682 CYS A C 1
ATOM 5160 O O . CYS A 1 682 ? -28.226 2.690 -26.254 1.00 85.94 682 CYS A O 1
ATOM 5162 N N . VAL A 1 683 ? -29.533 2.114 -27.989 1.00 85.50 683 VAL A N 1
ATOM 5163 C CA . VAL A 1 683 ? -30.821 2.389 -27.332 1.00 85.50 683 VAL A CA 1
ATOM 5164 C C . VAL A 1 683 ? -31.694 1.138 -27.272 1.00 85.50 683 VAL A C 1
ATOM 5166 O O . VAL A 1 683 ? -31.678 0.314 -28.179 1.00 85.50 683 VAL A O 1
ATOM 5169 N N . GLU A 1 684 ? -32.469 0.969 -26.200 1.00 78.69 684 GLU A N 1
ATOM 5170 C CA . GLU A 1 684 ? -33.403 -0.159 -26.073 1.00 78.69 684 GLU A CA 1
ATOM 5171 C C . GLU A 1 684 ? -34.579 -0.023 -27.050 1.00 78.69 684 GLU A C 1
ATOM 5173 O O . GLU A 1 684 ? -35.221 1.033 -27.114 1.00 78.69 684 GLU A O 1
ATOM 5178 N N . GLU A 1 685 ? -34.921 -1.107 -27.762 1.00 62.41 685 GLU A N 1
ATOM 5179 C CA . GLU A 1 685 ? -36.149 -1.139 -28.558 1.00 62.41 685 GLU A CA 1
ATOM 5180 C C . GLU A 1 685 ? -37.357 -0.844 -27.656 1.00 62.41 685 GLU A C 1
ATOM 5182 O O . GLU A 1 685 ? -37.677 -1.590 -26.724 1.00 62.41 685 GLU A O 1
ATOM 5187 N N . LYS A 1 686 ? -38.093 0.231 -27.961 1.00 52.97 686 LYS A N 1
ATOM 5188 C CA . LYS A 1 686 ? -39.362 0.508 -27.283 1.00 52.97 686 LYS A CA 1
ATOM 5189 C C . LYS A 1 686 ? -40.351 -0.613 -27.566 1.00 52.97 686 LYS A C 1
ATOM 5191 O O . LYS A 1 686 ? -40.944 -0.696 -28.644 1.00 52.97 686 LYS A O 1
ATOM 5196 N N . SER A 1 687 ? -40.599 -1.427 -26.545 1.00 46.72 687 SER A N 1
ATOM 5197 C CA . SER A 1 687 ? -41.672 -2.406 -26.563 1.00 46.72 687 SER A CA 1
ATOM 5198 C C . SER A 1 687 ? -43.008 -1.697 -26.816 1.00 46.72 687 SER A C 1
ATOM 5200 O O . SER A 1 687 ? -43.345 -0.684 -26.199 1.00 46.72 687 SER A O 1
ATOM 5202 N N . SER A 1 688 ? -43.838 -2.262 -27.691 1.00 47.25 688 SER A N 1
ATOM 5203 C CA . SER A 1 688 ? -45.223 -1.809 -27.916 1.00 47.25 688 SER A CA 1
ATOM 5204 C C . SER A 1 688 ? -46.145 -1.944 -26.680 1.00 47.25 688 SER A C 1
ATOM 5206 O O . SER A 1 688 ? -47.359 -1.753 -26.787 1.00 47.25 688 SER A O 1
ATOM 5208 N N . SER A 1 689 ? -45.587 -2.244 -25.502 1.00 48.25 689 SER A N 1
ATOM 5209 C CA . SER A 1 689 ? -46.268 -2.347 -24.209 1.00 48.25 689 SER A CA 1
ATOM 5210 C C . SER A 1 689 ? -45.984 -1.205 -23.226 1.00 48.25 689 SER A C 1
ATOM 5212 O O . SER A 1 689 ? -46.672 -1.141 -22.205 1.00 48.25 689 SER A O 1
ATOM 5214 N N . ASP A 1 690 ? -45.091 -0.259 -23.531 1.00 43.47 690 ASP A N 1
ATOM 5215 C CA . ASP A 1 690 ? -44.871 0.911 -22.668 1.00 43.47 690 ASP A CA 1
ATOM 5216 C C . ASP A 1 690 ? -45.932 1.985 -22.927 1.00 43.47 690 ASP A C 1
ATOM 5218 O O . ASP A 1 690 ? -45.800 2.922 -23.717 1.00 43.47 690 ASP A O 1
ATOM 5222 N N . GLY A 1 691 ? -47.073 1.783 -22.270 1.00 48.75 691 GLY A N 1
ATOM 5223 C CA . GLY A 1 691 ? -48.232 2.652 -22.340 1.00 48.75 691 GLY A CA 1
ATOM 5224 C C . GLY A 1 691 ? -47.943 4.070 -21.853 1.00 48.75 691 GLY A C 1
ATOM 5225 O O . GLY A 1 691 ? -47.970 4.332 -20.657 1.00 48.75 691 GLY A O 1
ATOM 5226 N N . CYS A 1 692 ? -47.836 5.004 -22.798 1.00 35.91 692 CYS A N 1
ATOM 5227 C CA . CYS A 1 692 ? -48.190 6.408 -22.603 1.00 35.91 692 CYS A CA 1
ATOM 5228 C C . CYS A 1 692 ? -48.865 6.977 -23.866 1.00 35.91 692 CYS A C 1
ATOM 5230 O O . CYS A 1 692 ? -48.243 7.302 -24.870 1.00 35.91 692 CYS A O 1
ATOM 5232 N N . SER A 1 693 ? -50.196 7.038 -23.773 1.00 38.88 693 SER A N 1
ATOM 5233 C CA . SER A 1 693 ? -51.187 7.810 -24.535 1.00 38.88 693 SER A CA 1
ATOM 5234 C C . SER A 1 693 ? -50.760 8.546 -25.819 1.00 38.88 693 SER A C 1
ATOM 5236 O O . SER A 1 693 ? -50.354 9.708 -25.783 1.00 38.88 693 SER A O 1
ATOM 5238 N N . CYS A 1 694 ? -51.105 7.974 -26.976 1.00 30.25 694 CYS A N 1
ATOM 5239 C CA . CYS A 1 694 ? -51.447 8.774 -28.151 1.00 30.25 694 CYS A CA 1
ATOM 5240 C C . CYS A 1 694 ? -52.817 9.439 -27.936 1.00 30.25 694 CYS A C 1
ATOM 5242 O O . CYS A 1 694 ? -53.860 8.872 -28.264 1.00 30.25 694 CYS A O 1
ATOM 5244 N N . SER A 1 695 ? -52.838 10.659 -27.404 1.00 34.31 695 SER A N 1
ATOM 5245 C CA . SER A 1 695 ? -53.960 11.567 -27.645 1.00 34.31 695 SER A CA 1
ATOM 5246 C C . SER A 1 695 ? -53.757 12.224 -29.007 1.00 34.31 695 SER A C 1
ATOM 5248 O O . SER A 1 695 ? -52.963 13.150 -29.148 1.00 34.31 695 SER A O 1
ATOM 5250 N N . THR A 1 696 ? -54.479 11.746 -30.017 1.00 35.75 696 THR A N 1
ATOM 5251 C CA . THR A 1 696 ? -54.668 12.478 -31.274 1.00 35.75 696 THR A CA 1
ATOM 5252 C C . THR A 1 696 ? -55.303 13.843 -31.005 1.00 35.75 696 THR A C 1
ATOM 5254 O O . THR A 1 696 ? -56.285 13.910 -30.258 1.00 35.75 696 THR A O 1
ATOM 5257 N N . PRO A 1 697 ? -54.891 14.880 -31.745 1.00 34.72 697 PRO A N 1
ATOM 5258 C CA . PRO A 1 697 ? -55.889 15.745 -32.351 1.00 34.72 697 PRO A CA 1
ATOM 5259 C C . PRO A 1 697 ? -55.651 15.899 -33.857 1.00 34.72 697 PRO A C 1
ATOM 5261 O O . PRO A 1 697 ? -54.651 16.438 -34.313 1.00 34.72 697 PRO A O 1
ATOM 5264 N N . THR A 1 698 ? -56.631 15.400 -34.608 1.00 30.97 698 THR A N 1
ATOM 5265 C CA . THR A 1 698 ? -57.317 16.091 -35.711 1.00 30.97 698 THR A CA 1
ATOM 5266 C C . THR A 1 698 ? -56.555 17.173 -36.487 1.00 30.97 698 THR A C 1
ATOM 5268 O O . THR A 1 698 ? -56.417 18.311 -36.043 1.00 30.97 698 THR A O 1
ATOM 5271 N N . ASP A 1 699 ? -56.222 16.803 -37.721 1.00 31.55 699 ASP A N 1
ATOM 5272 C CA . ASP A 1 699 ? -56.365 17.564 -38.967 1.00 31.55 699 ASP A CA 1
ATOM 5273 C C . ASP A 1 699 ? -57.045 18.947 -38.845 1.00 31.55 699 ASP A C 1
ATOM 5275 O O . ASP A 1 699 ? -58.246 19.038 -38.599 1.00 31.55 699 ASP A O 1
ATOM 5279 N N . THR A 1 700 ? -56.290 20.022 -39.095 1.00 29.05 700 THR A N 1
ATOM 5280 C CA . THR A 1 700 ? -56.775 21.175 -39.874 1.00 29.05 700 THR A CA 1
ATOM 5281 C C . THR A 1 700 ? -55.615 21.905 -40.560 1.00 29.05 700 THR A C 1
ATOM 5283 O O . THR A 1 700 ? -54.665 22.376 -39.942 1.00 29.05 700 THR A O 1
ATOM 5286 N N . ARG A 1 701 ? -55.740 22.025 -41.883 1.00 31.14 701 ARG A N 1
ATOM 5287 C CA . ARG A 1 701 ? -54.989 22.916 -42.781 1.00 31.14 701 ARG A CA 1
ATOM 5288 C C . ARG A 1 701 ? -55.031 24.384 -42.314 1.00 31.14 701 ARG A C 1
ATOM 5290 O O . ARG A 1 701 ? -56.129 24.869 -42.070 1.00 31.14 701 ARG A O 1
ATOM 5297 N N . SER A 1 702 ? -53.914 25.125 -42.404 1.00 28.39 702 SER A N 1
ATOM 5298 C CA . SER A 1 702 ? -53.773 26.311 -43.290 1.00 28.39 702 SER A CA 1
ATOM 5299 C C . SER A 1 702 ? -52.414 27.041 -43.150 1.00 28.39 702 SER A C 1
ATOM 5301 O O . SER A 1 702 ? -52.079 27.530 -42.081 1.00 28.39 702 SER A O 1
ATOM 5303 N N . SER A 1 703 ? -51.695 27.157 -44.272 1.00 29.02 703 SER A N 1
ATOM 5304 C CA . SER A 1 703 ? -50.972 28.336 -44.810 1.00 29.02 703 SER A CA 1
ATOM 5305 C C . SER A 1 703 ? -50.151 29.319 -43.925 1.00 29.02 703 SER A C 1
ATOM 5307 O O . SER A 1 703 ? -50.767 30.114 -43.229 1.00 29.02 703 SER A O 1
ATOM 5309 N N . VAL A 1 704 ? -48.814 29.375 -44.170 1.00 26.61 704 VAL A N 1
ATOM 5310 C CA . VAL A 1 704 ? -47.948 30.540 -44.599 1.00 26.61 704 VAL A CA 1
ATOM 5311 C C . VAL A 1 704 ? -47.921 31.834 -43.718 1.00 26.61 704 VAL A C 1
ATOM 5313 O O . VAL A 1 704 ? -48.990 32.231 -43.271 1.00 26.61 704 VAL A O 1
ATOM 5316 N N . PRO A 1 705 ? -46.840 32.673 -43.619 1.00 39.19 705 PRO A N 1
ATOM 5317 C CA . PRO A 1 705 ? -45.363 32.520 -43.721 1.00 39.19 705 PRO A CA 1
ATOM 5318 C C . PRO A 1 705 ? -44.518 33.283 -42.637 1.00 39.19 705 PRO A C 1
ATOM 5320 O O . PRO A 1 705 ? -45.027 34.082 -41.859 1.00 39.19 705 PRO A O 1
ATOM 5323 N N . VAL A 1 706 ? -43.189 33.078 -42.690 1.00 34.66 706 VAL A N 1
ATOM 5324 C CA . VAL A 1 706 ? -42.046 34.032 -42.551 1.00 34.66 706 VAL A CA 1
ATOM 5325 C C . VAL A 1 706 ? -42.360 35.501 -42.188 1.00 34.66 706 VAL A C 1
ATOM 5327 O O . VAL A 1 706 ? -43.110 36.126 -42.925 1.00 34.66 706 VAL A O 1
ATOM 5330 N N . PHE A 1 707 ? -41.669 36.088 -41.186 1.00 27.42 707 PHE A N 1
ATOM 5331 C CA . PHE A 1 707 ? -40.956 37.395 -41.262 1.00 27.42 707 PHE A CA 1
ATOM 5332 C C . PHE A 1 707 ? -40.208 37.766 -39.949 1.00 27.42 707 PHE A C 1
ATOM 5334 O O . PHE A 1 707 ? -40.795 37.761 -38.876 1.00 27.42 707 PHE A O 1
ATOM 5341 N N . PHE A 1 708 ? -38.915 38.103 -40.105 1.00 27.22 708 PHE A N 1
ATOM 5342 C CA . PHE A 1 708 ? -38.030 39.047 -39.379 1.00 27.22 708 PHE A CA 1
ATOM 5343 C C . PHE A 1 708 ? -38.408 39.604 -37.986 1.00 27.22 708 PHE A C 1
ATOM 5345 O O . PHE A 1 708 ? -39.495 40.136 -37.806 1.00 27.22 708 PHE A O 1
ATOM 5352 N N . ILE A 1 709 ? -37.393 39.768 -37.117 1.00 29.16 709 ILE A N 1
ATOM 5353 C CA . ILE A 1 709 ? -36.843 41.097 -36.756 1.00 29.16 709 ILE A CA 1
ATOM 5354 C C . ILE A 1 709 ? -35.420 40.977 -36.181 1.00 29.16 709 ILE A C 1
ATOM 5356 O O . ILE A 1 709 ? -35.098 40.120 -35.368 1.00 29.16 709 ILE A O 1
ATOM 5360 N N . MET A 1 710 ? -34.598 41.895 -36.677 1.00 26.38 710 MET A N 1
ATOM 5361 C CA . MET A 1 710 ? -33.194 42.172 -36.417 1.00 26.38 710 MET A CA 1
ATOM 5362 C C . MET A 1 710 ? -32.995 43.159 -35.248 1.00 26.38 710 MET A C 1
ATOM 5364 O O . MET A 1 710 ? -33.787 44.085 -35.087 1.00 26.38 710 MET A O 1
ATOM 5368 N N . ALA A 1 711 ? -31.820 43.038 -34.616 1.00 29.67 711 ALA A N 1
ATOM 5369 C CA . ALA A 1 711 ? -30.859 44.111 -34.306 1.00 29.67 711 ALA A CA 1
ATOM 5370 C C . ALA A 1 711 ? -30.676 44.677 -32.875 1.00 29.67 711 ALA A C 1
ATOM 5372 O O . ALA A 1 711 ? -31.613 45.005 -32.153 1.00 29.67 711 ALA A O 1
ATOM 5373 N N . VAL A 1 712 ? -29.376 44.977 -32.672 1.00 28.70 712 VAL A N 1
ATOM 5374 C CA . VAL A 1 712 ? -28.697 46.028 -31.876 1.00 28.70 712 VAL A CA 1
ATOM 5375 C C . VAL A 1 712 ? -28.175 45.563 -30.504 1.00 28.70 712 VAL A C 1
ATOM 5377 O O . VAL A 1 712 ? -28.946 45.406 -29.570 1.00 28.70 712 VAL A O 1
ATOM 5380 N N . ILE A 1 713 ? -26.901 45.146 -30.378 1.00 29.33 713 ILE A N 1
ATOM 5381 C CA . ILE A 1 713 ? -25.615 45.905 -30.346 1.00 29.33 713 ILE A CA 1
ATOM 5382 C C . ILE A 1 713 ? -25.416 46.717 -29.054 1.00 29.33 713 ILE A C 1
ATOM 5384 O O . ILE A 1 713 ? -26.200 47.611 -28.750 1.00 29.33 713 ILE A O 1
ATOM 5388 N N . GLY A 1 714 ? -24.273 46.502 -28.384 1.00 28.02 714 GLY A N 1
ATOM 5389 C CA . GLY A 1 714 ? -23.739 47.435 -27.385 1.00 28.02 714 GLY A CA 1
ATOM 5390 C C . GLY A 1 714 ? -22.478 46.967 -26.651 1.00 28.02 714 GLY A C 1
ATOM 5391 O O . GLY A 1 714 ? -22.566 46.524 -25.515 1.00 28.02 714 GLY A O 1
ATOM 5392 N N . LEU A 1 715 ? -21.319 47.100 -27.306 1.00 29.33 715 LEU A N 1
ATOM 5393 C CA . LEU A 1 715 ? -19.953 46.989 -26.763 1.00 29.33 715 LEU A CA 1
ATOM 5394 C C . LEU A 1 715 ? -19.727 47.766 -25.447 1.00 29.33 715 LEU A C 1
ATOM 5396 O O . LEU A 1 715 ? -20.189 48.899 -25.340 1.00 29.33 715 LEU A O 1
ATOM 5400 N N . ALA A 1 716 ? -18.822 47.267 -24.590 1.00 27.59 716 ALA A N 1
ATOM 5401 C CA . ALA A 1 716 ? -17.667 48.047 -24.105 1.00 27.59 716 ALA A CA 1
ATOM 5402 C C . ALA A 1 716 ? -16.625 47.173 -23.373 1.00 27.59 716 ALA A C 1
ATOM 5404 O O . ALA A 1 716 ? -16.815 46.754 -22.235 1.00 27.59 716 ALA A O 1
ATOM 5405 N N . LEU A 1 717 ? -15.486 46.968 -24.037 1.00 30.05 717 LEU A N 1
ATOM 5406 C CA . LEU A 1 717 ? -14.192 46.630 -23.442 1.00 30.05 717 LEU A CA 1
ATOM 5407 C C . LEU A 1 717 ? -13.539 47.880 -22.814 1.00 30.05 717 LEU A C 1
ATOM 5409 O O . LEU A 1 717 ? -13.806 49.002 -23.241 1.00 30.05 717 LEU A O 1
ATOM 5413 N N . VAL A 1 718 ? -12.558 47.622 -21.937 1.00 29.67 718 VAL A N 1
ATOM 5414 C CA . VAL A 1 718 ? -11.285 48.354 -21.718 1.00 29.67 718 VAL A CA 1
ATOM 5415 C C . VAL A 1 718 ? -11.036 48.862 -20.284 1.00 29.67 718 VAL A C 1
ATOM 5417 O O . VAL A 1 718 ? -11.589 49.855 -19.829 1.00 29.67 718 VAL A O 1
ATOM 5420 N N . LYS A 1 719 ? -10.059 48.181 -19.657 1.00 32.25 719 LYS A N 1
ATOM 5421 C CA . LYS A 1 719 ? -8.942 48.649 -18.804 1.00 32.25 719 LYS A CA 1
ATOM 5422 C C . LYS A 1 719 ? -9.141 49.929 -17.975 1.00 32.25 719 LYS A C 1
ATOM 5424 O O . LYS A 1 719 ? -9.154 51.023 -18.532 1.00 32.25 719 LYS A O 1
ATOM 5429 N N . ARG A 1 720 ? -8.874 49.822 -16.663 1.00 28.28 720 ARG A N 1
ATOM 5430 C CA . ARG A 1 720 ? -7.773 50.588 -16.039 1.00 28.28 720 ARG A CA 1
ATOM 5431 C C . ARG A 1 720 ? -7.332 50.044 -14.678 1.00 28.28 720 ARG A C 1
ATOM 5433 O O . ARG A 1 720 ? -8.121 49.567 -13.879 1.00 28.28 720 ARG A O 1
ATOM 5440 N N . ARG A 1 721 ? -6.019 50.152 -14.501 1.00 37.19 721 ARG A N 1
ATOM 5441 C CA . ARG A 1 721 ? -5.141 49.778 -13.390 1.00 37.19 721 ARG A CA 1
ATOM 5442 C C . ARG A 1 721 ? -4.959 51.000 -12.462 1.00 37.19 721 ARG A C 1
ATOM 5444 O O . ARG A 1 721 ? -4.981 52.118 -12.975 1.00 37.19 721 ARG A O 1
ATOM 5451 N N . PHE A 1 722 ? -4.651 50.726 -11.188 1.00 36.78 722 PHE A N 1
ATOM 5452 C CA . PHE A 1 722 ? -4.085 51.591 -10.126 1.00 36.78 722 PHE A CA 1
ATOM 5453 C C . PHE A 1 722 ? -4.973 52.672 -9.481 1.00 36.78 722 PHE A C 1
ATOM 5455 O O . PHE A 1 722 ? -5.343 53.642 -10.139 1.00 36.78 722 PHE A O 1
ATOM 5462 N N . VAL A 1 723 ? -5.214 52.550 -8.165 1.00 38.34 723 VAL A N 1
ATOM 5463 C CA . VAL A 1 723 ? -4.372 53.104 -7.073 1.00 38.34 723 VAL A CA 1
ATOM 5464 C C . VAL A 1 723 ? -4.315 52.088 -5.939 1.00 38.34 723 VAL A C 1
ATOM 5466 O O . VAL A 1 723 ? -5.363 51.444 -5.713 1.00 38.34 723 VAL A O 1
#

pLDDT: mean 79.32, std 19.76, range [25.94, 98.88]

Secondary structure (DSSP, 8-state):
------------------------------TTPPPTTHHHH--HHHHHHHHHH-HHHH--BPPPPTT-EEPPTTS-EEEEEEE--SSSHHHHHHHHHHHTTTSEEEEEESSHHHHHHHHHHHHHHS-HHHHHTEEEEEGGGSTT-----SSS--S-S-S-HHHHS-EEEE-TTSEEEEE--B--TT-HHHHTHHHHHHHHHT--EE--S-B--GGGEEE-SSSEEEEETHHHHH-TTS-HHHHHHHHHHHH--SEEEEEPPPTT-SS--GGGTEEEEETTEEEEEE--TTT-HHHHHHHHHHHHHHHT-B-TTSPBPEEEEEEPPPPEE-SSSEE---SSS-EEETTEEEEEE-TT-HHHHHHHHHHHHHHSTT-EEEEEE-HHHHTTT--HHHHEEEEESSEEP--SS-PPBSGGG-S---S---SS-TT-EEE-TTS-EEEEE--SSSSS-EEEEEPPPTT--EETTEES-S----SS-TT-EEESSSSEEEEEEE-SSSSSSEEEEEEE--TT-EEETTEEE-GGG--TT--TT-EEETTEEEEEETTEEEEEEGGGGT-EEEEETTTTEEEEE-------SS-TT-EEE-TTSSEEEEEEE-SSSSSSEEEEEEEPPTTEEEETTEEEE----SS-TT-EEE-SSSSEEEEEEE-TTSSEEEEEEEPPSSEEEETTEEEE---TT----------------------------------

Mean predicted aligned error: 19.86 Å

Radius of gyration: 37.9 Å; Cα contacts (8 Å, |Δi|>4): 1459; chains: 1; bounding box: 100×82×146 Å

Nearest PDB structures (foldseek):
  4ytb-assembly1_A  TM=7.243E-01  e=8.522E-25  Porphyromonas gingivalis W83
  5ak7-assembly1_A  TM=7.127E-01  e=1.684E-24  Porphyromonas gingivalis
  4ytg-assembly1_A  TM=7.066E-01  e=1.376E-23  Porphyromonas gingivalis W83
  5ak8-assembly1_A  TM=7.201E-01  e=7.369E-24  Porphyromonas gingivalis
  6i0x-assembly1_A  TM=7.205E-01  e=3.224E-23  Porphyromonas gingivalis W83

Solvent-accessible surface area (backbone atoms only — not comparable to full-atom values): 40737 Å² total; per-residue (Å²): 134,81,90,83,90,87,87,84,82,88,85,86,89,78,93,74,85,69,79,84,72,73,80,90,79,77,71,75,59,31,98,71,45,74,46,79,62,54,67,64,59,58,52,64,66,60,54,51,52,47,40,61,74,33,34,91,59,43,19,22,28,45,62,58,69,92,67,37,29,29,61,27,69,63,47,62,46,52,31,35,39,31,44,65,71,84,86,51,53,69,44,50,44,47,51,50,46,58,46,18,75,68,26,36,30,38,39,37,25,49,28,72,69,50,45,53,49,52,51,55,58,39,64,73,76,43,51,76,69,33,52,72,25,52,45,77,44,52,44,50,76,43,103,77,62,71,89,80,60,86,93,74,74,50,44,47,72,64,49,46,26,19,35,38,37,57,40,51,24,32,34,93,87,42,35,30,34,32,38,39,46,36,49,62,82,89,32,59,49,31,43,32,41,28,47,55,51,20,62,78,62,58,25,35,58,25,21,46,90,41,57,54,46,41,47,30,56,46,41,48,56,67,31,43,27,40,29,18,53,51,54,52,73,67,33,68,92,44,55,74,68,55,47,45,48,51,40,23,53,57,37,28,24,78,38,78,46,72,35,75,46,52,84,86,53,81,72,29,37,36,29,65,42,28,43,67,68,49,68,41,37,34,39,32,43,35,46,49,72,87,76,33,52,68,49,22,51,47,38,55,50,42,43,55,56,47,48,71,37,59,40,84,86,70,46,64,29,44,67,43,80,35,74,44,54,80,79,46,72,61,97,89,40,78,32,73,58,41,57,41,22,29,41,60,47,64,56,34,31,41,29,35,39,50,92,90,42,59,66,56,51,55,49,44,55,52,53,51,42,67,73,39,74,82,46,44,77,42,79,30,69,28,66,86,48,21,70,34,68,41,42,51,28,37,29,30,32,73,36,69,58,63,47,63,32,65,60,87,78,59,72,52,65,34,67,93,24,28,59,55,79,63,68,56,73,57,74,39,52,90,79,38,55,31,56,47,98,88,33,25,20,23,42,28,35,64,78,64,97,53,89,35,24,29,69,40,78,40,83,38,59,98,91,42,47,31,36,99,26,26,62,48,57,99,73,77,66,61,75,47,50,85,78,45,59,26,50,83,43,62,48,22,23,28,37,28,40,72,67,79,85,66,70,96,40,31,25,78,41,79,42,74,38,57,92,79,27,31,27,53,92,29,38,64,39,29,72,92,60,42,33,74,91,50,42,69,38,39,41,65,63,66,44,23,22,40,28,15,56,101,68,43,57,46,72,50,57,17,54,83,77,70,22,30,8,39,74,41,82,94,79,63,31,37,38,68,38,75,80,62,91,71,69,62,76,43,51,86,81,42,55,32,51,40,99,81,24,49,17,21,24,37,30,39,74,37,90,49,74,57,94,31,29,30,75,39,79,41,74,35,59,96,62,26,33,25,55,98,28,37,65,38,70,66,71,68,62,75,44,53,89,79,41,59,33,52,51,93,89,52,56,15,16,23,39,29,40,75,43,98,88,72,32,30,36,74,51,75,42,73,32,70,81,78,25,41,42,55,96,26,37,59,40,70,67,82,58,100,75,76,84,73,82,88,77,82,80,80,92,77,93,79,83,91,83,89,81,90,88,85,89,81,88,82,89,84,88,82,87,88,82,89,136